Protein 4YWO (pdb70)

Nearest PDB structures (foldseek):
  4ywo-assembly1_A-2  TM=1.002E+00  e=5.263E-95  Metallosphaera sedula DSM 5348
  5x1y-assembly3_F  TM=9.407E-01  e=7.293E-50  Lysinibacillus sphaericus
  1zx9-assembly1_A-2  TM=9.561E-01  e=6.041E-49  Pseudomonas aeruginosa
  2r9z-assembly1_A  TM=9.265E-01  e=3.598E-42  Marichromatium gracile
  1xdi-assembly1_A  TM=8.901E-01  e=1.461E-36  Mycobacterium tuberculosis

InterPro domains:
  IPR001100 Pyridine nucleotide-disulphide oxidoreductase, class I [PIRSF000350] (2-447)
  IPR004099 Pyridine nucleotide-disulphide oxidoreductase, dimerisation domain [PF02852] (327-431)
  IPR012999 Pyridine nucleotide-disulphide oxidoreductase, class I, active site [PS00076] (36-46)
  IPR016156 FAD/NAD-linked reductase, dimerisation domain superfamily [G3DSA:3.30.390.30] (326-448)
  IPR016156 FAD/NAD-linked reductase, dimerisation domain superfamily [SSF55424] (323-447)
  IPR021179 Mercury(II) reductase [TIGR02053] (3-448)
  IPR023753 FAD/NAD(P)-binding domain [PF07992] (3-307)
  IPR036188 FAD/NAD(P)-binding domain superfamily [G3DSA:3.50.50.60] (6-310)
  IPR036188 FAD/NAD(P)-binding domain superfamily [G3DSA:3.50.50.60] (135-251)
  IPR036188 FAD/NAD(P)-binding domain superfamily [SSF51905] (3-347)

Organism: Metallosphaera sedula (strain ATCC 51363 / DSM 5348 / JCM 9185 / NBRC 15509 / TH2) (NCBI:txid399549)

CATH classification: 3.50.50.60 (+2 more: 3.50.50.60, 3.30.390.30)

Sequence (444 aa):
SQDPMHKLAIIGYGAAGFAAMIKANELGVKPVLIGKGEIGGTCVNVGCVPSKRMLYIAEIYKKAREVTGSSEVYPPFSSSFQEKDGLVQEMRKTKYEDLLSYYDVELIQQGEARFISPHAVKVNGQVIEAEKFVIATGSSPLIPRIPGLDKVGFWTNREALSPDRRIDSLAVIGGRRALALEFAQMYSRMKVEVAILQRSSPVLIPDWEPEASVEARRIMENNDGVAVVTGVNVKEVRKGAGKIVITDKGEVEADEILLATGRKPNVDLGLENAGVRLNERGGIKVDDELRTDNPHIYAAGDVLGGKMLEALAGRQGSIATENALTGSHKRVDENAVPQQVIFTQPNLARVGLTEAEARAKEGEEVEARVLPMSSVAKAEIINNSRLGFVKMVTMNNGRIVGVHAVGENVAEMIGEAALAIRFGATVHDLIDTVHMFPTIAEESLRLVALAFRSD

Radius of gyration: 23.26 Å; Cα contacts (8 Å, |Δi|>4): 1022; chains: 1; bounding box: 57×47×70 Å

Secondary structure (DSSP, 8-state):
-----EEEEEE--SHHHHHHHHHHHHTT---EEEE-SSTTHHHHHHSHHHHHHHHHHHHHHHHHHHHH-------THHHHHHHHHHHHHHIIIIIHHHHHS--EEEES-EEEEETTEEEETTEEEEEEEEEE---EEE-----TTHHHH--B-HHHHHS-SS--SEEEEE--SHHHHHHHHHHHTTT-EEEEE-SSSSSSTTS-HHHHHHHHHHHHHTT-EEE-S--EEEEEESSSEEEEEBTEEEEESEEEE-S-EEE---S-GGGGT--B-TTSSB---TTSB-SSTTEEE-GGGGSS---HHHHHHHHHHHHHHHHH-------GGG--EEE-SSSEEEEEE--HHHHHTSSS-EEEEEEEGGGSHHHHHTT----EEEEEEETTEEEEEEEEETTGGGTHHHHHHHHHTT-BHHHHHTS--PTT-STHHHHHHHHTTT--

Solvent-accessible surface area: 20512 Å² total; per-residue (Å²): 170,173,79,122,55,66,117,0,0,0,7,10,7,14,20,6,0,7,16,0,0,41,44,0,35,118,66,68,16,110,0,1,0,0,5,126,60,91,19,0,24,55,18,2,15,19,14,46,27,0,6,56,68,0,13,111,8,0,53,69,59,48,104,41,26,98,114,88,64,57,123,58,56,12,66,72,66,5,13,130,100,4,48,41,56,9,103,101,50,39,114,63,120,24,68,55,42,34,102,168,50,80,23,66,66,24,107,12,84,7,68,4,72,36,70,49,7,0,96,2,114,80,95,88,10,49,0,87,46,0,0,0,8,28,21,9,44,47,76,67,36,230,19,88,21,0,105,176,22,24,52,12,16,17,130,61,0,4,67,16,111,90,184,16,112,14,1,0,0,11,9,2,124,18,76,0,1,5,6,0,2,0,6,15,13,27,137,14,125,2,13,0,4,13,168,34,105,67,2,2,42,94,22,3,92,52,1,8,77,12,0,79,121,5,0,85,111,25,60,4,54,16,44,29,28,4,52,28,117,73,1,106,121,34,107,10,18,15,0,27,8,62,133,40,107,36,87,5,48,4,0,1,11,13,43,41,55,122,9,49,26,104,16,14,10,140,71,1,44,8,126,86,42,179,170,28,0,0,77,42,67,91,32,8,44,10,72,10,82,65,0,8,0,0,6,27,0,17,3,32,80,65,41,76,79,4,9,16,138,10,0,24,6,0,0,28,1,3,45,72,51,24,124,98,155,31,90,61,68,11,20,48,49,25,0,80,1,56,20,14,1,0,32,1,8,16,11,38,76,78,0,132,90,106,173,41,140,21,55,17,77,66,23,65,0,55,63,0,30,57,0,68,111,70,123,15,119,50,10,8,0,10,3,0,5,26,82,38,131,2,29,0,1,0,1,0,0,30,90,0,21,152,6,6,41,60,2,12,103,13,22,171,159,23,10,46,18,121,71,13,43,116,70,142,38,138,131,42,42,20,28,24,0,2,67,59,0,0,50,26,8,182,64,190

Structure (mmCIF, N/CA/C/O backbone):
data_4YWO
#
_entry.id   4YWO
#
_cell.length_a   55.679
_cell.length_b   95.895
_cell.length_c   104.484
_cell.angle_alpha   90.00
_cell.angle_beta   90.00
_cell.angle_gamma   90.00
#
_symmetry.space_group_name_H-M   'P 2 21 21'
#
loop_
_entity.id
_entity.type
_entity.pdbx_description
1 polymer 'Mercuric reductase'
2 non-polymer 'FLAVIN-ADENINE DINUCLEOTIDE'
3 non-polymer GLYCEROL
4 water water
#
loop_
_atom_site.group_PDB
_atom_site.id
_atom_site.type_symbol
_atom_site.label_atom_id
_atom_site.label_alt_id
_atom_site.label_comp_id
_atom_site.label_asym_id
_atom_site.label_entity_id
_atom_site.label_seq_id
_atom_site.pdbx_PDB_ins_code
_atom_site.Cartn_x
_atom_site.Cartn_y
_atom_site.Cartn_z
_atom_site.occupancy
_atom_site.B_iso_or_equiv
_atom_site.auth_seq_id
_atom_site.auth_comp_id
_atom_site.auth_asym_id
_atom_site.auth_atom_id
_atom_site.pdbx_PDB_model_num
ATOM 1 N N . SER A 1 11 ? 51.523 20.293 47.750 1.00 28.38 -3 SER A N 1
ATOM 2 C CA . SER A 1 11 ? 50.036 20.115 47.695 1.00 23.35 -3 SER A CA 1
ATOM 3 C C . SER A 1 11 ? 49.716 18.760 47.095 1.00 26.83 -3 SER A C 1
ATOM 4 O O . SER A 1 11 ? 50.489 18.253 46.295 1.00 28.66 -3 SER A O 1
ATOM 7 N N . GLN A 1 12 ? 48.558 18.250 47.458 1.00 27.28 -2 GLN A N 1
ATOM 8 C CA . GLN A 1 12 ? 47.970 17.101 46.799 1.00 28.42 -2 GLN A CA 1
ATOM 9 C C . GLN A 1 12 ? 46.504 17.389 46.567 1.00 26.92 -2 GLN A C 1
ATOM 10 O O . GLN A 1 12 ? 45.722 17.850 47.447 1.00 27.32 -2 GLN A O 1
ATOM 16 N N . ASP A 1 13 ? 46.083 17.026 45.372 1.00 24.89 -1 ASP A N 1
ATOM 17 C CA . ASP A 1 13 ? 44.686 17.231 45.010 1.00 23.73 -1 ASP A CA 1
ATOM 18 C C . ASP A 1 13 ? 44.170 15.987 44.243 1.00 25.04 -1 ASP A C 1
ATOM 19 O O . ASP A 1 13 ? 44.208 16.058 42.992 1.00 26.85 -1 ASP A O 1
ATOM 24 N N . PRO A 1 14 ? 43.738 14.916 44.955 1.00 32.73 0 PRO A N 1
ATOM 25 C CA . PRO A 1 14 ? 43.222 13.702 44.264 1.00 34.05 0 PRO A CA 1
ATOM 26 C C . PRO A 1 14 ? 41.997 14.100 43.417 1.00 35.64 0 PRO A C 1
ATOM 27 O O . PRO A 1 14 ? 41.146 14.877 43.865 1.00 35.34 0 PRO A O 1
ATOM 31 N N . MET A 1 15 ? 41.974 13.590 42.183 1.00 29.77 1 MET A N 1
ATOM 32 C CA . MET A 1 15 ? 40.970 13.901 41.182 1.00 29.47 1 MET A CA 1
ATOM 33 C C . MET A 1 15 ? 40.531 12.567 40.526 1.00 28.65 1 MET A C 1
ATOM 34 O O . MET A 1 15 ? 41.269 11.600 40.525 1.00 28.63 1 MET A O 1
ATOM 39 N N . HIS A 1 16 ? 39.323 12.512 40.021 1.00 25.86 2 HIS A N 1
ATOM 40 C CA . HIS A 1 16 ? 38.970 11.448 39.076 1.00 24.00 2 HIS A CA 1
ATOM 41 C C . HIS A 1 16 ? 39.911 11.430 37.845 1.00 21.22 2 HIS A C 1
ATOM 42 O O . HIS A 1 16 ? 40.356 12.454 37.348 1.00 21.06 2 HIS A O 1
ATOM 49 N N . LYS A 1 17 ? 40.085 10.279 37.185 1.00 21.85 3 LYS A N 1
ATOM 50 C CA . LYS A 1 17 ? 40.856 10.257 35.987 1.00 22.12 3 LYS A CA 1
ATOM 51 C C . LYS A 1 17 ? 40.167 10.920 34.776 1.00 19.40 3 LYS A C 1
ATOM 52 O O . LYS A 1 17 ? 40.817 11.524 33.977 1.00 23.83 3 LYS A O 1
ATOM 58 N N . LEU A 1 18 ? 38.846 10.794 34.742 1.00 18.47 4 LEU A N 1
ATOM 59 C CA . LEU A 1 18 ? 38.067 11.309 33.624 1.00 18.45 4 LEU A CA 1
ATOM 60 C C . LEU A 1 18 ? 36.651 11.632 34.001 1.00 16.56 4 LEU A C 1
ATOM 61 O O . LEU A 1 18 ? 35.924 10.816 34.620 1.00 18.40 4 LEU A O 1
ATOM 66 N N . ALA A 1 19 ? 36.228 12.821 33.574 1.00 15.56 5 ALA A N 1
ATOM 67 C CA . ALA A 1 19 ? 34.831 13.210 33.649 1.00 15.44 5 ALA A CA 1
ATOM 68 C C . ALA A 1 19 ? 34.324 13.527 32.246 1.00 16.63 5 ALA A C 1
ATOM 69 O O . ALA A 1 19 ? 34.981 14.263 31.493 1.00 17.17 5 ALA A O 1
ATOM 71 N N . ILE A 1 20 ? 33.112 13.024 31.971 1.00 15.89 6 ILE A N 1
ATOM 72 C CA . ILE A 1 20 ? 32.441 13.237 30.700 1.00 16.41 6 ILE A CA 1
ATOM 73 C C . ILE A 1 20 ? 31.219 14.032 30.886 1.00 14.81 6 ILE A C 1
ATOM 74 O O . ILE A 1 20 ? 30.385 13.653 31.740 1.00 16.54 6 ILE A O 1
ATOM 79 N N . ILE A 1 21 ? 31.085 15.132 30.181 1.00 14.46 7 ILE A N 1
ATOM 80 C CA . ILE A 1 21 ? 29.960 16.033 30.334 1.00 15.34 7 ILE A CA 1
ATOM 81 C C . ILE A 1 21 ? 28.996 15.855 29.191 1.00 15.22 7 ILE A C 1
ATOM 82 O O . ILE A 1 21 ? 29.242 16.303 28.082 1.00 14.74 7 ILE A O 1
ATOM 87 N N . GLY A 1 22 ? 27.865 15.240 29.493 1.00 15.70 8 GLY A N 1
ATOM 88 C CA . GLY A 1 22 ? 26.790 14.957 28.529 1.00 15.12 8 GLY A CA 1
ATOM 89 C C . GLY A 1 22 ? 26.701 13.433 28.245 1.00 15.71 8 GLY A C 1
ATOM 90 O O . GLY A 1 22 ? 27.715 12.766 28.148 1.00 17.83 8 GLY A O 1
ATOM 91 N N . TYR A 1 23 ? 25.454 12.928 28.169 1.00 16.25 9 TYR A N 1
ATOM 92 C CA . TYR A 1 23 ? 25.244 11.486 28.002 1.00 15.68 9 TYR A CA 1
ATOM 93 C C . TYR A 1 23 ? 24.369 11.094 26.775 1.00 16.67 9 TYR A C 1
ATOM 94 O O . TYR A 1 23 ? 23.411 10.327 26.851 1.00 18.58 9 TYR A O 1
ATOM 103 N N . GLY A 1 24 ? 24.633 11.840 25.713 1.00 15.99 10 GLY A N 1
ATOM 104 C CA . GLY A 1 24 ? 24.185 11.504 24.359 1.00 17.98 10 GLY A CA 1
ATOM 105 C C . GLY A 1 24 ? 25.161 10.565 23.662 1.00 15.55 10 GLY A C 1
ATOM 106 O O . GLY A 1 24 ? 25.959 9.851 24.263 1.00 16.19 10 GLY A O 1
ATOM 107 N N . ALA A 1 25 ? 25.129 10.575 22.364 1.00 15.83 11 ALA A N 1
ATOM 108 C CA . ALA A 1 25 ? 25.933 9.686 21.530 1.00 16.49 11 ALA A CA 1
ATOM 109 C C . ALA A 1 25 ? 27.435 9.844 21.780 1.00 16.01 11 ALA A C 1
ATOM 110 O O . ALA A 1 25 ? 28.149 8.859 21.983 1.00 16.50 11 ALA A O 1
ATOM 112 N N . ALA A 1 26 ? 27.924 11.093 21.820 1.00 15.55 12 ALA A N 1
ATOM 113 C CA . ALA A 1 26 ? 29.342 11.329 22.092 1.00 14.28 12 ALA A CA 1
ATOM 114 C C . ALA A 1 26 ? 29.740 10.845 23.501 1.00 14.19 12 ALA A C 1
ATOM 115 O O . ALA A 1 26 ? 30.809 10.252 23.692 1.00 16.02 12 ALA A O 1
ATOM 117 N N . GLY A 1 27 ? 28.932 11.218 24.524 1.00 14.56 13 GLY A N 1
ATOM 118 C CA . GLY A 1 27 ? 29.264 10.892 25.862 1.00 14.09 13 GLY A CA 1
ATOM 119 C C . GLY A 1 27 ? 29.220 9.398 26.153 1.00 15.83 13 GLY A C 1
ATOM 120 O O . GLY A 1 27 ? 30.094 8.859 26.851 1.00 17.06 13 GLY A O 1
ATOM 121 N N . PHE A 1 28 ? 28.238 8.753 25.539 1.00 16.70 14 PHE A N 1
ATOM 122 C CA . PHE A 1 28 ? 28.242 7.286 25.639 1.00 17.67 14 PHE A CA 1
ATOM 123 C C . PHE A 1 28 ? 29.419 6.593 25.012 1.00 17.33 14 PHE A C 1
ATOM 124 O O . PHE A 1 28 ? 29.971 5.619 25.630 1.00 20.02 14 PHE A O 1
ATOM 132 N N . ALA A 1 29 ? 29.822 7.034 23.848 1.00 16.06 15 ALA A N 1
ATOM 133 C CA . ALA A 1 29 ? 30.973 6.512 23.182 1.00 17.56 15 ALA A CA 1
ATOM 134 C C . ALA A 1 29 ? 32.216 6.728 24.038 1.00 19.62 15 ALA A C 1
ATOM 135 O O . ALA A 1 29 ? 33.029 5.798 24.202 1.00 20.71 15 ALA A O 1
ATOM 137 N N . ALA A 1 30 ? 32.318 7.924 24.691 1.00 17.10 16 ALA A N 1
ATOM 138 C CA . ALA A 1 30 ? 33.423 8.168 25.584 1.00 16.27 16 ALA A CA 1
ATOM 139 C C . ALA A 1 30 ? 33.394 7.239 26.759 1.00 15.77 16 ALA A C 1
ATOM 140 O O . ALA A 1 30 ? 34.465 6.796 27.185 1.00 18.47 16 ALA A O 1
ATOM 142 N N . MET A 1 31 ? 32.249 6.960 27.340 1.00 15.24 17 MET A N 1
ATOM 143 C CA . MET A 1 31 ? 32.122 6.131 28.497 1.00 19.23 17 MET A CA 1
ATOM 144 C C . MET A 1 31 ? 32.621 4.726 28.164 1.00 21.51 17 MET A C 1
ATOM 145 O O . MET A 1 31 ? 33.325 4.056 28.981 1.00 23.54 17 MET A O 1
ATOM 150 N N . ILE A 1 32 ? 32.231 4.297 27.004 1.00 22.35 18 ILE A N 1
ATOM 151 C CA . ILE A 1 32 ? 32.569 2.908 26.575 1.00 22.46 18 ILE A CA 1
ATOM 152 C C . ILE A 1 32 ? 34.065 2.789 26.338 1.00 23.09 18 ILE A C 1
ATOM 153 O O . ILE A 1 32 ? 34.700 1.849 26.877 1.00 25.97 18 ILE A O 1
ATOM 158 N N . LYS A 1 33 ? 34.631 3.728 25.609 1.00 21.25 19 LYS A N 1
ATOM 159 C CA . LYS A 1 33 ? 36.030 3.787 25.389 1.00 21.61 19 LYS A CA 1
ATOM 160 C C . LYS A 1 33 ? 36.811 3.853 26.666 1.00 22.61 19 LYS A C 1
ATOM 161 O O . LYS A 1 33 ? 37.880 3.252 26.758 1.00 25.62 19 LYS A O 1
ATOM 167 N N . ALA A 1 34 ? 36.337 4.641 27.615 1.00 22.25 20 ALA A N 1
ATOM 168 C CA . ALA A 1 34 ? 37.054 4.732 28.882 1.00 22.71 20 ALA A CA 1
ATOM 169 C C . ALA A 1 34 ? 37.136 3.334 29.595 1.00 25.80 20 ALA A C 1
ATOM 170 O O . ALA A 1 34 ? 38.241 2.946 30.064 1.00 27.53 20 ALA A O 1
ATOM 172 N N . ASN A 1 35 ? 36.037 2.622 29.635 1.00 25.25 21 ASN A N 1
ATOM 173 C CA . ASN A 1 35 ? 35.974 1.258 30.197 1.00 29.68 21 ASN A CA 1
ATOM 174 C C . ASN A 1 35 ? 36.954 0.329 29.502 1.00 32.15 21 ASN A C 1
ATOM 175 O O . ASN A 1 35 ? 37.629 -0.467 30.175 1.00 35.15 21 ASN A O 1
ATOM 180 N N . GLU A 1 36 ? 36.996 0.387 28.193 1.00 29.42 22 GLU A N 1
ATOM 181 C CA . GLU A 1 36 ? 37.928 -0.377 27.348 1.00 30.72 22 GLU A CA 1
ATOM 182 C C . GLU A 1 36 ? 39.410 -0.046 27.651 1.00 36.70 22 GLU A C 1
ATOM 183 O O . GLU A 1 36 ? 40.288 -0.893 27.533 1.00 32.68 22 GLU A O 1
ATOM 189 N N . LEU A 1 37 ? 39.721 1.178 28.063 1.00 30.29 23 LEU A N 1
ATOM 190 C CA . LEU A 1 37 ? 41.066 1.535 28.456 1.00 29.68 23 LEU A CA 1
ATOM 191 C C . LEU A 1 37 ? 41.254 1.403 29.942 1.00 32.19 23 LEU A C 1
ATOM 192 O O . LEU A 1 37 ? 42.246 1.938 30.499 1.00 35.65 23 LEU A O 1
ATOM 197 N N . GLY A 1 38 ? 40.304 0.799 30.650 1.00 31.05 24 GLY A N 1
ATOM 198 C CA . GLY A 1 38 ? 40.520 0.475 32.058 1.00 31.35 24 GLY A CA 1
ATOM 199 C C . GLY A 1 38 ? 40.211 1.584 33.058 1.00 33.36 24 GLY A C 1
ATOM 200 O O . GLY A 1 38 ? 40.666 1.574 34.172 1.00 33.53 24 GLY A O 1
ATOM 201 N N . VAL A 1 39 ? 39.416 2.562 32.653 1.00 30.55 25 VAL A N 1
ATOM 202 C CA . VAL A 1 39 ? 39.045 3.683 33.498 1.00 28.49 25 VAL A CA 1
ATOM 203 C C . VAL A 1 39 ? 37.529 3.716 33.748 1.00 28.37 25 VAL A C 1
ATOM 204 O O . VAL A 1 39 ? 36.724 3.599 32.819 1.00 30.88 25 VAL A O 1
ATOM 208 N N . LYS A 1 40 ? 37.151 3.936 34.983 1.00 26.34 26 LYS A N 1
ATOM 209 C CA . LYS A 1 40 ? 35.803 4.168 35.388 1.00 27.37 26 LYS A CA 1
ATOM 210 C C . LYS A 1 40 ? 35.548 5.692 35.384 1.00 29.29 26 LYS A C 1
ATOM 211 O O . LYS A 1 40 ? 35.966 6.431 36.277 1.00 27.10 26 LYS A O 1
ATOM 217 N N . PRO A 1 41 ? 34.817 6.177 34.365 1.00 22.37 27 PRO A N 1
ATOM 218 C CA . PRO A 1 41 ? 34.626 7.615 34.330 1.00 21.96 27 PRO A CA 1
ATOM 219 C C . PRO A 1 41 ? 33.506 8.094 35.141 1.00 20.73 27 PRO A C 1
ATOM 220 O O . PRO A 1 41 ? 32.593 7.330 35.502 1.00 24.93 27 PRO A O 1
ATOM 224 N N . VAL A 1 42 ? 33.471 9.400 35.409 1.00 19.95 28 VAL A N 1
ATOM 225 C CA . VAL A 1 42 ? 32.312 10.014 35.950 1.00 19.05 28 VAL A CA 1
ATOM 226 C C . VAL A 1 42 ? 31.561 10.536 34.703 1.00 20.21 28 VAL A C 1
ATOM 227 O O . VAL A 1 42 ? 32.164 11.149 33.833 1.00 22.86 28 VAL A O 1
ATOM 231 N N . LEU A 1 43 ? 30.280 10.265 34.627 1.00 18.77 29 LEU A N 1
ATOM 232 C CA . LEU A 1 43 ? 29.437 10.679 33.471 1.00 18.87 29 LEU A CA 1
ATOM 233 C C . LEU A 1 43 ? 28.336 11.554 33.998 1.00 22.60 29 LEU A C 1
ATOM 234 O O . LEU A 1 43 ? 27.530 11.136 34.907 1.00 21.49 29 LEU A O 1
ATOM 239 N N . ILE A 1 44 ? 28.317 12.819 33.552 1.00 18.03 30 ILE A N 1
ATOM 240 C CA . ILE A 1 44 ? 27.391 13.758 34.068 1.00 20.23 30 ILE A CA 1
ATOM 241 C C . ILE A 1 44 ? 26.473 14.215 32.985 1.00 20.94 30 ILE A C 1
ATOM 242 O O . ILE A 1 44 ? 26.963 14.680 31.975 1.00 24.53 30 ILE A O 1
ATOM 247 N N . GLY A 1 45 ? 25.155 14.141 33.135 1.00 19.62 31 GLY A N 1
ATOM 248 C CA . GLY A 1 45 ? 24.271 14.601 32.162 1.00 19.51 31 GLY A CA 1
ATOM 249 C C . GLY A 1 45 ? 22.958 15.099 32.718 1.00 21.05 31 GLY A C 1
ATOM 250 O O . GLY A 1 45 ? 22.606 14.801 33.871 1.00 22.26 31 GLY A O 1
ATOM 251 N N . LYS A 1 46 ? 22.244 15.837 31.921 1.00 21.18 32 LYS A N 1
ATOM 252 C CA . LYS A 1 46 ? 20.883 16.100 32.343 1.00 28.19 32 LYS A CA 1
ATOM 253 C C . LYS A 1 46 ? 19.941 15.762 31.256 1.00 29.68 32 LYS A C 1
ATOM 254 O O . LYS A 1 46 ? 20.350 15.615 30.129 1.00 28.86 32 LYS A O 1
ATOM 260 N N . GLY A 1 47 ? 18.684 15.648 31.559 1.00 32.26 33 GLY A N 1
ATOM 261 C CA . GLY A 1 47 ? 17.777 15.321 30.480 1.00 25.88 33 GLY A CA 1
ATOM 262 C C . GLY A 1 47 ? 17.708 13.802 30.276 1.00 24.49 33 GLY A C 1
ATOM 263 O O . GLY A 1 47 ? 18.239 12.983 31.059 1.00 23.10 33 GLY A O 1
ATOM 264 N N . GLU A 1 48 ? 16.913 13.411 29.265 1.00 23.04 34 GLU A N 1
ATOM 265 C CA . GLU A 1 48 ? 16.735 11.994 28.978 1.00 21.20 34 GLU A CA 1
ATOM 266 C C . GLU A 1 48 ? 18.045 11.295 28.640 1.00 21.68 34 GLU A C 1
ATOM 267 O O . GLU A 1 48 ? 18.860 11.773 27.823 1.00 19.49 34 GLU A O 1
ATOM 273 N N . ILE A 1 49 ? 18.265 10.116 29.181 1.00 21.63 35 ILE A N 1
ATOM 274 C CA . ILE A 1 49 ? 19.428 9.322 28.860 1.00 21.47 35 ILE A CA 1
ATOM 275 C C . ILE A 1 49 ? 19.444 9.015 27.340 1.00 22.65 35 ILE A C 1
ATOM 276 O O . ILE A 1 49 ? 18.443 8.763 26.708 1.00 20.89 35 ILE A O 1
ATOM 281 N N . GLY A 1 50 ? 20.618 9.147 26.747 1.00 20.91 36 GLY A N 1
ATOM 282 C CA . GLY A 1 50 ? 20.780 8.928 25.311 1.00 19.82 36 GLY A CA 1
ATOM 283 C C . GLY A 1 50 ? 20.720 10.176 24.490 1.00 18.16 36 GLY A C 1
ATOM 284 O O . GLY A 1 50 ? 21.136 10.171 23.328 1.00 18.72 36 GLY A O 1
ATOM 285 N N . GLY A 1 51 ? 20.369 11.305 25.078 1.00 16.86 37 GLY A N 1
ATOM 286 C CA . GLY A 1 51 ? 20.428 12.534 24.349 1.00 16.70 37 GLY A CA 1
ATOM 287 C C . GLY A 1 51 ? 19.516 12.667 23.155 1.00 18.73 37 GLY A C 1
ATOM 288 O O . GLY A 1 51 ? 18.368 12.222 23.229 1.00 21.48 37 GLY A O 1
ATOM 289 N N . THR A 1 52 ? 19.937 13.383 22.128 1.00 16.43 38 THR A N 1
ATOM 290 C CA . THR A 1 52 ? 19.064 13.794 21.088 1.00 18.29 38 THR A CA 1
ATOM 291 C C . THR A 1 52 ? 18.652 12.681 20.145 1.00 18.75 38 THR A C 1
ATOM 292 O O . THR A 1 52 ? 17.462 12.608 19.803 1.00 18.55 38 THR A O 1
ATOM 296 N N . CYS A 1 53 ? 19.620 11.894 19.686 1.00 19.06 39 CYS A N 1
ATOM 297 C CA . CYS A 1 53 ? 19.406 10.925 18.619 1.00 19.13 39 CYS A CA 1
ATOM 298 C C . CYS A 1 53 ? 18.231 9.997 18.883 1.00 19.29 39 CYS A C 1
ATOM 299 O O . CYS A 1 53 ? 17.304 9.910 18.078 1.00 20.50 39 CYS A O 1
ATOM 302 N N . VAL A 1 54 ? 18.278 9.298 20.010 1.00 17.72 40 VAL A N 1
ATOM 303 C CA . VAL A 1 54 ? 17.266 8.301 20.313 1.00 18.95 40 VAL A CA 1
ATOM 304 C C . VAL A 1 54 ? 15.954 8.907 20.689 1.00 18.78 40 VAL A C 1
ATOM 305 O O . VAL A 1 54 ? 14.890 8.347 20.463 1.00 18.37 40 VAL A 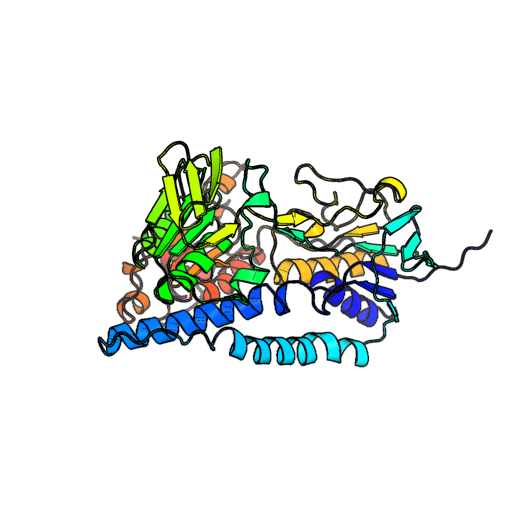O 1
ATOM 309 N N . ASN A 1 55 ? 15.976 10.062 21.353 1.00 18.27 41 ASN A N 1
ATOM 310 C CA . ASN A 1 55 ? 14.763 10.624 21.963 1.00 16.68 41 ASN A CA 1
ATOM 311 C C . ASN A 1 55 ? 14.001 11.571 21.133 1.00 15.67 41 ASN A C 1
ATOM 312 O O . ASN A 1 55 ? 12.733 11.506 21.094 1.00 20.31 41 ASN A O 1
ATOM 317 N N . VAL A 1 56 ? 14.661 12.468 20.422 1.00 16.74 42 VAL A N 1
ATOM 318 C CA . VAL A 1 56 ? 13.999 13.516 19.647 1.00 16.96 42 VAL A CA 1
ATOM 319 C C . VAL A 1 56 ? 14.677 13.804 18.336 1.00 18.54 42 VAL A C 1
ATOM 320 O O . VAL A 1 56 ? 14.450 14.861 17.694 1.00 20.41 42 VAL A O 1
ATOM 324 N N . GLY A 1 57 ? 15.422 12.842 17.843 1.00 18.58 43 GLY A N 1
ATOM 325 C CA . GLY A 1 57 ? 16.243 13.074 16.684 1.00 18.12 43 GLY A CA 1
ATOM 326 C C . GLY A 1 57 ? 16.092 11.930 15.677 1.00 17.26 43 GLY A C 1
ATOM 327 O O . GLY A 1 57 ? 14.929 11.750 15.240 1.00 17.92 43 GLY A O 1
ATOM 328 N N . CYS A 1 58 ? 17.193 11.283 15.309 1.00 19.66 44 CYS A N 1
ATOM 329 C CA . CYS A 1 58 ? 17.244 10.354 14.195 1.00 20.77 44 CYS A CA 1
ATOM 330 C C . CYS A 1 58 ? 16.262 9.208 14.326 1.00 20.79 44 CYS A C 1
ATOM 331 O O . CYS A 1 58 ? 15.650 8.801 13.338 1.00 20.37 44 CYS A O 1
ATOM 334 N N . VAL A 1 59 ? 16.108 8.672 15.531 1.00 18.67 45 VAL A N 1
ATOM 335 C CA . VAL A 1 59 ? 15.241 7.485 15.656 1.00 17.34 45 VAL A CA 1
ATOM 336 C C . VAL A 1 59 ? 13.738 7.796 15.463 1.00 17.07 45 VAL A C 1
ATOM 337 O O . VAL A 1 59 ? 13.085 7.215 14.574 1.00 17.70 45 VAL A O 1
ATOM 341 N N . PRO A 1 60 ? 13.158 8.782 16.212 1.00 15.03 46 PRO A N 1
ATOM 342 C CA . PRO A 1 60 ? 11.748 9.032 15.993 1.00 14.93 46 PRO A CA 1
ATOM 343 C C . PRO A 1 60 ? 11.463 9.674 14.587 1.00 14.97 46 PRO A C 1
ATOM 344 O O . PRO A 1 60 ? 10.395 9.379 13.978 1.00 15.45 46 PRO A O 1
ATOM 348 N N . SER A 1 61 ? 12.428 10.428 14.042 1.00 15.16 47 SER A N 1
ATOM 349 C CA . SER A 1 61 ? 12.219 11.112 12.760 1.00 15.53 47 SER A CA 1
ATOM 350 C C . SER A 1 61 ? 12.202 10.053 11.596 1.00 14.73 47 SER A C 1
ATOM 351 O O . SER A 1 61 ? 11.277 10.055 10.728 1.00 14.77 47 SER A O 1
ATOM 354 N N . LYS A 1 62 ? 13.125 9.130 11.668 1.00 13.71 48 LYS A N 1
ATOM 355 C CA . LYS A 1 62 ? 13.142 8.070 10.605 1.00 14.67 48 LYS A CA 1
ATOM 356 C C . LYS A 1 62 ? 11.950 7.186 10.767 1.00 14.22 48 LYS A C 1
ATOM 357 O O . LYS A 1 62 ? 11.454 6.642 9.779 1.00 14.59 48 LYS A O 1
ATOM 363 N N . ARG A 1 63 ? 11.505 6.913 11.987 1.00 13.98 49 ARG A N 1
ATOM 364 C CA . ARG A 1 63 ? 10.313 6.102 12.121 1.00 13.54 49 ARG A CA 1
ATOM 365 C C . ARG A 1 63 ? 9.130 6.775 11.474 1.00 14.16 49 ARG A C 1
ATOM 366 O O . ARG A 1 63 ? 8.342 6.130 10.753 1.00 14.44 49 ARG A O 1
ATOM 374 N N . MET A 1 64 ? 8.942 8.075 11.743 1.00 13.10 50 MET A N 1
ATOM 375 C CA . MET A 1 64 ? 7.767 8.722 11.166 1.00 15.48 50 MET A CA 1
ATOM 376 C C . MET A 1 64 ? 7.878 8.856 9.629 1.00 16.02 50 MET A C 1
ATOM 377 O O . MET A 1 64 ? 6.890 8.737 8.891 1.00 15.01 50 MET A O 1
ATOM 382 N N . LEU A 1 65 ? 9.090 8.991 9.089 1.00 13.24 51 LEU A N 1
ATOM 383 C CA . LEU A 1 65 ? 9.235 9.027 7.636 1.00 13.01 51 LEU A CA 1
ATOM 384 C C . LEU A 1 65 ? 8.963 7.678 7.029 1.00 13.01 51 LEU A C 1
ATOM 385 O O . LEU A 1 65 ? 8.403 7.634 5.919 1.00 14.64 51 LEU A O 1
ATOM 390 N N . TYR A 1 66 ? 9.268 6.590 7.732 1.00 12.25 52 TYR A N 1
ATOM 391 C CA . TYR A 1 66 ? 8.965 5.194 7.281 1.00 12.81 52 TYR A CA 1
ATOM 392 C C . TYR A 1 66 ? 7.448 5.011 7.192 1.00 13.69 52 TYR A C 1
ATOM 393 O O . TYR A 1 66 ? 6.910 4.559 6.157 1.00 14.28 52 TYR A O 1
ATOM 402 N N . ILE A 1 67 ? 6.796 5.414 8.267 1.00 13.07 53 ILE A N 1
ATOM 403 C CA . ILE A 1 67 ? 5.290 5.317 8.311 1.00 14.56 53 ILE A CA 1
ATOM 404 C C . ILE A 1 67 ? 4.711 6.141 7.198 1.00 14.78 53 ILE A C 1
ATOM 405 O O . ILE A 1 67 ? 3.807 5.665 6.449 1.00 15.80 53 ILE A O 1
ATOM 410 N N . ALA A 1 68 ? 5.197 7.355 6.980 1.00 14.34 54 ALA A N 1
ATOM 411 C CA . ALA A 1 68 ? 4.751 8.199 5.908 1.00 14.54 54 ALA A CA 1
ATOM 412 C C . ALA A 1 68 ? 4.897 7.484 4.510 1.00 13.84 54 ALA A C 1
ATOM 413 O O . ALA A 1 68 ? 4.036 7.605 3.636 1.00 15.52 54 ALA A O 1
ATOM 415 N N . GLU A 1 69 ? 6.066 6.935 4.296 1.00 13.37 55 GLU A N 1
ATOM 416 C CA . GLU A 1 69 ? 6.388 6.248 3.082 1.00 14.93 55 GLU A CA 1
ATOM 417 C C . GLU A 1 69 ? 5.475 5.048 2.792 1.00 15.79 55 GLU A C 1
ATOM 418 O O . GLU A 1 69 ? 5.031 4.870 1.644 1.00 15.28 55 GLU A O 1
ATOM 424 N N . ILE A 1 70 ? 5.235 4.199 3.736 1.00 13.41 56 ILE A N 1
ATOM 425 C CA . ILE A 1 70 ? 4.461 2.967 3.438 1.00 14.92 56 ILE A CA 1
ATOM 426 C C . ILE A 1 70 ? 3.001 3.334 3.153 1.00 16.08 56 ILE A C 1
ATOM 427 O O . ILE A 1 70 ? 2.373 2.748 2.312 1.00 14.65 56 ILE A O 1
ATOM 432 N N . TYR A 1 71 ? 2.508 4.363 3.831 1.00 13.82 57 TYR A N 1
ATOM 433 C CA . TYR A 1 71 ? 1.125 4.797 3.516 1.00 14.29 57 TYR A CA 1
ATOM 434 C C . TYR A 1 71 ? 1.059 5.445 2.182 1.00 14.62 57 TYR A C 1
ATOM 435 O O . TYR A 1 71 ? -0.005 5.264 1.449 1.00 14.83 57 TYR A O 1
ATOM 444 N N . LYS A 1 72 ? 2.047 6.256 1.785 1.00 14.97 58 LYS A N 1
ATOM 445 C CA . LYS A 1 72 ? 2.087 6.872 0.474 1.00 17.06 58 LYS A CA 1
ATOM 446 C C . LYS A 1 72 ? 2.050 5.764 -0.589 1.00 17.94 58 LYS A C 1
ATOM 447 O O . LYS A 1 72 ? 1.287 5.870 -1.565 1.00 18.16 58 LYS A O 1
ATOM 453 N N . LYS A 1 73 ? 2.864 4.749 -0.419 1.00 15.36 59 LYS A N 1
ATOM 454 C CA . LYS A 1 73 ? 2.872 3.650 -1.420 1.00 15.87 59 LYS A CA 1
ATOM 455 C C . LYS A 1 73 ? 1.541 2.983 -1.477 1.00 17.99 59 LYS A C 1
ATOM 456 O O . LYS A 1 73 ? 1.048 2.642 -2.579 1.00 19.05 59 LYS A O 1
ATOM 462 N N . ALA A 1 74 ? 0.988 2.701 -0.316 1.00 16.73 60 ALA A N 1
ATOM 463 C CA . ALA A 1 74 ? -0.370 2.108 -0.267 1.00 19.34 60 ALA A CA 1
ATOM 464 C C . ALA A 1 74 ? -1.416 2.943 -1.017 1.00 21.80 60 ALA A C 1
ATOM 465 O O . ALA A 1 74 ? -2.289 2.346 -1.739 1.00 20.28 60 ALA A O 1
ATOM 467 N N . ARG A 1 75 ? -1.348 4.277 -0.932 1.00 18.60 61 ARG A N 1
ATOM 468 C CA . ARG A 1 75 ? -2.287 5.176 -1.694 1.00 21.17 61 ARG A CA 1
ATOM 469 C C . ARG A 1 75 ? -2.003 5.104 -3.143 1.00 22.58 61 ARG A C 1
ATOM 470 O O . ARG A 1 75 ? -2.925 5.089 -3.970 1.00 24.91 61 AR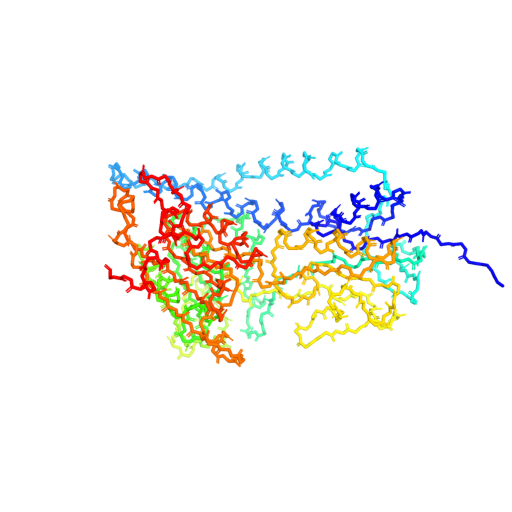G A O 1
ATOM 478 N N . GLU A 1 76 ? -0.726 5.044 -3.535 1.00 20.93 62 GLU A N 1
ATOM 479 C CA . GLU A 1 76 ? -0.419 4.884 -4.997 1.00 25.73 62 GLU A CA 1
ATOM 480 C C . GLU A 1 76 ? -0.911 3.621 -5.581 1.00 23.69 62 GLU A C 1
ATOM 481 O O . GLU A 1 76 ? -1.424 3.640 -6.730 1.00 27.16 62 GLU A O 1
ATOM 487 N N . VAL A 1 77 ? -0.813 2.510 -4.887 1.00 20.67 63 VAL A N 1
ATOM 488 C CA . VAL A 1 77 ? -1.168 1.196 -5.400 1.00 20.33 63 VAL A CA 1
ATOM 489 C C . VAL A 1 77 ? -2.687 1.063 -5.432 1.00 24.81 63 VAL A C 1
ATOM 490 O O . VAL A 1 77 ? -3.229 0.503 -6.396 1.00 27.08 63 VAL A O 1
ATOM 494 N N . THR A 1 78 ? -3.354 1.523 -4.395 1.00 22.03 64 THR A N 1
ATOM 495 C CA . THR A 1 78 ? -4.819 1.230 -4.219 1.00 22.95 64 THR A CA 1
ATOM 496 C C . THR A 1 78 ? -5.652 2.358 -4.756 1.00 25.56 64 THR A C 1
ATOM 497 O O . THR A 1 78 ? -6.846 2.143 -5.052 1.00 31.61 64 THR A O 1
ATOM 501 N N . GLY A 1 79 ? -5.153 3.547 -4.869 1.00 23.66 65 GLY A N 1
ATOM 502 C CA . GLY A 1 79 ? -5.939 4.722 -5.202 1.00 27.98 65 GLY A CA 1
ATOM 503 C C . GLY A 1 79 ? -6.782 5.235 -4.031 1.00 31.96 65 GLY A C 1
ATOM 504 O O . GLY A 1 79 ? -7.540 6.245 -4.225 1.00 34.54 65 GLY A O 1
ATOM 505 N N . SER A 1 80 ? -6.663 4.586 -2.864 1.00 26.14 66 SER A N 1
ATOM 506 C CA A SER A 1 80 ? -7.406 4.999 -1.674 0.50 29.18 66 SER A CA 1
ATOM 507 C CA B SER A 1 80 ? -7.397 4.954 -1.648 0.50 30.91 66 SER A CA 1
ATOM 508 C C . SER A 1 80 ? -6.744 6.168 -1.007 1.00 35.36 66 SER A C 1
ATOM 509 O O . SER A 1 80 ? -5.566 6.442 -1.215 1.00 32.91 66 SER A O 1
ATOM 514 N N . GLU A 1 81 ? -7.499 6.902 -0.209 1.00 26.34 67 GLU A N 1
ATOM 515 C CA . GLU A 1 81 ? -6.976 8.095 0.462 1.00 30.23 67 GLU A CA 1
ATOM 516 C C . GLU A 1 81 ? -6.626 7.698 1.907 1.00 27.72 67 GLU A C 1
ATOM 517 O O . GLU A 1 81 ? -7.162 8.238 2.825 1.00 33.78 67 GLU A O 1
ATOM 523 N N . VAL A 1 82 ? -5.797 6.688 2.107 1.00 25.40 68 VAL A N 1
ATOM 524 C CA . VAL A 1 82 ? -5.423 6.249 3.399 1.00 24.90 68 VAL A CA 1
ATOM 525 C C . VAL A 1 82 ? -4.100 6.979 3.828 1.00 23.06 68 VAL A C 1
ATOM 526 O O . VAL A 1 82 ? -3.162 6.965 3.101 1.00 20.35 68 VAL A O 1
ATOM 530 N N . TYR A 1 83 ? -4.210 7.754 4.904 1.00 20.73 69 TYR A N 1
ATOM 531 C CA . TYR A 1 83 ? -3.063 8.456 5.542 1.00 21.15 69 TYR A CA 1
ATOM 532 C C . TYR A 1 83 ? -2.750 7.827 6.904 1.00 18.31 69 TYR A C 1
ATOM 533 O O . TYR A 1 83 ? -3.568 7.216 7.573 1.00 21.21 69 TYR A O 1
ATOM 542 N N . PRO A 1 84 ? -1.517 8.031 7.376 1.00 18.68 70 PRO A N 1
ATOM 543 C CA . PRO A 1 84 ? -1.182 7.464 8.630 1.00 21.86 70 PRO A CA 1
ATOM 544 C C . PRO A 1 84 ? -2.062 8.040 9.805 1.00 19.81 70 PRO A C 1
ATOM 545 O O . PRO A 1 84 ? -2.280 9.243 9.772 1.00 21.73 70 PRO A O 1
ATOM 549 N N . PRO A 1 85 ? -2.448 7.200 10.726 1.00 20.39 71 PRO A N 1
ATOM 550 C CA . PRO A 1 85 ? -3.336 7.722 11.789 1.00 23.75 71 PRO A CA 1
ATOM 551 C C . PRO A 1 85 ? -2.492 8.703 12.712 1.00 24.79 71 PRO A C 1
ATOM 552 O O . PRO A 1 85 ? -1.294 8.557 12.874 1.00 21.18 71 PRO A O 1
ATOM 556 N N . PHE A 1 86 ? -3.161 9.682 13.301 1.00 24.55 72 PHE A N 1
ATOM 557 C CA . PHE A 1 86 ? -2.498 10.592 14.207 1.00 26.42 72 PHE A CA 1
ATOM 558 C C . PHE A 1 86 ? -1.853 9.826 15.341 1.00 22.90 72 PHE A C 1
ATOM 559 O O . PHE A 1 86 ? -0.765 10.232 15.834 1.00 21.46 72 PHE A O 1
ATOM 567 N N . SER A 1 87 ? -2.398 8.696 15.763 1.00 23.42 73 SER A N 1
ATOM 568 C CA . SER A 1 87 ? -1.869 7.819 16.780 1.00 25.81 73 SER A CA 1
ATOM 569 C C . SER A 1 87 ? -0.478 7.252 16.481 1.00 24.80 73 SER A C 1
ATOM 570 O O . SER A 1 87 ? 0.177 6.720 17.350 1.00 27.23 73 SER A O 1
ATOM 573 N N . SER A 1 88 ? -0.077 7.267 15.194 1.00 21.45 74 SER A N 1
ATOM 574 C CA A SER A 1 88 ? 1.245 6.733 14.867 0.50 20.62 74 SER A CA 1
ATOM 575 C CA B SER A 1 88 ? 1.267 6.872 14.758 0.50 21.29 74 SER A CA 1
ATOM 576 C C . SER A 1 88 ? 2.362 7.532 15.547 1.00 21.13 74 SER A C 1
ATOM 577 O O . SER A 1 88 ? 3.424 6.985 15.754 1.00 21.99 74 SER A O 1
ATOM 582 N N . PHE A 1 89 ? 2.115 8.780 15.879 1.00 20.41 75 PHE A N 1
ATOM 583 C CA . PHE A 1 89 ? 3.170 9.569 16.657 1.00 22.99 75 PHE A CA 1
ATOM 584 C C . PHE A 1 89 ? 3.340 9.028 18.063 1.00 25.47 75 PHE A C 1
ATOM 585 O O . PHE A 1 89 ? 4.471 8.777 18.574 1.00 25.66 75 PHE A O 1
ATOM 593 N N . GLN A 1 90 ? 2.196 8.695 18.681 1.00 25.86 76 GLN A N 1
ATOM 594 C CA . GLN A 1 90 ? 2.263 8.040 19.977 1.00 32.07 76 GLN A CA 1
ATOM 595 C C . GLN A 1 90 ? 2.770 6.586 19.937 1.00 29.67 76 GLN A C 1
ATOM 596 O O . GLN A 1 90 ? 3.546 6.210 20.770 1.00 32.94 76 GLN A O 1
ATOM 602 N N . GLU A 1 91 ? 2.459 5.770 18.931 1.00 29.91 77 GLU A N 1
ATOM 603 C CA . GLU A 1 91 ? 3.008 4.441 18.790 1.00 32.11 77 GLU A CA 1
ATOM 604 C C . GLU A 1 91 ? 4.533 4.382 18.757 1.00 34.74 77 GLU A C 1
ATOM 605 O O . GLU A 1 91 ? 5.136 3.454 19.256 1.00 36.89 77 GLU A O 1
ATOM 611 N N . LYS A 1 92 ? 5.144 5.363 18.073 1.00 25.34 78 LYS A N 1
ATOM 612 C CA . LYS A 1 92 ? 6.607 5.501 17.902 1.00 26.57 78 LYS A CA 1
ATOM 613 C C . LYS A 1 92 ? 7.250 5.696 19.258 1.00 29.76 78 LYS A C 1
ATOM 614 O O . LYS A 1 92 ? 8.412 5.294 19.483 1.00 25.54 78 LYS A O 1
ATOM 620 N N . ASP A 1 93 ? 6.487 6.197 20.243 1.00 28.50 79 ASP A N 1
ATOM 621 C CA . ASP A 1 93 ? 7.085 6.380 21.599 1.00 29.69 79 ASP A CA 1
ATOM 622 C C . ASP A 1 93 ? 7.471 5.032 22.245 1.00 27.62 79 ASP A C 1
ATOM 623 O O . ASP A 1 93 ? 8.493 4.912 22.898 1.00 26.29 79 ASP A O 1
ATOM 628 N N . GLY A 1 94 ? 6.763 3.976 21.920 1.00 28.36 80 GLY A N 1
ATOM 629 C CA . GLY A 1 94 ? 7.190 2.643 22.330 1.00 24.76 80 GLY A CA 1
ATOM 630 C C . GLY A 1 94 ? 8.545 2.149 21.820 1.00 26.27 80 GLY A C 1
ATOM 631 O O . GLY A 1 94 ? 9.329 1.526 22.547 1.00 26.08 80 GLY A O 1
ATOM 632 N N . LEU A 1 95 ? 8.807 2.424 20.536 1.00 23.27 81 LEU A N 1
ATOM 633 C CA . LEU A 1 95 ? 10.078 2.066 19.913 1.00 24.25 81 LEU A CA 1
ATOM 634 C C . LEU A 1 95 ? 11.201 2.905 20.545 1.00 19.93 81 LEU A C 1
ATOM 635 O O . LEU A 1 95 ? 12.264 2.374 20.843 1.00 22.57 81 LEU A O 1
ATOM 640 N N . VAL A 1 96 ? 10.950 4.187 20.780 1.00 20.63 82 VAL A N 1
ATOM 641 C CA . VAL A 1 96 ? 11.935 5.082 21.372 1.00 19.63 82 VAL A CA 1
ATOM 642 C C . VAL A 1 96 ? 12.308 4.516 22.743 1.00 21.17 82 VAL A C 1
ATOM 643 O O . VAL A 1 96 ? 13.470 4.359 23.131 1.00 22.09 82 VAL A O 1
ATOM 647 N N . GLN A 1 97 ? 11.283 4.226 23.529 1.00 22.46 83 GLN A N 1
ATOM 648 C CA . GLN A 1 97 ? 11.528 3.627 24.900 1.00 22.87 83 GLN A CA 1
ATOM 649 C C . GLN A 1 97 ? 12.286 2.347 24.950 1.00 24.02 83 GLN A C 1
ATOM 650 O O . GLN A 1 97 ? 13.224 2.157 25.741 1.00 24.36 83 GLN A O 1
ATOM 656 N N . GLU A 1 98 ? 11.958 1.436 24.021 1.00 22.83 84 GLU A N 1
ATOM 657 C CA . GLU A 1 98 ? 12.671 0.218 23.871 1.00 25.57 84 GLU A CA 1
ATOM 658 C C . GLU A 1 98 ? 14.110 0.449 23.434 1.00 23.93 84 GLU A C 1
ATOM 659 O O . GLU A 1 98 ? 15.046 -0.139 23.989 1.00 22.83 84 GLU A O 1
ATOM 665 N N . MET A 1 99 ? 14.316 1.317 22.457 1.00 21.53 85 MET A N 1
ATOM 666 C CA . MET A 1 99 ? 15.681 1.532 22.020 1.00 24.70 85 MET A CA 1
ATOM 667 C C . MET A 1 99 ? 16.545 2.267 23.059 1.00 23.86 85 MET A C 1
ATOM 668 O O . MET A 1 99 ? 17.725 2.010 23.188 1.00 23.98 85 MET A O 1
ATOM 673 N N . ARG A 1 100 ? 15.923 3.169 23.795 1.00 21.67 86 ARG A N 1
ATOM 674 C CA . ARG A 1 100 ? 16.600 3.947 24.863 1.00 22.47 86 ARG A CA 1
ATOM 675 C C . ARG A 1 100 ? 17.059 2.941 25.926 1.00 24.15 86 ARG A C 1
ATOM 676 O O . ARG A 1 100 ? 18.204 2.978 26.413 1.00 24.08 86 ARG A O 1
ATOM 684 N N . LYS A 1 101 ? 16.198 1.985 26.230 1.00 23.00 87 LYS A N 1
ATOM 685 C CA . LYS A 1 101 ? 16.569 0.941 27.205 1.00 28.20 87 LYS A CA 1
ATOM 686 C C . LYS A 1 101 ? 17.706 0.059 26.722 1.00 26.39 87 LYS A C 1
ATOM 687 O O . LYS A 1 101 ? 18.744 -0.048 27.369 1.00 28.53 87 LYS A O 1
ATOM 693 N N . THR A 1 102 ? 17.581 -0.536 25.548 1.00 24.77 88 THR A N 1
ATOM 694 C CA . THR A 1 102 ? 18.521 -1.558 25.110 1.00 29.91 88 THR A CA 1
ATOM 695 C C . THR A 1 102 ? 19.887 -1.003 24.725 1.00 28.96 88 THR A C 1
ATOM 696 O O . THR A 1 102 ? 20.911 -1.602 25.018 1.00 31.51 88 THR A O 1
ATOM 700 N N . LYS A 1 103 ? 19.891 0.201 24.159 1.00 25.10 89 LYS A N 1
ATOM 701 C CA . LYS A 1 103 ? 21.073 0.845 23.601 1.00 27.79 89 LYS A CA 1
ATOM 702 C C . LYS A 1 103 ? 21.782 1.821 24.538 1.00 24.38 89 LYS A C 1
ATOM 703 O O . LYS A 1 103 ? 22.929 2.225 24.250 1.00 25.52 89 LYS A O 1
ATOM 709 N N . TYR A 1 104 ? 21.107 2.262 25.593 1.00 24.36 90 TYR A N 1
ATOM 710 C CA . TYR A 1 104 ? 21.668 3.249 26.521 1.00 24.81 90 TYR A CA 1
ATOM 711 C C . TYR A 1 104 ? 21.478 2.880 27.985 1.00 23.62 90 TYR A C 1
ATOM 712 O O . TYR A 1 104 ? 22.459 2.628 28.631 1.00 25.14 90 TYR A O 1
ATOM 721 N N . GLU A 1 105 ? 20.238 2.777 28.486 1.00 24.87 91 GLU A N 1
ATOM 722 C CA . GLU A 1 105 ? 20.053 2.521 29.904 1.00 25.29 91 GLU A CA 1
ATOM 723 C C . GLU A 1 105 ? 20.679 1.195 30.303 1.00 30.29 91 GLU A C 1
ATOM 724 O O . GLU A 1 105 ? 21.317 1.068 31.389 1.00 28.95 91 GLU A O 1
ATOM 730 N N . ASP A 1 106 ? 20.556 0.173 29.477 1.00 29.65 92 ASP A N 1
ATOM 731 C CA . ASP A 1 106 ? 21.110 -1.114 29.887 1.00 34.23 92 ASP A CA 1
ATOM 732 C C . ASP A 1 106 ? 22.640 -1.061 29.935 1.00 36.05 92 ASP A C 1
ATOM 733 O O . ASP A 1 106 ? 23.268 -1.847 30.629 1.00 32.57 92 ASP A O 1
ATOM 738 N N . LEU A 1 107 ? 23.244 -0.178 29.143 1.00 30.17 93 LEU A N 1
ATOM 739 C CA . LEU A 1 107 ? 24.709 -0.053 29.141 1.00 30.75 93 LEU A CA 1
ATOM 740 C C . LEU A 1 107 ? 25.283 0.553 30.434 1.00 30.86 93 LEU A C 1
ATOM 741 O O . LEU A 1 107 ? 26.474 0.345 30.727 1.00 35.14 93 LEU A O 1
ATOM 746 N N . LEU A 1 108 ? 24.473 1.315 31.140 1.00 30.16 94 LEU A N 1
ATOM 747 C CA . LEU A 1 108 ? 24.849 1.906 32.384 1.00 32.67 94 LEU A CA 1
ATOM 748 C C . LEU A 1 108 ? 24.945 0.843 33.441 1.00 40.96 94 LEU A C 1
ATOM 749 O O . LEU A 1 108 ? 25.685 1.061 34.387 1.00 41.27 94 LEU A O 1
ATOM 754 N N . SER A 1 109 ? 24.243 -0.289 33.275 1.00 36.44 95 SER A N 1
ATOM 755 C CA . SER A 1 109 ? 24.455 -1.482 34.159 1.00 39.56 95 SER A CA 1
ATOM 756 C C . SER A 1 109 ? 25.628 -2.325 33.738 1.00 36.21 95 SER A C 1
ATOM 757 O O . SER A 1 109 ? 26.321 -2.822 34.568 1.00 49.66 95 SER A O 1
ATOM 760 N N . TYR A 1 110 ? 25.823 -2.504 32.447 1.00 34.56 96 TYR A N 1
ATOM 761 C CA . TYR A 1 110 ? 26.883 -3.315 31.932 1.00 35.12 96 TYR A CA 1
ATOM 762 C C . TYR A 1 110 ? 28.284 -2.701 32.092 1.00 39.37 96 TYR A C 1
ATOM 763 O O . TYR A 1 110 ? 29.228 -3.371 32.415 1.00 40.27 96 TYR A O 1
ATOM 772 N N . TYR A 1 111 ? 28.425 -1.408 31.850 1.00 33.11 97 TYR A N 1
ATOM 773 C CA . TYR A 1 111 ? 29.734 -0.798 31.912 1.00 31.29 97 TYR A CA 1
ATOM 774 C C . TYR A 1 111 ? 29.894 -0.196 33.296 1.00 25.71 97 TYR A C 1
ATOM 775 O O . TYR A 1 111 ? 28.960 -0.077 34.064 1.00 33.87 97 TYR A O 1
ATOM 784 N N . ASP A 1 112 ? 31.131 0.183 33.638 1.00 28.51 98 ASP A N 1
ATOM 785 C CA . ASP A 1 112 ? 31.428 0.679 34.969 1.00 29.00 98 ASP A CA 1
ATOM 786 C C . ASP A 1 112 ? 31.492 2.293 34.869 1.00 25.26 98 ASP A C 1
ATOM 787 O O . ASP A 1 112 ? 32.255 2.803 34.116 1.00 28.20 98 ASP A O 1
ATOM 792 N N . VAL A 1 113 ? 30.756 2.967 35.689 1.00 25.95 99 VAL A N 1
ATOM 793 C CA . VAL A 1 113 ? 30.553 4.439 35.535 1.00 27.64 99 VAL A CA 1
ATOM 794 C C . VAL A 1 113 ? 29.944 5.020 36.769 1.00 26.73 99 VAL A C 1
ATOM 795 O O . VAL A 1 113 ? 29.123 4.404 37.410 1.00 30.51 99 VAL A O 1
ATOM 799 N N . GLU A 1 114 ? 30.358 6.207 37.176 1.00 26.39 100 GLU A N 1
ATOM 800 C CA . GLU A 1 114 ? 29.674 6.902 38.189 1.00 26.69 100 GLU A CA 1
ATOM 801 C C . GLU A 1 114 ? 28.798 7.915 37.494 1.00 26.42 100 GLU A C 1
ATOM 802 O O . GLU A 1 114 ? 29.313 8.889 36.947 1.00 24.99 100 GLU A O 1
ATOM 808 N N . LEU A 1 115 ? 27.510 7.664 37.492 1.00 23.48 101 LEU A N 1
ATOM 809 C CA . LEU A 1 115 ? 26.577 8.525 36.825 1.00 25.51 101 LEU A CA 1
ATOM 810 C C . LEU A 1 115 ? 26.077 9.635 37.778 1.00 25.43 101 LEU A C 1
ATOM 811 O O . LEU A 1 115 ? 25.587 9.380 38.860 1.00 25.81 101 LEU A O 1
ATOM 816 N N . ILE A 1 116 ? 26.094 10.869 37.320 1.00 22.49 102 ILE A N 1
ATOM 817 C CA . ILE A 1 116 ? 25.473 11.996 38.024 1.00 23.90 102 ILE A CA 1
ATOM 818 C C . ILE A 1 116 ? 24.515 12.721 37.159 1.00 24.66 102 ILE A C 1
ATOM 819 O O . ILE A 1 116 ? 24.875 13.044 36.021 1.00 26.15 102 ILE A O 1
ATOM 824 N N . GLN A 1 117 ? 23.248 12.918 37.574 1.00 21.91 103 GLN A N 1
ATOM 825 C CA A GLN A 1 117 ? 22.326 13.638 36.806 0.50 22.11 103 GLN A CA 1
ATOM 826 C CA B GLN A 1 117 ? 22.273 13.650 36.805 0.50 22.98 103 GLN A CA 1
ATOM 827 C C . GLN A 1 117 ? 22.211 15.069 37.290 1.00 24.92 103 GLN A C 1
ATOM 828 O O . GLN A 1 117 ? 21.853 15.337 38.445 1.00 25.62 103 GLN A O 1
ATOM 839 N N . GLY A 1 118 ? 22.542 15.974 36.410 1.00 21.86 104 GLY A N 1
ATOM 840 C CA . GLY A 1 118 ? 22.499 17.378 36.727 1.00 21.85 104 GLY A CA 1
ATOM 841 C C . GLY A 1 118 ? 23.244 18.209 35.716 1.00 21.45 104 GLY A C 1
ATOM 842 O O . GLY A 1 118 ? 23.936 17.665 34.863 1.00 21.66 104 GLY A O 1
ATOM 843 N N . GLU A 1 119 ? 23.123 19.541 35.836 1.00 18.90 105 GLU A N 1
ATOM 844 C CA . GLU A 1 119 ? 23.765 20.510 34.953 1.00 18.54 105 GLU A CA 1
ATOM 845 C C . GLU A 1 119 ? 25.167 20.775 35.499 1.00 20.54 105 GLU A C 1
ATOM 846 O O . GLU A 1 119 ? 25.288 21.255 36.676 1.00 20.40 105 GLU A O 1
ATOM 852 N N . ALA A 1 120 ? 26.199 20.451 34.727 1.00 17.37 106 ALA A N 1
ATOM 853 C CA . ALA A 1 120 ? 27.599 20.761 35.029 1.00 17.24 106 ALA A CA 1
ATOM 854 C C . ALA A 1 120 ? 27.990 22.104 34.481 1.00 17.22 106 ALA A C 1
ATOM 855 O O . ALA A 1 120 ? 27.621 22.490 33.339 1.00 17.49 106 ALA A O 1
ATOM 857 N N . ARG A 1 121 ? 28.834 22.867 35.244 1.00 15.55 107 ARG A N 1
ATOM 858 C CA . ARG A 1 121 ? 29.483 24.086 34.766 1.00 16.02 107 ARG A CA 1
ATOM 859 C C . ARG A 1 121 ? 30.900 24.137 35.282 1.00 15.06 107 ARG A C 1
ATOM 860 O O . ARG A 1 121 ? 31.106 23.746 36.440 1.00 15.28 107 ARG A O 1
ATOM 868 N N . PHE A 1 122 ? 31.829 24.579 34.452 1.00 13.45 108 PHE A N 1
ATOM 869 C CA . PHE A 1 122 ? 33.217 24.651 34.836 1.00 13.81 108 PHE A CA 1
ATOM 870 C C . PHE A 1 122 ? 33.410 25.793 35.866 1.00 14.43 108 PHE A C 1
ATOM 871 O O . PHE A 1 122 ? 32.830 26.878 35.648 1.00 17.47 108 PHE A O 1
ATOM 879 N N . ILE A 1 123 ? 34.204 25.453 36.862 1.00 15.46 109 ILE A N 1
ATOM 880 C CA . ILE A 1 123 ? 34.639 26.489 37.858 1.00 16.38 109 ILE A CA 1
ATOM 881 C C . ILE A 1 123 ? 36.145 26.644 37.935 1.00 18.62 109 ILE A C 1
ATOM 882 O O . ILE A 1 123 ? 36.638 27.586 38.653 1.00 19.27 109 ILE A O 1
ATOM 887 N N . SER A 1 124 ? 36.945 25.796 37.274 1.00 17.12 110 SER A N 1
ATOM 888 C CA . SER A 1 124 ? 38.363 25.915 37.233 1.00 17.70 110 SER A CA 1
ATOM 889 C C . SER A 1 124 ? 38.802 25.066 36.044 1.00 19.07 110 SER A C 1
ATOM 890 O O . SER A 1 124 ? 37.989 24.296 35.506 1.00 17.74 110 SER A O 1
ATOM 893 N N . PRO A 1 125 ? 40.080 25.124 35.718 1.00 18.84 111 PRO A N 1
ATOM 894 C CA . PRO A 1 125 ? 40.591 24.280 34.642 1.00 20.44 111 PRO A CA 1
ATOM 895 C C . PRO A 1 125 ? 40.517 22.818 34.923 1.00 19.59 111 PRO A C 1
ATOM 896 O O . PRO A 1 125 ? 40.704 22.015 33.931 1.00 21.23 111 PRO A O 1
ATOM 900 N N . HIS A 1 126 ? 40.275 22.357 36.153 1.00 17.64 112 HIS A N 1
ATOM 901 C CA . HIS A 1 126 ? 40.148 20.941 36.481 1.00 19.72 112 HIS A CA 1
ATOM 902 C C . HIS A 1 126 ? 38.900 20.540 37.244 1.00 16.60 112 HIS A C 1
ATOM 903 O O . HIS A 1 126 ? 38.843 19.471 37.794 1.00 17.37 112 HIS A O 1
ATOM 910 N N . ALA A 1 127 ? 37.842 21.385 37.250 1.00 15.55 113 ALA A N 1
ATOM 911 C CA . ALA A 1 127 ? 36.671 21.095 38.033 1.00 16.76 113 ALA A CA 1
ATOM 912 C C . ALA A 1 127 ? 35.400 21.716 37.493 1.00 14.58 113 ALA A C 1
ATOM 913 O O . ALA A 1 127 ? 35.420 22.842 36.891 1.00 15.92 113 ALA A O 1
ATOM 915 N N . VAL A 1 128 ? 34.330 21.002 37.746 1.00 14.82 114 VAL A N 1
ATOM 916 C CA . VAL A 1 128 ? 32.991 21.461 37.463 1.00 13.88 114 VAL A CA 1
ATOM 917 C C . VAL A 1 128 ? 32.246 21.471 38.802 1.00 16.50 114 VAL A C 1
ATOM 918 O O . VAL A 1 128 ? 32.629 20.766 39.756 1.00 18.91 114 VAL A O 1
ATOM 922 N N . LYS A 1 129 ? 31.154 22.207 38.797 1.00 15.83 115 LYS A N 1
ATOM 923 C CA . LYS A 1 129 ? 30.121 22.059 39.773 1.00 15.47 115 LYS A CA 1
ATOM 924 C C . LYS A 1 129 ? 28.904 21.412 39.178 1.00 17.35 115 LYS A C 1
ATOM 925 O O . LYS A 1 129 ? 28.482 21.755 38.054 1.00 17.85 115 LYS A O 1
ATOM 931 N N . VAL A 1 130 ? 28.337 20.510 39.966 1.00 16.34 116 VAL A N 1
ATOM 932 C CA . VAL A 1 130 ? 27.019 19.990 39.655 1.00 18.42 116 VAL A CA 1
ATOM 933 C C . VAL A 1 130 ? 26.248 19.742 40.974 1.00 18.37 116 VAL A C 1
ATOM 934 O O . VAL A 1 130 ? 26.710 19.084 41.853 1.00 19.98 116 VAL A O 1
ATOM 938 N N . ASN A 1 131 ? 24.998 20.175 40.954 1.00 20.67 117 ASN A N 1
ATOM 939 C CA . ASN A 1 131 ? 24.087 20.039 42.116 1.00 23.90 117 ASN A CA 1
ATOM 940 C C . ASN A 1 131 ? 24.808 20.561 43.416 1.00 24.82 117 ASN A C 1
ATOM 941 O O . ASN A 1 131 ? 24.677 20.018 44.537 1.00 25.46 117 ASN A O 1
ATOM 946 N N . GLY A 1 132 ? 25.619 21.567 43.219 1.00 23.65 118 GLY A N 1
ATOM 947 C CA . GLY A 1 132 ? 26.358 22.203 44.324 1.00 23.78 118 GLY A CA 1
ATOM 948 C C . GLY A 1 132 ? 27.589 21.530 44.815 1.00 24.12 118 GLY A C 1
ATOM 949 O O . GLY A 1 132 ? 28.217 22.009 45.747 1.00 24.53 118 GLY A O 1
ATOM 950 N N . GLN A 1 133 ? 28.048 20.452 44.155 1.00 18.27 119 GLN A N 1
ATOM 951 C CA . GLN A 1 133 ? 29.189 19.748 44.500 1.00 21.15 119 GLN A CA 1
ATOM 952 C C . GLN A 1 133 ? 30.323 19.943 43.523 1.00 20.98 119 GLN A C 1
ATOM 953 O O . GLN A 1 133 ? 30.040 20.155 42.332 1.00 21.22 119 GLN A O 1
ATOM 959 N N . VAL A 1 134 ? 31.540 19.930 44.041 1.00 19.63 120 VAL A N 1
ATOM 960 C CA . VAL A 1 134 ? 32.756 20.005 43.225 1.00 20.92 120 VAL A CA 1
ATOM 961 C C . VAL A 1 134 ? 33.128 18.612 42.722 1.00 21.62 120 VAL A C 1
ATOM 962 O O . VAL A 1 134 ? 33.246 17.662 43.483 1.00 22.79 120 VAL A O 1
ATOM 966 N N . ILE A 1 135 ? 33.319 18.508 41.409 1.00 19.71 121 ILE A N 1
ATOM 967 C CA . ILE A 1 135 ? 33.829 17.302 40.766 1.00 19.32 121 ILE A CA 1
ATOM 968 C C . ILE A 1 135 ? 35.077 17.713 40.020 1.00 17.81 121 ILE A C 1
ATOM 969 O O . ILE A 1 135 ? 35.040 18.512 39.089 1.00 18.21 121 ILE A O 1
ATOM 974 N N . GLU A 1 136 ? 36.200 17.170 40.441 1.00 20.05 122 GLU A N 1
ATOM 975 C CA . GLU A 1 136 ? 37.502 17.401 39.870 1.00 18.03 122 GLU A CA 1
ATOM 976 C C . GLU A 1 136 ? 37.952 16.187 39.024 1.00 19.09 122 GLU A C 1
ATOM 977 O O . GLU A 1 136 ? 37.824 15.054 39.474 1.00 20.94 122 GLU A O 1
ATOM 983 N N . ALA A 1 137 ? 38.578 16.472 37.920 1.00 16.82 123 ALA A N 1
ATOM 984 C CA . ALA A 1 137 ? 39.100 15.407 37.082 1.00 17.04 123 ALA A CA 1
ATOM 985 C C . ALA A 1 137 ? 40.361 15.842 36.388 1.00 16.77 123 ALA A C 1
ATOM 986 O O . ALA A 1 137 ? 40.562 17.017 36.017 1.00 19.50 123 ALA A O 1
ATOM 988 N N . GLU A 1 138 ? 41.247 14.872 36.127 1.00 17.81 124 GLU A N 1
ATOM 989 C CA . GLU A 1 138 ? 42.480 15.076 35.407 1.00 19.95 124 GLU A CA 1
ATOM 990 C C . GLU A 1 138 ? 42.237 15.418 33.949 1.00 19.25 124 GLU A C 1
ATOM 991 O O . GLU A 1 138 ? 42.948 16.181 33.326 1.00 20.12 124 GLU A O 1
ATOM 997 N N . LYS A 1 139 ? 41.175 14.762 33.426 1.00 18.50 125 LYS A N 1
ATOM 998 C CA . LYS A 1 139 ? 40.834 14.988 32.059 1.00 16.53 125 LYS A CA 1
ATOM 999 C C . LYS A 1 139 ? 39.303 15.135 31.946 1.00 14.57 125 LYS A C 1
ATOM 1000 O O . LYS A 1 139 ? 38.578 14.495 32.698 1.00 16.15 125 LYS A O 1
ATOM 1006 N N . PHE A 1 140 ? 38.847 15.941 31.009 1.00 14.51 126 PHE A N 1
ATOM 1007 C CA . PHE A 1 140 ? 37.416 16.106 30.680 1.00 14.49 126 PHE A CA 1
ATOM 1008 C C . PHE A 1 140 ? 37.179 15.855 29.203 1.00 15.31 126 PHE A C 1
ATOM 1009 O O . PHE A 1 140 ? 37.955 16.294 28.310 1.00 15.61 126 PHE A O 1
ATOM 1017 N N . VAL A 1 141 ? 36.003 15.291 28.914 1.00 14.59 127 VAL A N 1
ATOM 1018 C CA . VAL A 1 141 ? 35.483 15.321 27.561 1.00 15.12 127 VAL A CA 1
ATOM 1019 C C . VAL A 1 141 ? 34.144 16.005 27.567 1.00 14.90 127 VAL A C 1
ATOM 1020 O O . VAL A 1 141 ? 33.206 15.551 28.312 1.00 15.37 127 VAL A O 1
ATOM 1024 N N . ILE A 1 142 ? 34.041 17.128 26.876 1.00 14.22 128 ILE A N 1
ATOM 1025 C CA . ILE A 1 142 ? 32.799 17.879 26.797 1.00 14.82 128 ILE A CA 1
ATOM 1026 C C . ILE A 1 142 ? 31.984 17.362 25.609 1.00 14.71 128 ILE A C 1
ATOM 1027 O O . ILE A 1 142 ? 32.461 17.482 24.487 1.00 14.71 128 ILE A O 1
ATOM 1032 N N . ALA A 1 143 ? 30.747 16.943 25.891 1.00 13.72 129 ALA A N 1
ATOM 1033 C CA . ALA A 1 143 ? 29.881 16.335 24.826 1.00 14.38 129 ALA A CA 1
ATOM 1034 C C . ALA A 1 143 ? 28.433 16.725 25.076 1.00 12.72 129 ALA A C 1
ATOM 1035 O O . ALA A 1 143 ? 27.530 15.916 25.257 1.00 14.05 129 ALA A O 1
ATOM 1037 N N . THR A 1 144 ? 28.173 18.057 25.117 1.00 13.72 130 THR A N 1
ATOM 1038 C CA . THR A 1 144 ? 26.908 18.589 25.604 1.00 13.92 130 THR A CA 1
ATOM 1039 C C . THR A 1 144 ? 25.936 18.886 24.514 1.00 15.01 130 THR A C 1
ATOM 1040 O O . THR A 1 144 ? 24.839 19.292 24.777 1.00 16.03 130 THR A O 1
ATOM 1044 N N . GLY A 1 145 ? 26.270 18.529 23.256 1.00 14.00 131 GLY A N 1
ATOM 1045 C CA . GLY A 1 145 ? 25.283 18.656 22.222 1.00 13.53 131 GLY A CA 1
ATOM 1046 C C . GLY A 1 145 ? 24.935 20.025 21.765 1.00 12.92 131 GLY A C 1
ATOM 1047 O O . GLY A 1 145 ? 25.701 20.954 21.871 1.00 14.76 131 GLY A O 1
ATOM 1048 N N . SER A 1 146 ? 23.718 20.130 21.169 1.00 16.05 132 SER A N 1
ATOM 1049 C CA . SER A 1 146 ? 23.222 21.360 20.576 1.00 15.98 132 SER A CA 1
ATOM 1050 C C . SER A 1 146 ? 21.710 21.502 20.939 1.00 17.57 132 SER A C 1
ATOM 1051 O O . SER A 1 146 ? 21.124 20.557 21.463 1.00 18.77 132 SER A O 1
ATOM 1054 N N . SER A 1 147 ? 21.164 22.646 20.692 1.00 16.88 133 SER A N 1
ATOM 1055 C CA . SER A 1 147 ? 19.757 22.958 20.841 1.00 18.19 133 SER A CA 1
ATOM 1056 C C . SER A 1 147 ? 19.234 23.654 19.633 1.00 19.30 133 SER A C 1
ATOM 1057 O O . SER A 1 147 ? 19.962 24.244 18.846 1.00 20.22 133 SER A O 1
ATOM 1060 N N . PRO A 1 148 ? 17.896 23.679 19.472 1.00 19.61 134 PRO A N 1
ATOM 1061 C CA . PRO A 1 148 ? 17.388 24.410 18.365 1.00 20.63 134 PRO A CA 1
ATOM 1062 C C . PRO A 1 148 ? 17.781 25.915 18.368 1.00 20.96 134 PRO A C 1
ATOM 1063 O O . PRO A 1 148 ? 17.709 26.549 19.415 1.00 22.69 134 PRO A O 1
ATOM 1067 N N . LEU A 1 149 ? 18.117 26.433 17.200 1.00 22.13 135 LEU A N 1
ATOM 1068 C CA . LEU A 1 149 ? 18.438 27.803 16.991 1.00 23.75 135 LEU A CA 1
ATOM 1069 C C . LEU A 1 149 ? 17.109 28.523 16.761 1.00 26.92 135 LEU A C 1
ATOM 1070 O O . LEU A 1 149 ? 16.333 28.149 15.843 1.00 27.53 135 LEU A O 1
ATOM 1075 N N . ILE A 1 150 ? 16.840 29.529 17.617 1.00 26.14 136 ILE A N 1
ATOM 1076 C CA . ILE A 1 150 ? 15.584 30.310 17.585 1.00 28.39 136 ILE A CA 1
ATOM 1077 C C . ILE A 1 150 ? 15.927 31.707 17.007 1.00 32.00 136 ILE A C 1
ATOM 1078 O O . ILE A 1 150 ? 16.627 32.502 17.683 1.00 31.88 136 ILE A O 1
ATOM 1083 N N . PRO A 1 151 ? 15.480 31.996 15.780 1.00 30.17 137 PRO A N 1
ATOM 1084 C CA . PRO A 1 151 ? 15.845 33.260 15.149 1.00 33.15 137 PRO A CA 1
ATOM 1085 C C . PRO A 1 151 ? 15.145 34.419 15.895 1.00 33.43 137 PRO A C 1
ATOM 1086 O O . PRO A 1 151 ? 14.097 34.215 16.551 1.00 33.03 137 PRO A O 1
ATOM 1090 N N . ARG A 1 152 ? 15.735 35.609 15.803 1.00 34.85 138 ARG A N 1
ATOM 1091 C CA . ARG A 1 152 ? 15.148 36.801 16.446 1.00 38.30 138 ARG A CA 1
ATOM 1092 C C . ARG A 1 152 ? 14.205 37.385 15.433 1.00 36.10 138 ARG A C 1
ATOM 1093 O O . ARG A 1 152 ? 14.634 38.046 14.502 1.00 42.73 138 ARG A O 1
ATOM 1101 N N . ILE A 1 153 ? 12.929 37.052 15.538 1.00 32.52 139 ILE A N 1
ATOM 1102 C CA . ILE A 1 153 ? 11.891 37.504 14.609 1.00 31.77 139 ILE A CA 1
ATOM 1103 C C . ILE A 1 153 ? 10.799 38.105 15.491 1.00 31.67 139 ILE A C 1
ATOM 1104 O O . ILE A 1 153 ? 10.285 37.469 16.356 1.00 29.58 139 ILE A O 1
ATOM 1109 N N . PRO A 1 154 ? 10.446 39.368 15.256 1.00 34.10 140 PRO A N 1
ATOM 1110 C CA . PRO A 1 154 ? 9.374 39.963 16.031 1.00 32.70 140 PRO A CA 1
ATOM 1111 C C . PRO A 1 154 ? 8.090 39.164 15.986 1.00 26.54 140 PRO A C 1
ATOM 1112 O O . PRO A 1 154 ? 7.563 38.816 14.894 1.00 30.84 140 PRO A O 1
ATOM 1116 N N . GLY A 1 155 ? 7.542 38.909 17.174 1.00 29.86 141 GLY A N 1
ATOM 1117 C CA . GLY A 1 155 ? 6.245 38.323 17.341 1.00 29.18 141 GLY A CA 1
ATOM 1118 C C . GLY A 1 155 ? 6.285 36.779 17.517 1.00 30.79 141 GLY A C 1
ATOM 1119 O O . GLY A 1 155 ? 5.319 36.172 17.940 1.00 29.43 141 GLY A O 1
ATOM 1120 N N . LEU A 1 156 ? 7.409 36.186 17.134 1.00 31.14 142 LEU A N 1
ATOM 1121 C CA . LEU A 1 156 ? 7.577 34.715 17.128 1.00 30.96 142 LEU A CA 1
ATOM 1122 C C . LEU A 1 156 ? 7.479 34.097 18.481 1.00 29.67 142 LEU A C 1
ATOM 1123 O O . LEU A 1 156 ? 6.776 33.092 18.674 1.00 32.05 142 LEU A O 1
ATOM 1128 N N . ASP A 1 157 ? 8.107 34.680 19.489 1.00 30.91 143 ASP A N 1
ATOM 1129 C CA . ASP A 1 157 ? 7.998 34.088 20.788 1.00 36.63 143 ASP A CA 1
ATOM 1130 C C . ASP A 1 157 ? 6.618 34.218 21.354 1.00 36.50 143 ASP A C 1
ATOM 1131 O O . ASP A 1 157 ? 6.134 33.310 21.960 1.00 36.07 143 ASP A O 1
ATOM 1136 N N . LYS A 1 158 ? 5.931 35.317 21.094 1.00 41.35 144 LYS A N 1
ATOM 1137 C CA . LYS A 1 158 ? 4.595 35.515 21.637 1.00 39.69 144 LYS A CA 1
ATOM 1138 C C . LYS A 1 158 ? 3.556 34.638 20.951 1.00 33.83 144 LYS A C 1
ATOM 1139 O O . LYS A 1 158 ? 2.689 34.059 21.584 1.00 35.10 144 LYS A O 1
ATOM 1145 N N . VAL A 1 159 ? 3.669 34.492 19.643 1.00 31.80 145 VAL A N 1
ATOM 1146 C CA . VAL A 1 159 ? 2.783 33.608 18.874 1.00 29.46 145 VAL A CA 1
ATOM 1147 C C . VAL A 1 159 ? 3.053 32.094 19.084 1.00 29.60 145 VAL A C 1
ATOM 1148 O O . VAL A 1 159 ? 2.113 31.298 19.103 1.00 30.11 145 VAL A O 1
ATOM 1152 N N . GLY A 1 160 ? 4.308 31.753 19.332 1.00 27.25 146 GLY A N 1
ATOM 1153 C CA . GLY A 1 160 ? 4.699 30.352 19.714 1.00 24.84 146 GLY A CA 1
ATOM 1154 C C . GLY A 1 160 ? 4.973 29.556 18.416 1.00 26.52 146 GLY A C 1
ATOM 1155 O O . GLY A 1 160 ? 4.603 29.944 17.310 1.00 23.96 146 GLY A O 1
ATOM 1156 N N . PHE A 1 161 ? 5.643 28.430 18.599 1.00 22.60 147 PHE A N 1
ATOM 1157 C CA . PHE A 1 161 ? 6.142 27.653 17.400 1.00 20.01 147 PHE A CA 1
ATOM 1158 C C . PHE A 1 161 ? 6.510 26.263 17.935 1.00 19.99 147 PHE A C 1
ATOM 1159 O O . PHE A 1 161 ? 6.559 25.981 19.108 1.00 21.24 147 PHE A O 1
ATOM 1167 N N . TRP A 1 162 ? 6.748 25.359 16.984 1.00 18.34 148 TRP A N 1
ATOM 1168 C CA . TRP A 1 162 ? 7.248 24.050 17.226 1.00 16.49 148 TRP A CA 1
ATOM 1169 C C . TRP A 1 162 ? 8.735 24.025 16.831 1.00 15.18 148 TRP A C 1
ATOM 1170 O O . TRP A 1 162 ? 9.166 24.724 15.904 1.00 17.44 148 TRP A O 1
ATOM 1181 N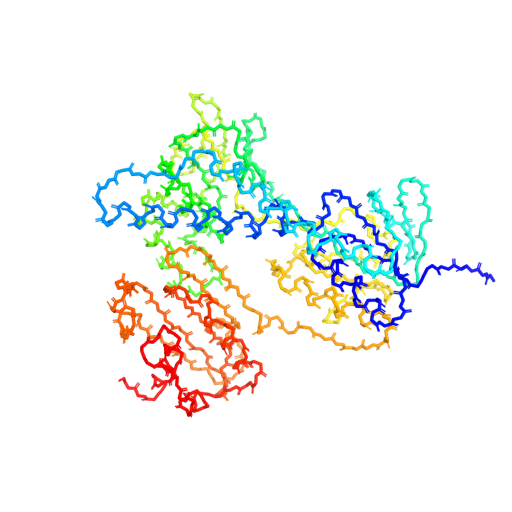 N . THR A 1 163 ? 9.445 23.171 17.539 1.00 17.74 149 THR A N 1
ATOM 1182 C CA . THR A 1 163 ? 10.757 22.722 17.117 1.00 17.74 149 THR A CA 1
ATOM 1183 C C . THR A 1 163 ? 10.609 21.230 16.774 1.00 18.59 149 THR A C 1
ATOM 1184 O O . THR A 1 163 ? 9.518 20.661 16.815 1.00 17.23 149 THR A O 1
ATOM 1188 N N . ASN A 1 164 ? 11.733 20.558 16.468 1.00 18.20 150 ASN A N 1
ATOM 1189 C CA . ASN A 1 164 ? 11.650 19.100 16.279 1.00 19.14 150 ASN A CA 1
ATOM 1190 C C . ASN A 1 164 ? 10.960 18.309 17.362 1.00 17.49 150 ASN A C 1
ATOM 1191 O O . ASN A 1 164 ? 10.262 17.325 17.058 1.00 18.10 150 ASN A O 1
ATOM 1196 N N . ARG A 1 165 ? 11.148 18.702 18.625 1.00 17.65 151 ARG A N 1
ATOM 1197 C CA . ARG A 1 165 ? 10.586 18.008 19.721 1.00 18.91 151 ARG A CA 1
ATOM 1198 C C . ARG A 1 165 ? 9.072 17.953 19.583 1.00 16.90 151 ARG A C 1
ATOM 1199 O O . ARG A 1 165 ? 8.464 16.902 19.724 1.00 19.65 151 ARG A O 1
ATOM 1207 N N . GLU A 1 166 ? 8.466 19.085 19.341 1.00 16.45 152 GLU A N 1
ATOM 1208 C CA . GLU A 1 166 ? 7.018 19.113 19.232 1.00 18.02 152 GLU A CA 1
ATOM 1209 C C . GLU A 1 166 ? 6.515 18.520 17.979 1.00 17.61 152 GLU A C 1
ATOM 1210 O O . GLU A 1 166 ? 5.447 17.941 17.976 1.00 21.20 152 GLU A O 1
ATOM 1216 N N . ALA A 1 167 ? 7.260 18.695 16.856 1.00 15.07 153 ALA A N 1
ATOM 1217 C CA . ALA A 1 167 ? 6.809 18.130 15.558 1.00 18.47 153 ALA A CA 1
ATOM 1218 C C . ALA A 1 167 ? 6.816 16.588 15.597 1.00 18.11 153 ALA A C 1
ATOM 1219 O O . ALA A 1 167 ? 6.052 15.935 14.881 1.00 17.71 153 ALA A O 1
ATOM 1221 N N . LEU A 1 168 ? 7.680 15.997 16.447 1.00 17.28 154 LEU A N 1
ATOM 1222 C CA . LEU A 1 168 ? 7.687 14.544 16.636 1.00 18.05 154 LEU A CA 1
ATOM 1223 C C . LEU A 1 168 ? 6.658 13.977 17.634 1.00 19.47 154 LEU A C 1
ATOM 1224 O O . LEU A 1 168 ? 6.379 12.785 17.642 1.00 20.29 154 LEU A O 1
ATOM 1229 N N . SER A 1 169 ? 6.175 14.826 18.533 1.00 19.07 155 SER A N 1
ATOM 1230 C CA . SER A 1 169 ? 5.125 14.473 19.465 1.00 23.01 155 SER A CA 1
ATOM 1231 C C . SER A 1 169 ? 4.076 15.588 19.463 1.00 22.08 155 SER A C 1
ATOM 1232 O O . SER A 1 169 ? 3.911 16.306 20.484 1.00 22.20 155 SER A O 1
ATOM 1235 N N . PRO A 1 170 ? 3.379 15.792 18.363 1.00 21.12 156 PRO A N 1
ATOM 1236 C CA . PRO A 1 170 ? 2.416 16.887 18.222 1.00 22.36 156 PRO A CA 1
ATOM 1237 C C . PRO A 1 170 ? 1.269 16.830 19.194 1.00 24.66 156 PRO A C 1
ATOM 1238 O O . PRO A 1 170 ? 0.772 15.739 19.482 1.00 24.57 156 PRO A O 1
ATOM 1242 N N . ASP A 1 171 ? 0.908 18.012 19.716 1.00 23.28 157 ASP A N 1
ATOM 1243 C CA . ASP A 1 171 ? -0.153 18.087 20.685 1.00 26.99 157 ASP A CA 1
ATOM 1244 C C . ASP A 1 171 ? -1.542 17.973 20.074 1.00 25.96 157 ASP A C 1
ATOM 1245 O O . ASP A 1 171 ? -2.535 17.683 20.819 1.00 26.48 157 ASP A O 1
ATOM 1250 N N . ARG A 1 172 ? -1.651 18.165 18.777 1.00 21.87 158 ARG A N 1
ATOM 1251 C CA . ARG A 1 172 ? -2.902 18.183 18.087 1.00 21.58 158 ARG A CA 1
ATOM 1252 C C . ARG A 1 172 ? -2.743 17.926 16.636 1.00 22.01 158 ARG A C 1
ATOM 1253 O O . ARG A 1 172 ? -1.657 17.988 16.096 1.00 21.15 158 ARG A O 1
ATOM 1261 N N . ARG A 1 173 ? -3.836 17.679 16.003 1.00 20.67 159 ARG A N 1
ATOM 1262 C CA . ARG A 1 173 ? -3.863 17.484 14.584 1.00 22.40 159 ARG A CA 1
ATOM 1263 C C . ARG A 1 173 ? -3.918 18.820 13.932 1.00 22.92 159 ARG A C 1
ATOM 1264 O O . ARG A 1 173 ? -4.737 19.693 14.280 1.00 26.17 159 ARG A O 1
ATOM 1272 N N . ILE A 1 174 ? -3.056 19.103 12.983 1.00 20.89 160 ILE A N 1
ATOM 1273 C CA . ILE A 1 174 ? -3.078 20.348 12.235 1.00 20.04 160 ILE A CA 1
ATOM 1274 C C . ILE A 1 174 ? -3.365 20.147 10.789 1.00 21.70 160 ILE A C 1
ATOM 1275 O O . ILE A 1 174 ? -3.146 19.023 10.247 1.00 23.50 160 ILE A O 1
ATOM 1280 N N . ASP A 1 175 ? -3.863 21.181 10.131 1.00 23.73 161 ASP A N 1
ATOM 1281 C CA . ASP A 1 175 ? -4.088 21.170 8.679 1.00 26.80 161 ASP A CA 1
ATOM 1282 C C . ASP A 1 175 ? -3.060 21.826 7.798 1.00 20.43 161 ASP A C 1
ATOM 1283 O O . ASP A 1 175 ? -3.061 21.602 6.585 1.00 21.63 161 ASP A O 1
ATOM 1288 N N . SER A 1 176 ? -2.248 22.731 8.354 1.00 21.55 162 SER A N 1
ATOM 1289 C CA . SER A 1 176 ? -1.311 23.535 7.606 1.00 18.94 162 SER A CA 1
ATOM 1290 C C . SER A 1 176 ? -0.131 23.801 8.500 1.00 18.64 162 SER A C 1
ATOM 1291 O O . SER A 1 176 ? -0.253 23.931 9.699 1.00 18.97 162 SER A O 1
ATOM 1294 N N . LEU A 1 177 ? 1.065 23.914 7.896 1.00 16.42 163 LEU A N 1
ATOM 1295 C CA . LEU A 1 177 ? 2.338 24.074 8.537 1.00 16.96 163 LEU A CA 1
ATOM 1296 C C . LEU A 1 177 ? 3.243 24.988 7.742 1.00 17.84 163 LEU A C 1
ATOM 1297 O O . LEU A 1 177 ? 3.419 24.797 6.546 1.00 19.12 163 LEU A O 1
ATOM 1302 N N . ALA A 1 178 ? 3.769 26.025 8.383 1.00 16.24 164 ALA A N 1
ATOM 1303 C CA . ALA A 1 178 ? 4.822 26.840 7.803 1.00 18.07 164 ALA A CA 1
ATOM 1304 C C . ALA A 1 178 ? 6.147 26.462 8.415 1.00 19.32 164 ALA A C 1
ATOM 1305 O O . ALA A 1 178 ? 6.366 26.548 9.609 1.00 17.97 164 ALA A O 1
ATOM 1307 N N . VAL A 1 179 ? 7.071 25.997 7.542 1.00 17.61 165 VAL A N 1
ATOM 1308 C CA . VAL A 1 179 ? 8.439 25.562 7.959 1.00 17.39 165 VAL A CA 1
ATOM 1309 C C . VAL A 1 179 ? 9.437 26.653 7.667 1.00 17.85 165 VAL A C 1
ATOM 1310 O O . VAL A 1 179 ? 9.535 27.076 6.517 1.00 21.20 165 VAL A O 1
ATOM 1314 N N . ILE A 1 180 ? 10.092 27.166 8.683 1.00 18.38 166 ILE A N 1
ATOM 1315 C CA . ILE A 1 180 ? 11.083 28.201 8.516 1.00 17.80 166 ILE A CA 1
ATOM 1316 C C . ILE A 1 180 ? 12.438 27.556 8.450 1.00 18.63 166 ILE A C 1
ATOM 1317 O O . ILE A 1 180 ? 12.940 27.065 9.464 1.00 20.34 166 ILE A O 1
ATOM 1322 N N . GLY A 1 181 ? 13.040 27.585 7.240 1.00 17.68 167 GLY A N 1
ATOM 1323 C CA . GLY A 1 181 ? 14.306 26.940 7.000 1.00 18.32 167 GLY A CA 1
ATOM 1324 C C . GLY A 1 181 ? 14.288 26.063 5.783 1.00 19.72 167 GLY A C 1
ATOM 1325 O O . GLY A 1 181 ? 13.263 25.739 5.259 1.00 22.99 167 GLY A O 1
ATOM 1326 N N . GLY A 1 182 ? 15.445 25.661 5.297 1.00 18.47 168 GLY A N 1
ATOM 1327 C CA . GLY A 1 182 ? 15.522 24.945 4.026 1.00 21.17 168 GLY A CA 1
ATOM 1328 C C . GLY A 1 182 ? 16.725 23.996 3.897 1.00 20.63 168 GLY A C 1
ATOM 1329 O O . GLY A 1 182 ? 17.161 23.730 2.773 1.00 20.23 168 GLY A O 1
ATOM 1330 N N . ARG A 1 183 ? 17.179 23.417 5.006 1.00 19.82 169 ARG A N 1
ATOM 1331 C CA A ARG A 1 183 ? 18.207 22.395 4.949 0.50 19.66 169 ARG A CA 1
ATOM 1332 C CA B ARG A 1 183 ? 18.189 22.387 4.930 0.50 18.82 169 ARG A CA 1
ATOM 1333 C C . ARG A 1 183 ? 17.582 21.027 5.283 1.00 18.79 169 ARG A C 1
ATOM 1334 O O . ARG A 1 183 ? 16.360 20.845 5.188 1.00 17.21 169 ARG A O 1
ATOM 1349 N N . ALA A 1 184 ? 18.367 20.080 5.753 1.00 17.37 170 ALA A N 1
ATOM 1350 C CA . ALA A 1 184 ? 17.927 18.670 5.869 1.00 20.50 170 ALA A CA 1
ATOM 1351 C C . ALA A 1 184 ? 16.671 18.520 6.681 1.00 17.78 170 ALA A C 1
ATOM 1352 O O . ALA A 1 184 ? 15.752 17.808 6.309 1.00 18.07 170 ALA A O 1
ATOM 1354 N N . LEU A 1 185 ? 16.630 19.133 7.872 1.00 16.63 171 LEU A N 1
ATOM 1355 C CA . LEU A 1 185 ? 15.487 18.881 8.784 1.00 18.38 171 LEU A CA 1
ATOM 1356 C C . LEU A 1 185 ? 14.266 19.491 8.220 1.00 16.38 171 LEU A C 1
ATOM 1357 O O . LEU A 1 185 ? 13.166 18.904 8.288 1.00 16.20 171 LEU A O 1
ATOM 1362 N N . ALA A 1 186 ? 14.342 20.675 7.579 1.00 15.41 172 ALA A N 1
ATOM 1363 C CA . ALA A 1 186 ? 13.155 21.170 6.895 1.00 15.36 172 ALA A CA 1
ATOM 1364 C C . ALA A 1 186 ? 12.594 20.253 5.837 1.00 14.00 172 ALA A C 1
ATOM 1365 O O . ALA A 1 186 ? 11.367 20.093 5.708 1.00 16.37 172 ALA A O 1
ATOM 1367 N N . LEU A 1 187 ? 13.462 19.714 5.019 1.00 14.49 173 LEU A N 1
ATOM 1368 C CA . LEU A 1 187 ? 13.062 18.773 3.975 1.00 14.71 173 LEU A CA 1
ATOM 1369 C C . LEU A 1 187 ? 12.393 17.523 4.579 1.00 13.75 173 LEU A C 1
ATOM 1370 O O . LEU A 1 187 ? 11.349 17.072 4.043 1.00 15.73 173 LEU A O 1
ATOM 1375 N N . GLU A 1 188 ? 13.019 16.939 5.538 1.00 13.54 174 GLU A N 1
ATOM 1376 C CA . GLU A 1 188 ? 12.450 15.757 6.157 1.00 12.70 174 GLU A CA 1
ATOM 1377 C C . GLU A 1 188 ? 11.071 15.992 6.796 1.00 13.70 174 GLU A C 1
ATOM 1378 O O . GLU A 1 188 ? 10.155 15.304 6.565 1.00 14.29 174 GLU A O 1
ATOM 1384 N N . PHE A 1 189 ? 10.969 17.058 7.614 1.00 13.04 175 PHE A N 1
ATOM 1385 C CA . PHE A 1 189 ? 9.648 17.322 8.229 1.00 13.56 175 PHE A CA 1
ATOM 1386 C C . PHE A 1 189 ? 8.641 17.754 7.233 1.00 13.52 175 PHE A C 1
ATOM 1387 O O . PHE A 1 189 ? 7.438 17.462 7.378 1.00 14.08 175 PHE A O 1
ATOM 1395 N N . ALA A 1 190 ? 9.006 18.548 6.212 1.00 14.22 176 ALA A N 1
ATOM 1396 C CA . ALA A 1 190 ? 8.046 18.909 5.192 1.00 14.05 176 ALA A CA 1
ATOM 1397 C C . ALA A 1 190 ? 7.508 17.701 4.457 1.00 16.31 176 ALA A C 1
ATOM 1398 O O . ALA A 1 190 ? 6.277 17.599 4.233 1.00 15.61 176 ALA A O 1
ATOM 1400 N N . GLN A 1 191 ? 8.341 16.750 4.069 1.00 14.58 177 GLN A N 1
ATOM 1401 C CA . GLN A 1 191 ? 7.850 15.582 3.434 1.00 15.59 177 GLN A CA 1
ATOM 1402 C C . GLN A 1 191 ? 7.002 14.734 4.397 1.00 15.03 177 GLN A C 1
ATOM 1403 O O . GLN A 1 191 ? 5.965 14.270 4.024 1.00 14.50 177 GLN A O 1
ATOM 1409 N N . MET A 1 192 ? 7.414 14.579 5.648 1.00 15.38 178 MET A N 1
ATOM 1410 C CA . MET A 1 192 ? 6.725 13.860 6.630 1.00 15.25 178 MET A CA 1
ATOM 1411 C C . MET A 1 192 ? 5.298 14.403 6.796 1.00 15.38 178 MET A C 1
ATOM 1412 O O . MET A 1 192 ? 4.335 13.633 6.657 1.00 17.12 178 MET A O 1
ATOM 1417 N N . TYR A 1 193 ? 5.168 15.737 6.985 1.00 14.66 179 TYR A N 1
ATOM 1418 C CA . TYR A 1 193 ? 3.816 16.277 7.261 1.00 14.14 179 TYR A CA 1
ATOM 1419 C C . TYR A 1 193 ? 3.021 16.363 6.033 1.00 15.61 179 TYR A C 1
ATOM 1420 O O . TYR A 1 193 ? 1.805 16.073 6.053 1.00 16.52 179 TYR A O 1
ATOM 1429 N N . SER A 1 194 ? 3.613 16.646 4.873 1.00 16.40 180 SER A N 1
ATOM 1430 C CA . SER A 1 194 ? 2.808 16.611 3.633 1.00 17.53 180 SER A CA 1
ATOM 1431 C C . SER A 1 194 ? 2.214 15.241 3.355 1.00 18.98 180 SER A C 1
ATOM 1432 O O . SER A 1 194 ? 1.052 15.105 2.929 1.00 18.09 180 SER A O 1
ATOM 1435 N N . ARG A 1 195 ? 2.919 14.201 3.736 1.00 16.20 181 ARG A N 1
ATOM 1436 C CA . ARG A 1 195 ? 2.472 12.792 3.550 1.00 18.91 181 ARG A CA 1
ATOM 1437 C C . ARG A 1 195 ? 1.477 12.394 4.640 1.00 19.94 181 ARG A C 1
ATOM 1438 O O . ARG A 1 195 ? 1.053 11.252 4.770 1.00 22.26 181 ARG A O 1
ATOM 1446 N N . MET A 1 196 ? 1.250 13.349 5.566 1.00 18.65 182 MET A N 1
ATOM 1447 C CA . MET A 1 196 ? 0.119 13.192 6.563 1.00 19.40 182 MET A CA 1
ATOM 1448 C C . MET A 1 196 ? -1.064 14.092 6.280 1.00 20.57 182 MET A C 1
ATOM 1449 O O . MET A 1 196 ? -1.809 14.413 7.248 1.00 24.11 182 MET A O 1
ATOM 1454 N N . LYS A 1 197 ? -1.226 14.520 5.043 1.00 19.92 183 LYS A N 1
ATOM 1455 C CA . LYS A 1 197 ? -2.299 15.351 4.581 1.00 23.51 183 LYS A CA 1
ATOM 1456 C C . LYS A 1 197 ? -2.310 16.748 5.236 1.00 23.97 183 LYS A C 1
ATOM 1457 O O . LYS A 1 197 ? -3.356 17.325 5.512 1.00 27.42 183 LYS A O 1
ATOM 1463 N N . VAL A 1 198 ? -1.162 17.326 5.458 1.00 18.94 184 VAL A N 1
ATOM 1464 C CA . VAL A 1 198 ? -0.964 18.675 6.020 1.00 17.82 184 VAL A CA 1
ATOM 1465 C C . VAL A 1 198 ? -0.466 19.492 4.838 1.00 20.57 184 VAL A C 1
ATOM 1466 O O . VAL A 1 198 ? 0.449 19.060 4.093 1.00 19.49 184 VAL A O 1
ATOM 1470 N N . GLU A 1 199 ? -1.000 20.685 4.655 1.00 17.43 185 GLU A N 1
ATOM 1471 C CA . GLU A 1 199 ? -0.547 21.648 3.643 1.00 22.20 185 GLU A CA 1
ATOM 1472 C C . GLU A 1 199 ? 0.685 22.363 4.164 1.00 20.96 185 GLU A C 1
ATOM 1473 O O . GLU A 1 199 ? 0.618 23.137 5.117 1.00 20.69 185 GLU A O 1
ATOM 1479 N N . VAL A 1 200 ? 1.839 22.093 3.550 1.00 18.04 186 VAL A N 1
ATOM 1480 C CA . VAL A 1 200 ? 3.098 22.612 4.074 1.00 18.44 186 VAL A CA 1
ATOM 1481 C C . VAL A 1 200 ? 3.694 23.634 3.125 1.00 16.34 186 VAL A C 1
ATOM 1482 O O . VAL A 1 200 ? 3.704 23.453 1.908 1.00 18.26 186 VAL A O 1
ATOM 1486 N N . ALA A 1 201 ? 4.210 24.680 3.713 1.00 16.20 187 ALA A N 1
ATOM 1487 C CA . ALA A 1 201 ? 5.080 25.617 3.024 1.00 18.49 187 ALA A CA 1
ATOM 1488 C C . ALA A 1 201 ? 6.435 25.728 3.646 1.00 18.44 187 ALA A C 1
ATOM 1489 O O . ALA A 1 201 ? 6.551 25.855 4.873 1.00 19.25 187 ALA A O 1
ATOM 1491 N N . ILE A 1 202 ? 7.480 25.704 2.821 1.00 18.84 188 ILE A N 1
ATOM 1492 C CA . ILE A 1 202 ? 8.852 25.931 3.279 1.00 18.36 188 ILE A CA 1
ATOM 1493 C C . ILE A 1 202 ? 9.234 27.349 2.927 1.00 19.17 188 ILE A C 1
ATOM 1494 O O . ILE A 1 202 ? 9.086 27.740 1.770 1.00 21.62 188 ILE A O 1
ATOM 1499 N N . LEU A 1 203 ? 9.724 28.103 3.892 1.00 18.09 189 LEU A N 1
ATOM 1500 C CA . LEU A 1 203 ? 10.188 29.477 3.700 1.00 19.65 189 LEU A CA 1
ATOM 1501 C C . LEU A 1 203 ? 11.691 29.541 3.942 1.00 19.65 189 LEU A C 1
ATOM 1502 O O . LEU A 1 203 ? 12.191 29.434 5.089 1.00 20.14 189 LEU A O 1
ATOM 1507 N N . GLN A 1 204 ? 12.411 29.716 2.845 1.00 19.52 190 GLN A N 1
ATOM 1508 C CA . GLN A 1 204 ? 13.861 29.594 2.820 1.00 18.91 190 GLN A CA 1
ATOM 1509 C C . GLN A 1 204 ? 14.464 30.947 2.422 1.00 20.86 190 GLN A C 1
ATOM 1510 O O . GLN A 1 204 ? 14.089 31.438 1.358 1.00 22.78 190 GLN A O 1
ATOM 1516 N N . ARG A 1 205 ? 15.433 31.420 3.182 1.00 22.38 191 ARG A N 1
ATOM 1517 C CA . ARG A 1 205 ? 16.061 32.731 2.864 1.00 26.67 191 ARG A CA 1
ATOM 1518 C C . ARG A 1 205 ? 16.960 32.660 1.657 1.00 27.66 191 ARG A C 1
ATOM 1519 O O . ARG A 1 205 ? 16.893 33.505 0.763 1.00 25.18 191 ARG A O 1
ATOM 1527 N N A SER A 1 206 ? 17.889 31.701 1.639 0.50 26.27 192 SER A N 1
ATOM 1528 N N B SER A 1 206 ? 17.655 31.532 1.508 0.50 22.71 192 SER A N 1
ATOM 1529 C CA A SER A 1 206 ? 18.784 31.551 0.488 0.50 26.36 192 SER A CA 1
ATOM 1530 C CA B SER A 1 206 ? 18.532 31.341 0.351 0.50 20.88 192 SER A CA 1
ATOM 1531 C C A SER A 1 206 ? 17.916 31.293 -0.747 0.50 22.83 192 SER A C 1
ATOM 1532 C C B SER A 1 206 ? 17.754 31.239 -0.913 0.50 20.87 192 SER A C 1
ATOM 1533 O O A SER A 1 206 ? 16.761 30.921 -0.568 0.50 22.55 192 SER A O 1
ATOM 1534 O O B SER A 1 206 ? 16.584 30.863 -0.959 0.50 18.91 192 SER A O 1
ATOM 1539 N N . PRO A 1 207 ? 18.413 31.523 -2.001 1.00 22.42 193 PRO A N 1
ATOM 1540 C CA . PRO A 1 207 ? 17.733 31.301 -3.254 1.00 23.66 193 PRO A CA 1
ATOM 1541 C C . PRO A 1 207 ? 17.444 29.860 -3.629 1.00 21.59 193 PRO A C 1
ATOM 1542 O O . PRO A 1 207 ? 16.680 29.628 -4.516 1.00 21.16 193 PRO A O 1
ATOM 1546 N N . VAL A 1 208 ? 18.085 28.920 -2.905 1.00 21.44 194 VAL A N 1
ATOM 1547 C CA . VAL A 1 208 ? 17.829 27.498 -3.159 1.00 19.81 194 VAL A CA 1
ATOM 1548 C C . VAL A 1 208 ? 17.796 26.777 -1.808 1.00 17.45 194 VAL A C 1
ATOM 1549 O O . VAL A 1 208 ? 18.282 27.253 -0.811 1.00 18.01 194 VAL A O 1
ATOM 1553 N N . LEU A 1 209 ? 17.146 25.617 -1.866 1.00 17.93 195 LEU A N 1
ATOM 1554 C CA . LEU A 1 209 ? 17.208 24.680 -0.744 1.00 17.98 195 LEU A CA 1
ATOM 1555 C C . LEU A 1 209 ? 18.610 24.089 -0.629 1.00 16.50 195 LEU A C 1
ATOM 1556 O O . LEU A 1 209 ? 19.307 23.955 -1.651 1.00 17.00 195 LEU A O 1
ATOM 1561 N N . ILE A 1 210 ? 18.981 23.616 0.561 1.00 14.57 196 ILE A N 1
ATOM 1562 C CA . ILE A 1 210 ? 20.250 22.999 0.818 1.00 15.54 196 ILE A CA 1
ATOM 1563 C C . ILE A 1 210 ? 21.395 23.585 0.036 1.00 16.27 196 ILE A C 1
ATOM 1564 O O . ILE A 1 210 ? 22.136 22.975 -0.753 1.00 14.81 196 ILE A O 1
ATOM 1569 N N . PRO A 1 211 ? 21.672 24.885 0.313 1.00 16.86 197 PRO A N 1
ATOM 1570 C CA . PRO A 1 211 ? 22.646 25.578 -0.564 1.00 19.02 197 PRO A CA 1
ATOM 1571 C C . PRO A 1 211 ? 24.062 25.216 -0.346 1.00 18.62 197 PRO A C 1
ATOM 1572 O O . PRO A 1 211 ? 24.901 25.560 -1.148 1.00 21.69 197 PRO A O 1
ATOM 1576 N N . ASP A 1 212 ? 24.391 24.437 0.665 1.00 17.91 198 ASP A N 1
ATOM 1577 C CA . ASP A 1 212 ? 25.758 23.928 0.774 1.00 20.05 198 ASP A CA 1
ATOM 1578 C C . ASP A 1 212 ? 25.974 22.515 0.168 1.00 16.96 198 ASP A C 1
ATOM 1579 O O . ASP A 1 212 ? 27.078 21.990 0.259 1.00 19.40 198 ASP A O 1
ATOM 1584 N N . TRP A 1 213 ? 24.965 21.988 -0.437 1.00 15.92 199 TRP A N 1
ATOM 1585 C CA . TRP A 1 213 ? 25.073 20.755 -1.242 1.00 14.37 199 TRP A CA 1
ATOM 1586 C C . TRP A 1 213 ? 25.421 21.069 -2.684 1.00 17.10 199 TRP A C 1
ATOM 1587 O O . TRP A 1 213 ? 25.449 22.254 -3.127 1.00 17.24 199 TRP A O 1
ATOM 1598 N N . GLU A 1 214 ? 25.724 20.021 -3.461 1.00 15.38 200 GLU A N 1
ATOM 1599 C CA . GLU A 1 214 ? 25.971 20.204 -4.942 1.00 14.05 200 GLU A CA 1
ATOM 1600 C C . GLU A 1 214 ? 24.724 20.880 -5.534 1.00 14.13 200 GLU A C 1
ATOM 160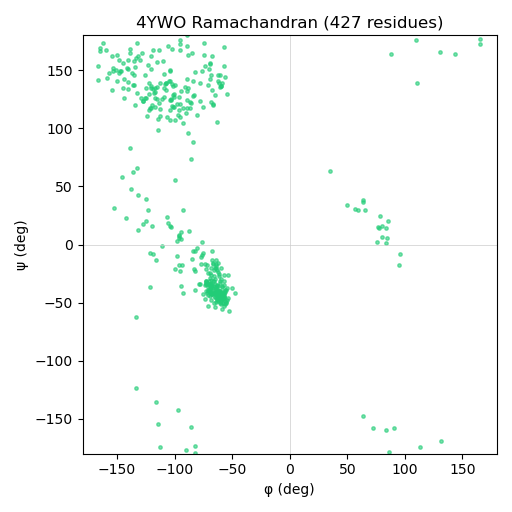1 O O . GLU A 1 214 ? 23.570 20.641 -5.194 1.00 14.91 200 GLU A O 1
ATOM 1607 N N . PRO A 1 215 ? 24.976 21.792 -6.547 1.00 15.03 201 PRO A N 1
ATOM 1608 C CA . PRO A 1 215 ? 23.817 22.376 -7.255 1.00 15.93 201 PRO A CA 1
ATOM 1609 C C . PRO A 1 215 ? 22.736 21.439 -7.741 1.00 13.84 201 PRO A C 1
ATOM 1610 O O . PRO A 1 215 ? 21.525 21.703 -7.588 1.00 15.76 201 PRO A O 1
ATOM 1614 N N . GLU A 1 216 ? 23.157 20.298 -8.301 1.00 15.59 202 GLU A N 1
ATOM 1615 C CA . GLU A 1 216 ? 22.241 19.278 -8.716 1.00 16.27 202 GLU A CA 1
ATOM 1616 C C . GLU A 1 216 ? 21.335 18.837 -7.531 1.00 14.68 202 GLU A C 1
ATOM 1617 O O . GLU A 1 216 ? 20.144 18.513 -7.766 1.00 15.94 202 GLU A O 1
ATOM 1623 N N . ALA A 1 217 ? 21.885 18.706 -6.366 1.00 13.92 203 ALA A N 1
ATOM 1624 C CA . ALA A 1 217 ? 21.081 18.311 -5.207 1.00 14.46 203 ALA A CA 1
ATOM 1625 C C . ALA A 1 217 ? 20.016 19.343 -4.843 1.00 14.99 203 ALA A C 1
ATOM 1626 O O . ALA A 1 217 ? 18.866 19.011 -4.537 1.00 15.31 203 ALA A O 1
ATOM 1628 N N . SER A 1 218 ? 20.403 20.644 -4.880 1.00 15.77 204 SER A N 1
ATOM 1629 C CA . SER A 1 218 ? 19.410 21.701 -4.605 1.00 17.31 204 SER A CA 1
ATOM 1630 C C . SER A 1 218 ? 18.251 21.639 -5.603 1.00 15.62 204 SER A C 1
ATOM 1631 O O . SER A 1 218 ? 17.076 21.839 -5.218 1.00 17.19 204 SER A O 1
ATOM 1634 N N . VAL A 1 219 ? 18.541 21.410 -6.907 1.00 16.09 205 VAL A N 1
ATOM 1635 C CA . VAL A 1 219 ? 17.473 21.193 -7.899 1.00 17.71 205 VAL A CA 1
ATOM 1636 C C . VAL A 1 219 ? 16.506 20.080 -7.570 1.00 15.19 205 VAL A C 1
ATOM 1637 O O . VAL A 1 219 ? 15.276 20.245 -7.597 1.00 17.83 205 VAL A O 1
ATOM 1641 N N . GLU A 1 220 ? 17.108 18.906 -7.243 1.00 16.96 206 GLU A N 1
ATOM 1642 C CA . GLU A 1 220 ? 16.341 17.758 -6.908 1.00 16.47 206 GLU A CA 1
ATOM 1643 C C . GLU A 1 220 ? 15.521 17.971 -5.656 1.00 15.19 206 GLU A C 1
ATOM 1644 O O . GLU A 1 220 ? 14.376 17.534 -5.587 1.00 16.18 206 GLU A O 1
ATOM 1650 N N . ALA A 1 221 ? 16.083 18.686 -4.647 1.00 14.94 207 ALA A N 1
ATOM 1651 C CA . ALA A 1 221 ? 15.394 18.958 -3.355 1.00 15.87 207 ALA A CA 1
ATOM 1652 C C . ALA A 1 221 ? 14.061 19.668 -3.639 1.00 16.45 207 ALA A C 1
ATOM 1653 O O . ALA A 1 221 ? 12.997 19.302 -3.105 1.00 16.82 207 ALA A O 1
ATOM 1655 N N . ARG A 1 222 ? 14.096 20.689 -4.533 1.00 15.60 208 ARG A N 1
ATOM 1656 C CA . ARG A 1 222 ? 12.872 21.343 -4.881 1.00 16.41 208 ARG A CA 1
ATOM 1657 C C . ARG A 1 222 ? 11.848 20.471 -5.521 1.00 16.36 208 ARG A C 1
ATOM 1658 O O . ARG A 1 222 ? 10.637 20.493 -5.194 1.00 16.80 208 ARG A O 1
ATOM 1666 N N . ARG A 1 223 ? 12.273 19.602 -6.461 1.00 16.09 209 ARG A N 1
ATOM 1667 C CA . ARG A 1 223 ? 11.405 18.691 -7.154 1.00 16.30 209 ARG A CA 1
ATOM 1668 C C . ARG A 1 223 ? 10.768 17.682 -6.218 1.00 17.55 209 ARG A C 1
ATOM 1669 O O . ARG A 1 223 ? 9.554 17.372 -6.349 1.00 18.29 209 ARG A O 1
ATOM 1677 N N . ILE A 1 224 ? 11.582 17.202 -5.257 1.00 15.15 210 ILE A N 1
ATOM 1678 C CA . ILE A 1 224 ? 11.099 16.241 -4.251 1.00 15.61 210 ILE A CA 1
ATOM 1679 C C . ILE A 1 224 ? 10.028 16.856 -3.436 1.00 16.71 210 ILE A C 1
ATOM 1680 O O . ILE A 1 224 ? 8.968 16.249 -3.225 1.00 19.87 210 ILE A O 1
ATOM 1685 N N . MET A 1 225 ? 10.268 18.060 -2.955 1.00 16.71 211 MET A N 1
ATOM 1686 C CA . MET A 1 225 ? 9.221 18.741 -2.195 1.00 15.26 211 MET A CA 1
ATOM 1687 C C . MET A 1 225 ? 7.918 19.006 -2.962 1.00 17.94 211 MET A C 1
ATOM 1688 O O . MET A 1 225 ? 6.815 18.699 -2.467 1.00 17.74 211 MET A O 1
ATOM 1693 N N . GLU A 1 226 ? 8.106 19.509 -4.169 1.00 19.22 212 GLU A N 1
ATOM 1694 C CA . GLU A 1 226 ? 6.955 19.842 -5.018 1.00 21.58 212 GLU A CA 1
ATOM 1695 C C . GLU A 1 226 ? 6.212 18.648 -5.422 1.00 23.18 212 GLU A C 1
ATOM 1696 O O . GLU A 1 226 ? 4.922 18.718 -5.463 1.00 23.23 212 GLU A O 1
ATOM 1702 N N . ASN A 1 227 ? 6.875 17.512 -5.584 1.00 25.29 213 ASN A N 1
ATOM 1703 C CA A ASN A 1 227 ? 6.190 16.257 -5.937 0.50 24.04 213 ASN A CA 1
ATOM 1704 C CA B ASN A 1 227 ? 6.181 16.250 -5.903 0.50 24.29 213 ASN A CA 1
ATOM 1705 C C . ASN A 1 227 ? 5.222 15.812 -4.817 1.00 26.70 213 ASN A C 1
ATOM 1706 O O . ASN A 1 227 ? 4.270 15.110 -5.085 1.00 24.31 213 ASN A O 1
ATOM 1715 N N . ASP A 1 228 ? 5.430 16.230 -3.571 1.00 22.62 214 ASP A N 1
ATOM 1716 C CA . ASP A 1 228 ? 4.473 15.912 -2.502 1.00 26.55 214 ASP A CA 1
ATOM 1717 C C . ASP A 1 228 ? 3.597 17.090 -2.134 1.00 23.86 214 ASP A C 1
ATOM 1718 O O . ASP A 1 228 ? 2.917 17.099 -1.117 1.00 27.37 214 ASP A O 1
ATOM 1723 N N . GLY A 1 229 ? 3.569 18.087 -2.950 1.00 22.18 215 GLY A N 1
ATOM 1724 C CA . GLY A 1 229 ? 2.648 19.173 -2.739 1.00 23.04 215 GLY A CA 1
ATOM 1725 C C . GLY A 1 229 ? 3.121 20.213 -1.783 1.00 21.03 215 GLY A C 1
ATOM 1726 O O . GLY A 1 229 ? 2.347 21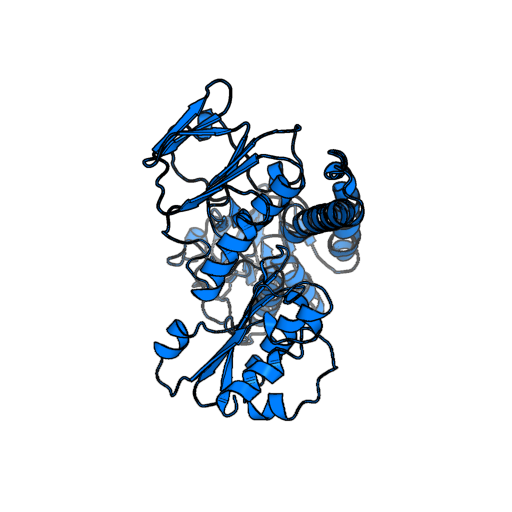.056 -1.374 1.00 24.54 215 GLY A O 1
ATOM 1727 N N . VAL A 1 230 ? 4.384 20.226 -1.438 1.00 18.01 216 VAL A N 1
ATOM 1728 C CA . VAL A 1 230 ? 4.907 21.270 -0.615 1.00 17.95 216 VAL A CA 1
ATOM 1729 C C . VAL A 1 230 ? 5.128 22.527 -1.456 1.00 20.26 216 VAL A C 1
ATOM 1730 O O . VAL A 1 230 ? 5.691 22.453 -2.540 1.00 21.70 216 VAL A O 1
ATOM 1734 N N . ALA A 1 231 ? 4.791 23.672 -0.909 1.00 18.47 217 ALA A N 1
ATOM 1735 C CA . ALA A 1 231 ? 5.014 25.004 -1.522 1.00 18.85 217 ALA A CA 1
ATOM 1736 C C . ALA A 1 231 ? 6.418 25.413 -1.046 1.00 22.12 217 ALA A C 1
ATOM 1737 O O . ALA A 1 231 ? 6.689 25.509 0.152 1.00 22.98 217 ALA A O 1
ATOM 1739 N N . VAL A 1 232 ? 7.323 25.574 -2.000 1.00 19.98 218 VAL A N 1
ATOM 1740 C CA . VAL A 1 232 ? 8.674 25.929 -1.703 1.00 19.15 218 VAL A CA 1
ATOM 1741 C C . VAL A 1 232 ? 8.827 27.368 -2.037 1.00 20.18 218 VAL A C 1
ATOM 1742 O O . VAL A 1 232 ? 8.678 27.717 -3.235 1.00 20.46 218 VAL A O 1
ATOM 1746 N N . VAL A 1 233 ? 9.084 28.188 -1.050 1.00 18.97 219 VAL A N 1
ATOM 1747 C CA . VAL A 1 233 ? 9.348 29.641 -1.262 1.00 20.95 219 VAL A CA 1
ATOM 1748 C C . VAL A 1 233 ? 10.779 29.985 -0.916 1.00 21.29 219 VAL A C 1
ATOM 1749 O O . VAL A 1 233 ? 11.207 29.870 0.229 1.00 20.93 219 VAL A O 1
ATOM 1753 N N . THR A 1 234 ? 11.605 30.323 -1.926 1.00 19.91 220 THR A N 1
ATOM 1754 C CA . THR A 1 234 ? 12.966 30.639 -1.673 1.00 19.70 220 THR A CA 1
ATOM 1755 C C . THR A 1 234 ? 13.227 32.212 -1.791 1.00 22.19 220 THR A C 1
ATOM 1756 O O . THR A 1 234 ? 12.375 32.876 -2.323 1.00 25.60 220 THR A O 1
ATOM 1760 N N . GLY A 1 235 ? 14.402 32.633 -1.393 1.00 24.86 221 GLY A N 1
ATOM 1761 C CA . GLY A 1 235 ? 14.728 34.078 -1.387 1.00 31.36 221 GLY A CA 1
ATOM 1762 C C . GLY A 1 235 ? 13.815 34.911 -0.523 1.00 32.14 221 GLY A C 1
ATOM 1763 O O . GLY A 1 235 ? 13.572 36.094 -0.829 1.00 33.51 221 GLY A O 1
ATOM 1764 N N . VAL A 1 236 ? 13.278 34.336 0.534 1.00 28.01 222 VAL A N 1
ATOM 1765 C CA . VAL A 1 236 ? 12.344 35.060 1.411 1.00 29.52 222 VAL A CA 1
ATOM 1766 C C . VAL A 1 236 ? 12.906 35.424 2.777 1.00 32.50 222 VAL A C 1
ATOM 1767 O O . VAL A 1 236 ? 13.597 34.649 3.481 1.00 28.40 222 VAL A O 1
ATOM 1771 N N . ASN A 1 237 ? 12.578 36.666 3.200 1.00 33.55 223 ASN A N 1
ATOM 1772 C CA . ASN A 1 237 ? 12.929 37.178 4.537 1.00 34.55 223 ASN A CA 1
ATOM 1773 C C . ASN A 1 237 ? 11.712 37.322 5.338 1.00 31.96 223 ASN A C 1
ATOM 1774 O O . ASN A 1 237 ? 10.728 37.896 4.857 1.00 34.56 223 ASN A O 1
ATOM 1779 N N . VAL A 1 238 ? 11.730 36.689 6.491 1.00 30.59 224 VAL A N 1
ATOM 1780 C CA . VAL A 1 238 ? 10.595 36.698 7.382 1.00 30.61 224 VAL A CA 1
ATOM 1781 C C . VAL A 1 238 ? 10.769 37.952 8.227 1.00 31.74 224 VAL A C 1
ATOM 1782 O O . VAL A 1 238 ? 11.741 38.078 8.862 1.00 36.01 224 VAL A O 1
ATOM 1786 N N . LYS A 1 239 ? 9.787 38.849 8.216 1.00 30.19 225 LYS A N 1
ATOM 1787 C CA . LYS A 1 239 ? 9.849 40.137 8.968 1.00 34.04 225 LYS A CA 1
ATOM 1788 C C . LYS A 1 239 ? 9.214 40.101 10.356 1.00 34.90 225 LYS A C 1
ATOM 1789 O O . LYS A 1 239 ? 9.709 40.740 11.301 1.00 36.42 225 LYS A O 1
ATOM 1795 N N . GLU A 1 240 ? 8.130 39.355 10.485 1.00 31.19 226 GLU A N 1
ATOM 1796 C CA . GLU A 1 240 ? 7.301 39.365 11.648 1.00 34.11 226 GLU A CA 1
ATOM 1797 C C . GLU A 1 240 ? 6.338 38.178 11.637 1.00 29.98 226 GLU A C 1
ATOM 1798 O O . GLU A 1 240 ? 5.957 37.654 10.554 1.00 29.63 226 GLU A O 1
ATOM 1804 N N . VAL A 1 241 ? 5.922 37.764 12.815 1.00 28.74 227 VAL A N 1
ATOM 1805 C CA . VAL A 1 241 ? 4.831 36.847 12.995 1.00 30.42 227 VAL A CA 1
ATOM 1806 C C . VAL A 1 241 ? 3.722 37.438 13.870 1.00 30.80 227 VAL A C 1
ATOM 1807 O O . VAL A 1 241 ? 3.994 38.058 14.901 1.00 29.39 227 VAL A O 1
ATOM 1811 N N . ARG A 1 242 ? 2.514 37.178 13.467 1.00 31.81 228 ARG A N 1
ATOM 1812 C CA . ARG A 1 242 ? 1.332 37.593 14.257 1.00 39.84 228 ARG A CA 1
ATOM 1813 C C . ARG A 1 242 ? 0.276 36.529 14.275 1.00 40.08 228 ARG A C 1
ATOM 1814 O O . ARG A 1 242 ? 0.351 35.548 13.520 1.00 33.04 228 ARG A O 1
ATOM 1822 N N . LYS A 1 243 ? -0.684 36.650 15.186 1.00 37.07 229 LYS A N 1
ATOM 1823 C CA . LYS A 1 243 ? -1.744 35.701 15.304 1.00 41.60 229 LYS A CA 1
ATOM 1824 C C . LYS A 1 243 ? -3.031 36.265 14.706 1.00 45.55 229 LYS A C 1
ATOM 1825 O O . LYS A 1 243 ? -3.475 37.354 15.125 1.00 42.64 229 LYS A O 1
ATOM 1831 N N . GLY A 1 244 ? -3.611 35.530 13.746 1.00 44.98 230 GLY A N 1
ATOM 1832 C CA . GLY A 1 244 ? -4.961 35.794 13.166 1.00 43.50 230 GLY A CA 1
ATOM 1833 C C . GLY A 1 244 ? -5.832 34.623 13.520 1.00 39.49 230 GLY A C 1
ATOM 1834 O O . GLY A 1 244 ? -5.794 34.127 14.649 1.00 39.93 230 GLY A O 1
ATOM 1835 N N . ALA A 1 245 ? -6.604 34.134 12.559 1.00 38.41 231 ALA A N 1
ATOM 1836 C CA . ALA A 1 245 ? -7.317 32.877 12.754 1.00 41.90 231 ALA A CA 1
ATOM 1837 C C . ALA A 1 245 ? -6.295 31.772 13.089 1.00 45.19 231 ALA A C 1
ATOM 1838 O O . ALA A 1 245 ? -6.371 31.099 14.141 1.00 49.53 231 ALA A O 1
ATOM 1840 N N . GLY A 1 246 ? -5.295 31.656 12.233 1.00 40.81 232 GLY A N 1
ATOM 1841 C CA . GLY A 1 246 ? -4.095 30.913 12.612 1.00 40.07 232 GLY A CA 1
ATOM 1842 C C . GLY A 1 246 ? -2.903 31.807 12.697 1.00 38.55 232 GLY A C 1
ATOM 1843 O O . GLY A 1 246 ? -3.009 33.020 12.910 1.00 33.57 232 GLY A O 1
ATOM 1844 N N . LYS A 1 247 ? -1.729 31.226 12.511 1.00 26.31 233 LYS A N 1
ATOM 1845 C CA . LYS A 1 247 ? -0.512 31.956 12.676 1.00 27.47 233 LYS A CA 1
ATOM 1846 C C . LYS A 1 247 ? -0.133 32.532 11.381 1.00 28.09 233 LYS A C 1
ATOM 1847 O O . LYS A 1 247 ? -0.212 31.854 10.317 1.00 30.70 233 LYS A O 1
ATOM 1853 N N . ILE A 1 248 ? 0.273 33.815 11.406 1.00 27.38 234 ILE A N 1
ATOM 1854 C CA . ILE A 1 248 ? 0.628 34.549 10.199 1.00 27.67 234 ILE A CA 1
ATOM 1855 C C . ILE A 1 248 ? 2.108 34.892 10.153 1.00 28.30 234 ILE A C 1
ATOM 1856 O O . ILE A 1 248 ? 2.622 35.602 11.044 1.00 30.02 234 ILE A O 1
ATOM 1861 N N . VAL A 1 249 ? 2.821 34.341 9.163 1.00 28.31 235 VAL A N 1
ATOM 1862 C CA . VAL A 1 249 ? 4.178 34.698 8.917 1.00 26.31 235 VAL A CA 1
ATOM 1863 C C . VAL A 1 249 ? 4.216 35.769 7.799 1.00 25.89 235 VAL A C 1
ATOM 1864 O O . VAL A 1 249 ? 3.789 35.543 6.679 1.00 28.16 235 VAL A O 1
ATOM 1868 N N . ILE A 1 250 ? 4.671 36.958 8.167 1.00 30.10 236 ILE A N 1
ATOM 1869 C CA . ILE A 1 250 ? 4.743 38.091 7.265 1.00 29.37 236 ILE A CA 1
ATOM 1870 C C . ILE A 1 250 ? 6.152 38.134 6.713 1.00 26.36 236 ILE A C 1
ATOM 1871 O O . ILE A 1 250 ? 7.130 38.182 7.400 1.00 30.27 236 ILE A O 1
ATOM 1876 N N . THR A 1 251 ? 6.263 38.173 5.423 1.00 30.21 237 THR A N 1
ATOM 1877 C CA . THR A 1 251 ? 7.557 38.121 4.785 1.00 32.21 237 THR A CA 1
ATOM 1878 C C . THR A 1 251 ? 7.585 39.213 3.758 1.00 39.44 237 THR A C 1
ATOM 1879 O O . THR A 1 251 ? 6.545 39.815 3.472 1.00 39.60 237 THR A O 1
ATOM 1883 N N . ASP A 1 252 ? 8.745 39.413 3.155 1.00 36.46 238 ASP A N 1
ATOM 1884 C CA . ASP A 1 252 ? 8.846 40.331 2.035 1.00 44.23 238 ASP A CA 1
ATOM 1885 C C . ASP A 1 252 ? 8.296 39.766 0.713 1.00 42.81 238 ASP A C 1
ATOM 1886 O O . ASP A 1 252 ? 8.415 40.402 -0.316 1.00 49.33 238 ASP A O 1
ATOM 1891 N N . LYS A 1 253 ? 7.757 38.552 0.713 1.00 42.22 239 LYS A N 1
ATOM 1892 C CA . LYS A 1 253 ? 7.071 38.008 -0.459 1.00 46.79 239 LYS A CA 1
ATOM 1893 C C . LYS A 1 253 ? 5.653 37.599 -0.154 1.00 44.24 239 LYS A C 1
ATOM 1894 O O . LYS A 1 253 ? 5.177 36.626 -0.732 1.00 44.30 239 LYS A O 1
ATOM 1900 N N . GLY A 1 254 ? 5.004 38.267 0.800 1.00 42.30 240 GLY A N 1
ATOM 1901 C CA . GLY A 1 254 ? 3.610 37.976 1.159 1.00 42.73 240 GLY A CA 1
ATOM 1902 C C . GLY A 1 254 ? 3.451 37.331 2.511 1.00 39.69 240 GLY A C 1
ATOM 1903 O O . GLY A 1 254 ? 4.426 37.033 3.195 1.00 41.79 240 GLY A O 1
ATOM 1904 N N . GLU A 1 255 ? 2.205 37.131 2.882 1.00 40.54 241 GLU A N 1
ATOM 1905 C CA . GLU A 1 255 ? 1.841 36.612 4.176 1.00 39.93 241 GLU A CA 1
ATOM 1906 C C . GLU A 1 255 ? 1.514 35.133 3.975 1.00 37.25 241 GLU A C 1
ATOM 1907 O O . GLU A 1 255 ? 0.905 34.749 3.007 1.00 40.45 241 GLU A O 1
ATOM 1913 N N . VAL A 1 256 ? 1.997 34.294 4.874 1.00 31.92 242 VAL A N 1
ATOM 1914 C CA . VAL A 1 256 ? 1.723 32.892 4.821 1.00 31.31 242 VAL A CA 1
ATOM 1915 C C . VAL A 1 256 ? 1.003 32.528 6.111 1.00 26.98 242 VAL A C 1
ATOM 1916 O O . VAL A 1 256 ? 1.538 32.675 7.167 1.00 30.29 242 VAL A O 1
ATOM 1920 N N . GLU A 1 257 ? -0.203 32.017 6.031 1.00 26.65 243 GLU A N 1
ATOM 1921 C CA . GLU A 1 257 ? -0.946 31.714 7.218 1.00 29.50 243 GLU A CA 1
ATOM 1922 C C . GLU A 1 257 ? -0.982 30.223 7.391 1.00 25.83 243 GLU A C 1
ATOM 1923 O O . GLU A 1 257 ? -1.173 29.529 6.426 1.00 32.15 243 GLU A O 1
ATOM 1929 N N . ALA A 1 258 ? -0.833 29.722 8.595 1.00 25.77 244 ALA A N 1
ATOM 1930 C CA . ALA A 1 258 ? -0.839 28.307 8.836 1.00 22.81 244 ALA A CA 1
ATOM 1931 C C . ALA A 1 258 ? -1.272 28.042 10.219 1.00 20.96 244 ALA A C 1
ATOM 1932 O O . ALA A 1 258 ? -1.135 28.929 11.098 1.00 27.23 244 ALA A O 1
ATOM 1934 N N . ASP A 1 259 ? -1.679 26.832 10.503 1.00 20.48 245 ASP A N 1
ATOM 1935 C CA . ASP A 1 259 ? -2.035 26.425 11.842 1.00 22.05 245 ASP A CA 1
ATOM 1936 C C . ASP A 1 259 ? -0.873 26.439 12.827 1.00 23.24 245 ASP A C 1
ATOM 1937 O O . ASP A 1 259 ? -1.044 26.680 14.014 1.00 23.07 245 ASP A O 1
ATOM 1942 N N . GLU A 1 260 ? 0.356 26.106 12.321 1.00 19.32 246 GLU A N 1
ATOM 1943 C CA . GLU A 1 260 ? 1.457 26.007 13.153 1.00 18.48 246 GLU A CA 1
ATOM 1944 C C . GLU A 1 260 ? 2.701 26.429 12.339 1.00 16.85 246 GLU A C 1
ATOM 1945 O O . GLU A 1 260 ? 2.664 26.432 11.115 1.00 18.63 246 GLU A O 1
ATOM 1951 N N . ILE A 1 261 ? 3.733 26.801 13.072 1.00 16.78 247 ILE A N 1
ATOM 1952 C CA . ILE A 1 261 ? 5.045 27.169 12.590 1.00 17.74 247 ILE A CA 1
ATOM 1953 C C . ILE A 1 261 ? 6.080 26.173 13.146 1.00 20.31 247 ILE A C 1
ATOM 1954 O O . ILE A 1 261 ? 6.080 25.848 14.322 1.00 19.15 247 ILE A O 1
ATOM 1959 N N . LEU A 1 262 ? 6.940 25.658 12.248 1.00 17.55 248 LEU A N 1
ATOM 1960 C CA . LEU A 1 262 ? 8.013 24.730 12.646 1.00 17.77 248 LEU A CA 1
ATOM 1961 C C . LEU A 1 262 ? 9.336 25.428 12.328 1.00 16.40 248 LEU A C 1
ATOM 1962 O O . LEU A 1 262 ? 9.584 25.816 11.160 1.00 17.64 248 LEU A O 1
ATOM 1967 N N . LEU A 1 263 ? 10.147 25.673 13.332 1.00 17.40 249 LEU A N 1
ATOM 1968 C CA . LEU A 1 263 ? 11.516 26.166 13.156 1.00 18.22 249 LEU A CA 1
ATOM 1969 C C . LEU A 1 263 ? 12.453 25.004 12.744 1.00 19.40 249 LEU A C 1
ATOM 1970 O O . LEU A 1 263 ? 12.516 23.996 13.461 1.00 22.01 249 LEU A O 1
ATOM 1975 N N . ALA A 1 264 ? 13.112 25.177 11.609 1.00 20.10 250 ALA A N 1
ATOM 1976 C CA . ALA A 1 264 ? 14.123 24.252 11.091 1.00 21.37 250 ALA A CA 1
ATOM 1977 C C . ALA A 1 264 ? 15.293 25.052 10.546 1.00 20.57 250 ALA A C 1
ATOM 1978 O O . ALA A 1 264 ? 15.750 24.874 9.436 1.00 22.00 250 ALA A O 1
ATOM 1980 N N . THR A 1 265 ? 15.734 26.023 11.366 1.00 20.39 251 THR A N 1
ATOM 1981 C CA . THR A 1 265 ? 16.737 27.060 10.977 1.00 24.19 251 THR A CA 1
ATOM 1982 C C . THR A 1 265 ? 18.073 26.736 11.625 1.00 26.91 251 THR A C 1
ATOM 1983 O O . THR A 1 265 ? 18.933 27.585 11.652 1.00 33.69 251 THR A O 1
ATOM 1987 N N . GLY A 1 266 ? 18.262 25.510 12.069 1.00 20.82 252 GLY A N 1
ATOM 1988 C CA . GLY A 1 266 ? 19.574 25.119 12.521 1.00 23.36 252 GLY A CA 1
ATOM 1989 C C . GLY A 1 266 ? 19.632 24.840 14.022 1.00 22.68 252 GLY A C 1
ATOM 1990 O O . GLY A 1 266 ? 18.609 24.900 14.704 1.00 22.91 252 GLY A O 1
ATOM 1991 N N . ARG A 1 267 ? 20.861 24.583 14.524 1.00 20.12 253 ARG A N 1
ATOM 1992 C CA . ARG A 1 267 ? 21.092 24.222 15.880 1.00 19.91 253 ARG A CA 1
ATOM 1993 C C . ARG A 1 267 ? 22.302 25.013 16.413 1.00 21.18 253 ARG A C 1
ATOM 1994 O O . ARG A 1 267 ? 23.198 25.276 15.670 1.00 23.78 253 ARG A O 1
ATOM 2002 N N . LYS A 1 268 ? 22.229 25.335 17.673 1.00 19.56 254 LYS A N 1
ATOM 2003 C CA . LYS A 1 268 ? 23.242 26.118 18.431 1.00 21.01 254 LYS A CA 1
ATOM 2004 C C . LYS A 1 268 ? 23.943 25.165 19.391 1.00 19.76 254 LYS A C 1
ATOM 2005 O O . LYS A 1 268 ? 23.309 24.539 20.215 1.00 19.99 254 LYS A O 1
ATOM 2011 N N . PRO A 1 269 ? 25.295 25.117 19.348 1.00 19.04 255 PRO A N 1
ATOM 2012 C CA . PRO A 1 269 ? 25.961 24.285 20.331 1.00 17.51 255 PRO A CA 1
ATOM 2013 C C . PRO A 1 269 ? 25.676 24.710 21.746 1.00 18.44 255 PRO A C 1
ATOM 2014 O O . PRO A 1 269 ? 25.544 25.894 22.049 1.00 17.04 255 PRO A O 1
ATOM 2018 N N . ASN A 1 270 ? 25.605 23.736 22.628 1.00 15.42 256 ASN A N 1
ATOM 2019 C CA . ASN A 1 270 ? 25.331 23.959 24.077 1.00 15.55 256 ASN A CA 1
ATOM 2020 C C . ASN A 1 270 ? 26.627 24.296 24.799 1.00 17.91 256 ASN A C 1
ATOM 2021 O O . ASN A 1 270 ? 27.255 23.455 25.321 1.00 18.35 256 ASN A O 1
ATOM 2026 N N . VAL A 1 271 ? 26.972 25.589 24.831 1.00 17.07 257 VAL A N 1
ATOM 2027 C CA . VAL A 1 271 ? 28.267 26.023 25.311 1.00 16.90 257 VAL A CA 1
ATOM 2028 C C . VAL A 1 271 ? 28.131 26.971 26.532 1.00 19.14 257 VAL A C 1
ATOM 2029 O O . VAL A 1 271 ? 29.112 27.574 26.902 1.00 20.28 257 VAL A O 1
ATOM 2033 N N . ASP A 1 272 ? 26.996 26.988 27.134 1.00 18.96 258 ASP A N 1
ATOM 2034 C CA . ASP A 1 272 ? 26.770 27.791 28.374 1.00 23.59 258 ASP A CA 1
ATOM 2035 C C . ASP A 1 272 ? 27.216 26.960 29.592 1.00 17.48 258 ASP A C 1
ATOM 2036 O O . ASP A 1 272 ? 26.400 26.403 30.338 1.00 20.32 258 ASP A O 1
ATOM 2041 N N . LEU A 1 273 ? 28.526 26.838 29.732 1.00 17.08 259 LEU A N 1
ATOM 2042 C CA . LEU A 1 273 ? 29.169 25.861 30.595 1.00 17.63 259 LEU A CA 1
ATOM 2043 C C . LEU A 1 273 ? 30.243 26.442 31.476 1.00 17.95 259 LEU A C 1
ATOM 2044 O O . LEU A 1 273 ? 31.064 25.708 32.051 1.00 19.92 259 LEU A O 1
ATOM 2049 N N . GLY A 1 274 ? 30.305 27.789 31.559 1.00 19.96 260 GLY A N 1
ATOM 2050 C CA . GLY A 1 274 ? 31.444 28.353 32.277 1.00 18.55 260 GLY A CA 1
ATOM 2051 C C . GLY A 1 274 ? 32.814 28.146 31.679 1.00 19.06 260 GLY A C 1
ATOM 2052 O O . GLY A 1 274 ? 33.795 28.025 32.368 1.00 20.33 260 GLY A O 1
ATOM 2053 N N . LEU A 1 275 ? 32.878 28.048 30.350 1.00 18.44 261 LEU A N 1
ATOM 2054 C CA . LEU A 1 275 ? 34.089 27.696 29.660 1.00 19.37 261 LEU A CA 1
ATOM 2055 C C . LEU A 1 275 ? 35.275 28.606 29.950 1.00 20.06 261 LEU A C 1
ATOM 2056 O O . LEU A 1 275 ? 36.397 28.120 30.007 1.00 21.93 261 LEU A O 1
ATOM 2061 N N . GLU A 1 276 ? 34.989 29.889 30.152 1.00 22.35 262 GLU A N 1
ATOM 2062 C CA . GLU A 1 276 ? 36.018 30.853 30.464 1.00 24.63 262 GLU A CA 1
ATOM 2063 C C . GLU A 1 276 ? 36.734 30.492 31.800 1.00 23.87 262 GLU A C 1
ATOM 2064 O O . GLU A 1 276 ? 37.884 30.819 31.990 1.00 28.70 262 GLU A O 1
ATOM 2070 N N . ASN A 1 277 ? 36.083 29.771 32.721 1.00 19.91 263 ASN A N 1
ATOM 2071 C CA . ASN A 1 277 ? 36.725 29.344 33.915 1.00 19.26 263 ASN A CA 1
ATOM 2072 C C . ASN A 1 277 ? 37.743 28.255 33.763 1.00 19.39 263 ASN A C 1
ATOM 2073 O O . ASN A 1 277 ? 38.546 27.926 34.675 1.00 20.57 263 ASN A O 1
ATOM 2078 N N . ALA A 1 278 ? 37.646 27.568 32.590 1.00 19.79 264 ALA A N 1
ATOM 2079 C CA . ALA A 1 278 ? 38.471 26.405 32.344 1.00 20.40 264 ALA A CA 1
ATOM 2080 C C . ALA A 1 278 ? 39.512 26.711 31.230 1.00 20.30 264 ALA A C 1
ATOM 2081 O O . ALA A 1 278 ? 40.233 25.784 30.852 1.00 23.43 264 ALA A O 1
ATOM 2083 N N . GLY A 1 279 ? 39.511 27.901 30.657 1.00 21.06 265 GLY A N 1
ATOM 2084 C CA . GLY A 1 279 ? 40.431 28.273 29.608 1.00 24.41 265 GLY A CA 1
ATOM 2085 C C . GLY A 1 279 ? 40.033 27.696 28.224 1.00 24.14 265 GLY A C 1
ATOM 2086 O O . GLY A 1 279 ? 40.870 27.455 27.402 1.00 26.00 265 GLY A O 1
ATOM 2087 N N . VAL A 1 280 ? 38.746 27.414 28.053 1.00 20.66 266 VAL A N 1
ATOM 2088 C CA . VAL A 1 280 ? 38.245 26.852 26.775 1.00 19.68 266 VAL A CA 1
ATOM 2089 C C . VAL A 1 280 ? 37.598 27.990 26.018 1.00 21.19 266 VAL A C 1
ATOM 2090 O O . VAL A 1 280 ? 36.890 28.811 26.595 1.00 24.46 266 VAL A O 1
ATOM 2094 N N . ARG A 1 281 ? 37.848 28.040 24.718 1.00 21.55 267 ARG A N 1
ATOM 2095 C CA . ARG A 1 281 ? 37.365 29.082 23.842 1.00 20.78 267 ARG A CA 1
ATOM 2096 C C . ARG A 1 281 ? 36.348 28.583 22.813 1.00 22.80 267 ARG A C 1
ATOM 2097 O O . ARG A 1 281 ? 36.180 27.358 22.646 1.00 20.67 267 ARG A O 1
ATOM 2105 N N . LEU A 1 282 ? 35.688 29.505 22.158 1.00 22.08 268 LEU A N 1
ATOM 2106 C CA . LEU A 1 282 ? 34.706 29.187 21.138 1.00 22.58 268 LEU A CA 1
ATOM 2107 C C . LEU A 1 282 ? 35.281 29.432 19.762 1.00 27.11 268 LEU A C 1
ATOM 2108 O O . LEU A 1 282 ? 36.210 30.221 19.623 1.00 27.13 268 LEU A O 1
ATOM 2113 N N . ASN A 1 283 ? 34.829 28.669 18.777 1.00 24.45 269 ASN A N 1
ATOM 2114 C CA . ASN A 1 283 ? 35.251 28.880 17.380 1.00 24.80 269 ASN A CA 1
ATOM 2115 C C . ASN A 1 283 ? 34.332 29.838 16.728 1.00 24.59 269 ASN A C 1
ATOM 2116 O O . ASN A 1 283 ? 33.355 30.327 17.294 1.00 25.30 269 ASN A O 1
ATOM 2121 N N . GLU A 1 284 ? 34.600 30.125 15.451 1.00 32.59 270 GLU A N 1
ATOM 2122 C CA . GLU A 1 284 ? 33.794 31.108 14.767 1.00 34.39 270 GLU A CA 1
ATOM 2123 C C . GLU A 1 284 ? 32.352 30.695 14.540 1.00 32.36 270 GLU A C 1
ATOM 2124 O O . GLU A 1 284 ? 31.529 31.527 14.297 1.00 35.50 270 GLU A O 1
ATOM 2130 N N . ARG A 1 285 ? 32.041 29.402 14.668 1.00 33.28 271 ARG A N 1
ATOM 2131 C CA . ARG A 1 285 ? 30.685 28.926 14.481 1.00 30.36 271 ARG A CA 1
ATOM 2132 C C . ARG A 1 285 ? 29.944 28.787 15.810 1.00 31.79 271 ARG A C 1
ATOM 2133 O O . ARG A 1 285 ? 28.804 28.309 15.837 1.00 35.31 271 ARG A O 1
ATOM 2141 N N . GLY A 1 286 ? 30.557 29.243 16.924 1.00 25.24 272 GLY A N 1
ATOM 2142 C CA . GLY A 1 286 ? 29.879 29.234 18.208 1.00 24.37 272 GLY A CA 1
ATOM 2143 C C . GLY A 1 286 ? 29.986 27.895 18.926 1.00 20.83 272 GLY A C 1
ATOM 2144 O O . GLY A 1 286 ? 29.393 27.762 20.024 1.00 22.81 272 GLY A O 1
ATOM 2145 N N . GLY A 1 287 ? 30.755 26.963 18.370 1.00 18.01 273 GLY A N 1
ATOM 2146 C CA . GLY A 1 287 ? 31.070 25.720 19.090 1.00 16.86 273 GLY A CA 1
ATOM 2147 C C . GLY A 1 287 ? 32.394 25.777 19.831 1.00 18.51 273 GLY A C 1
ATOM 2148 O O . GLY A 1 287 ? 33.097 26.821 19.801 1.00 21.01 273 GLY A O 1
ATOM 2149 N N . ILE A 1 288 ? 32.695 24.748 20.561 1.00 17.41 274 ILE A N 1
ATOM 2150 C CA . ILE A 1 288 ? 33.993 24.639 21.257 1.00 15.96 274 ILE A CA 1
ATOM 2151 C C . ILE A 1 288 ? 35.089 24.557 20.260 1.00 19.03 274 ILE A C 1
ATOM 2152 O O . ILE A 1 288 ? 35.104 23.682 19.341 1.00 19.52 274 ILE A O 1
ATOM 2157 N N . LYS A 1 289 ? 36.077 25.417 20.437 1.00 17.61 275 LYS A N 1
ATOM 2158 C CA . LYS A 1 289 ? 37.345 25.401 19.643 1.00 20.87 275 LYS A CA 1
ATOM 2159 C C . LYS A 1 289 ? 38.252 24.333 20.030 1.00 21.26 275 LYS A C 1
ATOM 2160 O O . LYS A 1 289 ? 38.707 24.211 21.188 1.00 20.04 275 LYS A O 1
ATOM 2166 N N . VAL A 1 290 ? 38.535 23.434 19.055 1.00 19.76 276 VAL A N 1
ATOM 2167 C CA . VAL A 1 290 ? 39.413 22.301 19.239 1.00 18.85 276 VAL A CA 1
ATOM 2168 C C . VAL A 1 290 ? 40.393 22.140 18.064 1.00 22.69 276 VAL A C 1
ATOM 2169 O O . VAL A 1 290 ? 40.109 22.668 16.968 1.00 24.07 276 VAL A O 1
ATOM 2173 N N . ASP A 1 291 ? 41.489 21.458 18.344 1.00 23.06 277 ASP A N 1
ATOM 2174 C CA . ASP A 1 291 ? 42.411 21.072 17.241 1.00 26.40 277 ASP A CA 1
ATOM 2175 C C . ASP A 1 291 ? 41.912 19.799 16.562 1.00 25.41 277 ASP A C 1
ATOM 2176 O O . ASP A 1 291 ? 40.876 19.315 16.923 1.00 22.62 277 ASP A O 1
ATOM 2181 N N . ASP A 1 292 ? 42.595 19.274 15.552 1.00 24.51 278 ASP A N 1
ATOM 2182 C CA . ASP A 1 292 ? 42.141 17.996 14.930 1.00 29.11 278 ASP A CA 1
ATOM 2183 C C . ASP A 1 292 ? 42.118 16.795 15.799 1.00 27.13 278 ASP A C 1
ATOM 2184 O O . ASP A 1 292 ? 41.513 15.824 15.418 1.00 28.18 278 ASP A O 1
ATOM 2189 N N . GLU A 1 293 ? 42.777 16.788 16.973 1.00 19.96 279 GLU A N 1
ATOM 2190 C CA . GLU A 1 293 ? 42.799 15.702 17.890 1.00 18.50 279 GLU A CA 1
ATOM 2191 C C . GLU A 1 293 ? 41.693 15.886 19.044 1.00 14.95 279 GLU A C 1
ATOM 2192 O O . GLU A 1 293 ? 41.676 15.064 19.977 1.00 18.16 279 GLU A O 1
ATOM 2198 N N . LEU A 1 294 ? 40.896 16.898 18.790 1.00 16.94 280 LEU A N 1
ATOM 2199 C CA . LEU A 1 294 ? 39.659 17.196 19.555 1.00 16.91 280 LEU A CA 1
ATOM 2200 C C . LEU A 1 294 ? 40.019 17.861 20.884 1.00 18.58 280 LEU A C 1
ATOM 2201 O O . LEU A 1 294 ? 39.220 17.871 21.854 1.00 16.56 280 LEU A O 1
ATOM 2206 N N . ARG A 1 295 ? 41.246 18.308 20.971 1.00 16.67 281 ARG A N 1
ATOM 2207 C CA . ARG A 1 295 ? 41.756 18.957 22.215 1.00 17.60 281 ARG A CA 1
ATOM 2208 C C . ARG A 1 295 ? 41.488 20.421 22.219 1.00 17.17 281 ARG A C 1
ATOM 2209 O O . ARG A 1 295 ? 41.711 21.163 21.231 1.00 18.84 281 ARG A O 1
ATOM 2217 N N . THR A 1 296 ? 40.991 20.976 23.343 1.00 16.67 282 THR A N 1
ATOM 2218 C CA . THR A 1 296 ? 40.706 22.394 23.425 1.00 16.99 282 THR A CA 1
ATOM 2219 C C . THR A 1 296 ? 42.033 23.172 23.741 1.00 18.62 282 THR A C 1
ATOM 2220 O O . THR A 1 296 ? 43.063 22.563 23.906 1.00 21.48 282 THR A O 1
ATOM 2224 N N . ASP A 1 297 ? 41.893 24.453 23.979 1.00 19.60 283 ASP A N 1
ATOM 2225 C CA . ASP A 1 297 ? 43.050 25.295 24.519 1.00 24.14 283 ASP A CA 1
ATOM 2226 C C . ASP A 1 297 ? 43.540 24.895 25.897 1.00 26.90 283 ASP A C 1
ATOM 2227 O O . ASP A 1 297 ? 44.729 25.122 26.214 1.00 27.34 283 ASP A O 1
ATOM 2232 N N . ASN A 1 298 ? 42.710 24.211 26.704 1.00 19.63 284 ASN A N 1
ATOM 2233 C CA . ASN A 1 298 ? 43.138 23.563 27.903 1.00 20.26 284 ASN A CA 1
ATOM 2234 C C . ASN A 1 298 ? 43.518 22.202 27.560 1.00 21.93 284 ASN A C 1
ATOM 2235 O O . ASN A 1 298 ? 42.685 21.407 27.127 1.00 21.61 284 ASN A O 1
ATOM 2240 N N . PRO A 1 299 ? 44.811 21.837 27.658 1.00 21.94 285 PRO A N 1
ATOM 2241 C CA . PRO A 1 299 ? 45.227 20.515 27.143 1.00 22.47 285 PRO A CA 1
ATOM 2242 C C . PRO A 1 299 ? 44.711 19.306 27.878 1.00 23.92 285 PRO A C 1
ATOM 2243 O O . PRO A 1 299 ? 44.877 18.178 27.404 1.00 24.19 285 PRO A O 1
ATOM 2247 N N . HIS A 1 300 ? 44.010 19.514 28.997 1.00 22.27 286 HIS A N 1
ATOM 2248 C CA . HIS A 1 300 ? 43.376 18.428 29.683 1.00 21.86 286 HIS A CA 1
ATOM 2249 C C . HIS A 1 300 ? 41.866 18.279 29.347 1.00 16.92 286 HIS A C 1
ATOM 2250 O O . HIS A 1 300 ? 41.237 17.418 29.969 1.00 19.46 286 HIS A O 1
ATOM 2257 N N . ILE A 1 301 ? 41.395 19.092 28.469 1.00 14.60 287 ILE A N 1
ATOM 2258 C CA . ILE A 1 301 ? 39.918 19.149 28.120 1.00 14.82 287 ILE A CA 1
ATOM 2259 C C . ILE A 1 301 ? 39.838 18.935 26.600 1.00 15.42 287 ILE A C 1
ATOM 2260 O O . ILE A 1 301 ? 40.441 19.668 25.792 1.00 16.13 287 ILE A O 1
ATOM 2265 N N . TYR A 1 302 ? 39.004 17.928 26.260 1.00 15.94 288 TYR A N 1
ATOM 2266 C CA . TYR A 1 302 ? 38.701 17.590 24.860 1.00 15.63 288 TYR A CA 1
ATOM 2267 C C . TYR A 1 302 ? 37.183 17.796 24.710 1.00 17.80 288 TYR A C 1
ATOM 2268 O O . TYR A 1 302 ? 36.420 17.965 25.695 1.00 15.22 288 TYR A O 1
ATOM 2277 N N . ALA A 1 303 ? 36.729 17.795 23.444 1.00 16.56 289 ALA A N 1
ATOM 2278 C CA . ALA A 1 303 ? 35.284 17.995 23.194 1.00 14.26 289 ALA A CA 1
ATOM 2279 C C . ALA A 1 303 ? 34.869 17.136 21.961 1.00 15.95 289 ALA A C 1
ATOM 2280 O O . ALA A 1 303 ? 35.706 16.814 21.140 1.00 16.09 289 ALA A O 1
ATOM 2282 N N . ALA A 1 304 ? 33.597 16.801 21.871 1.00 14.09 290 ALA A N 1
ATOM 2283 C CA . ALA A 1 304 ? 33.154 15.831 20.833 1.00 13.39 290 ALA A CA 1
ATOM 2284 C C . ALA A 1 304 ? 31.683 16.079 20.582 1.00 15.02 290 ALA A C 1
ATOM 2285 O O . ALA A 1 304 ? 30.919 16.421 21.516 1.00 14.03 290 ALA A O 1
ATOM 2287 N N . GLY A 1 305 ? 31.268 15.845 19.325 1.00 14.43 291 GLY A N 1
ATOM 2288 C CA . GLY A 1 305 ? 29.864 15.924 18.988 1.00 14.70 291 GLY A CA 1
ATOM 2289 C C . GLY A 1 305 ? 29.385 17.266 18.537 1.00 14.72 291 GLY A C 1
ATOM 2290 O O . GLY A 1 305 ? 30.110 18.158 18.032 1.00 15.80 291 GLY A O 1
ATOM 2291 N N . ASP A 1 306 ? 28.045 17.494 18.663 1.00 14.25 292 ASP A N 1
ATOM 2292 C CA . ASP A 1 306 ? 27.465 18.670 18.126 1.00 14.81 292 ASP A CA 1
ATOM 2293 C C . ASP A 1 306 ? 27.952 19.939 18.803 1.00 15.76 292 ASP A C 1
ATOM 2294 O O . ASP A 1 306 ? 27.894 21.013 18.179 1.00 15.41 292 ASP A O 1
ATOM 2299 N N . VAL A 1 307 ? 28.471 19.786 20.000 1.00 15.46 293 VAL A N 1
ATOM 2300 C CA . VAL A 1 307 ? 28.989 21.004 20.767 1.00 14.84 293 VAL A CA 1
ATOM 2301 C C . VAL A 1 307 ? 30.185 21.635 20.014 1.00 16.77 293 VAL A C 1
ATOM 2302 O O . VAL A 1 307 ? 30.525 22.808 20.220 1.00 16.26 293 VAL A O 1
ATOM 2306 N N . LEU A 1 308 ? 30.791 20.883 19.075 1.00 16.31 294 LEU A N 1
ATOM 2307 C CA . LEU A 1 308 ? 31.890 21.487 18.222 1.00 16.61 294 LEU A CA 1
ATOM 2308 C C . LEU A 1 308 ? 31.378 22.468 17.175 1.00 18.84 294 LEU A C 1
ATOM 2309 O O . LEU A 1 308 ? 32.143 23.253 16.601 1.00 21.04 294 LEU A O 1
ATOM 2314 N N . GLY A 1 309 ? 30.091 22.452 16.863 1.00 18.71 295 GLY A N 1
ATOM 2315 C CA . GLY A 1 309 ? 29.576 23.404 15.900 1.00 20.07 295 GLY A CA 1
ATOM 2316 C C . GLY A 1 309 ? 29.898 23.069 14.452 1.00 24.61 295 GLY A C 1
ATOM 2317 O O . GLY A 1 309 ? 29.800 23.941 13.592 1.00 29.03 295 GLY A O 1
ATOM 2318 N N . GLY A 1 310 ? 30.320 21.828 14.241 1.00 22.78 296 GLY A N 1
ATOM 2319 C CA . GLY A 1 310 ? 30.682 21.277 12.876 1.00 23.43 296 GLY A CA 1
ATOM 2320 C C . GLY A 1 310 ? 29.474 20.510 12.340 1.00 19.89 296 GLY A C 1
ATOM 2321 O O . GLY A 1 310 ? 28.317 20.933 12.483 1.00 22.60 296 GLY A O 1
ATOM 2322 N N . LYS A 1 311 ? 29.744 19.411 11.668 1.00 20.77 297 LYS A N 1
ATOM 2323 C CA . LYS A 1 311 ? 28.643 18.613 11.202 1.00 18.66 297 LYS A CA 1
ATOM 2324 C C . LYS A 1 311 ? 27.946 18.000 12.410 1.00 17.90 297 LYS A C 1
ATOM 2325 O O . LYS A 1 311 ? 28.631 17.633 13.390 1.00 22.96 297 LYS A O 1
ATOM 2331 N N . MET A 1 312 ? 26.638 17.857 12.284 1.00 18.02 298 MET A N 1
ATOM 2332 C CA . MET A 1 312 ? 25.871 17.316 13.378 1.00 19.98 298 MET A CA 1
ATOM 2333 C C . MET A 1 312 ? 25.298 15.962 12.934 1.00 17.14 298 MET A C 1
ATOM 2334 O O . MET A 1 312 ? 24.235 15.888 12.272 1.00 20.76 298 MET A O 1
ATOM 2339 N N . LEU A 1 313 ? 25.971 14.919 13.332 1.00 16.02 299 LEU A N 1
ATOM 2340 C CA . LEU A 1 313 ? 25.623 13.569 12.913 1.00 16.08 299 LEU A CA 1
ATOM 2341 C C . LEU A 1 313 ? 25.864 12.616 14.056 1.00 16.69 299 LEU A C 1
ATOM 2342 O O . LEU A 1 313 ? 26.963 12.688 14.692 1.00 17.03 299 LEU A O 1
ATOM 2347 N N . GLU A 1 314 ? 25.012 11.617 14.237 1.00 16.25 300 GLU A N 1
ATOM 2348 C CA . GLU A 1 314 ? 25.181 10.671 15.289 1.00 16.02 300 GLU A CA 1
ATOM 2349 C C . GLU A 1 314 ? 26.441 9.857 15.176 1.00 14.98 300 GLU A C 1
ATOM 2350 O O . GLU A 1 314 ? 27.179 9.634 16.154 1.00 15.28 300 GLU A O 1
ATOM 2356 N N . ALA A 1 315 ? 26.763 9.332 13.961 1.00 14.16 301 ALA A N 1
ATOM 2357 C CA . ALA A 1 315 ? 27.885 8.465 13.853 1.00 15.03 301 ALA A CA 1
ATOM 2358 C C . ALA A 1 315 ? 29.201 9.220 14.077 1.00 14.51 301 ALA A C 1
ATOM 2359 O O . ALA A 1 315 ? 30.183 8.666 14.601 1.00 16.40 301 ALA A O 1
ATOM 2361 N N . LEU A 1 316 ? 29.228 10.479 13.641 1.00 13.55 302 LEU A N 1
ATOM 2362 C CA . LEU A 1 316 ? 30.424 11.349 13.848 1.00 14.87 302 LEU A CA 1
ATOM 2363 C C . LEU A 1 316 ? 30.545 11.707 15.368 1.00 14.52 302 LEU A C 1
ATOM 2364 O O . LEU A 1 316 ? 31.663 11.626 15.909 1.00 15.93 302 LEU A O 1
ATOM 2369 N N . ALA A 1 317 ? 29.405 11.965 15.997 1.00 14.86 303 ALA A N 1
ATOM 2370 C CA . ALA A 1 317 ? 29.474 12.291 17.470 1.00 15.00 303 ALA A CA 1
ATOM 2371 C C . ALA A 1 317 ? 30.058 11.085 18.237 1.00 15.41 303 ALA A C 1
ATOM 2372 O O . ALA A 1 317 ? 30.977 11.255 19.044 1.00 15.90 303 ALA A O 1
ATOM 2374 N N . GLY A 1 318 ? 29.616 9.855 17.898 1.00 17.03 304 GLY A N 1
ATOM 2375 C CA . GLY A 1 318 ? 30.122 8.652 18.496 1.00 17.20 304 GLY A CA 1
ATOM 2376 C C . GLY A 1 318 ? 31.618 8.519 18.281 1.00 17.53 304 GLY A C 1
ATOM 2377 O O . GLY A 1 318 ? 32.390 8.273 19.208 1.00 18.95 304 GLY A O 1
ATOM 2378 N N . ARG A 1 319 ? 32.041 8.563 17.039 1.00 16.00 305 ARG A N 1
ATOM 2379 C CA . ARG A 1 319 ? 33.463 8.461 16.674 1.00 16.65 305 ARG A CA 1
ATOM 2380 C C . ARG A 1 319 ? 34.305 9.495 17.407 1.00 17.61 305 ARG A C 1
ATOM 2381 O O . ARG A 1 319 ? 35.377 9.087 17.971 1.00 19.45 305 ARG A O 1
ATOM 2389 N N . GLN A 1 320 ? 33.875 10.776 17.434 1.00 15.54 306 GLN A N 1
ATOM 2390 C CA . GLN A 1 320 ? 34.591 11.846 18.183 1.00 16.08 306 GLN A CA 1
ATOM 2391 C C . GLN A 1 320 ? 34.624 11.528 19.664 1.00 16.78 306 GLN A C 1
ATOM 2392 O O . GLN A 1 320 ? 35.701 11.766 20.292 1.00 16.01 306 GLN A O 1
ATOM 2398 N N . GLY A 1 321 ? 33.547 10.999 20.288 1.00 14.94 307 GLY A N 1
ATOM 2399 C CA . GLY A 1 321 ? 33.578 10.705 21.735 1.00 14.96 307 GLY A CA 1
ATOM 2400 C C . GLY A 1 321 ? 34.634 9.615 21.993 1.00 18.41 307 GLY A C 1
ATOM 2401 O O . GLY A 1 321 ? 35.438 9.697 22.908 1.00 19.23 307 GLY A O 1
ATOM 2402 N N . SER A 1 322 ? 34.722 8.571 21.103 1.00 17.65 308 SER A N 1
ATOM 2403 C CA . SER A 1 322 ? 35.769 7.592 21.237 1.00 19.20 308 SER A CA 1
ATOM 2404 C C . SER A 1 322 ? 37.144 8.113 21.073 1.00 18.71 308 SER A C 1
ATOM 2405 O O . SER A 1 322 ? 38.032 7.725 21.887 1.00 23.00 308 SER A O 1
ATOM 2408 N N . ILE A 1 323 ? 37.399 8.906 20.064 1.00 17.34 309 ILE A N 1
ATOM 2409 C CA . ILE A 1 323 ? 38.748 9.380 19.753 1.00 21.24 309 ILE A CA 1
ATOM 2410 C C . ILE A 1 323 ? 39.202 10.383 20.858 1.00 22.06 309 ILE A C 1
ATOM 2411 O O . ILE A 1 323 ? 40.343 10.341 21.362 1.00 20.74 309 ILE A O 1
ATOM 2416 N N . ALA A 1 324 ? 38.285 11.217 21.286 1.00 17.37 310 ALA A N 1
ATOM 2417 C CA . ALA A 1 324 ? 38.630 12.264 22.303 1.00 20.74 310 ALA A CA 1
ATOM 2418 C C . ALA A 1 324 ? 39.071 11.552 23.546 1.00 19.66 310 ALA A C 1
ATOM 2419 O O . ALA A 1 324 ? 40.088 11.981 24.165 1.00 19.69 310 ALA A O 1
ATOM 2421 N N . THR A 1 325 ? 38.371 10.500 23.912 1.00 17.95 311 THR A N 1
ATOM 2422 C CA . THR A 1 325 ? 38.624 9.741 25.114 1.00 18.09 311 THR A CA 1
ATOM 2423 C C . THR A 1 325 ? 40.008 9.056 25.001 1.00 20.90 311 THR A C 1
ATOM 2424 O O . THR A 1 325 ? 40.843 9.085 25.923 1.00 22.30 311 THR A O 1
ATOM 2428 N N . GLU A 1 326 ? 40.232 8.370 23.879 1.00 18.95 312 GLU A N 1
ATOM 2429 C CA . GLU A 1 326 ? 41.514 7.713 23.712 1.00 21.17 312 GLU A CA 1
ATOM 2430 C C . GLU A 1 326 ? 42.599 8.700 23.739 1.00 22.17 312 GLU A C 1
ATOM 2431 O O . GLU A 1 326 ? 43.701 8.413 24.401 1.00 24.75 312 GLU A O 1
ATOM 2437 N N . ASN A 1 327 ? 42.489 9.851 23.074 1.00 19.61 313 ASN A N 1
ATOM 2438 C CA . ASN A 1 327 ? 43.588 10.850 23.088 1.00 19.09 313 ASN A CA 1
ATOM 2439 C C . ASN A 1 327 ? 43.796 11.370 24.536 1.00 22.63 313 ASN A C 1
ATOM 2440 O O . ASN A 1 327 ? 44.953 11.538 25.051 1.00 20.77 313 ASN A O 1
ATOM 2445 N N . ALA A 1 328 ? 42.706 11.500 25.244 1.00 19.69 314 ALA A N 1
ATOM 2446 C CA . ALA A 1 328 ? 42.830 12.074 26.648 1.00 19.78 314 ALA A CA 1
ATOM 2447 C C . ALA A 1 328 ? 43.474 11.104 27.544 1.00 22.17 314 ALA A C 1
ATOM 2448 O O . ALA A 1 328 ? 44.357 11.559 28.347 1.00 23.43 314 ALA A O 1
ATOM 2450 N N . LEU A 1 329 ? 43.160 9.802 27.448 1.00 21.00 315 LEU A N 1
ATOM 2451 C CA . LEU A 1 329 ? 43.632 8.812 28.442 1.00 24.66 315 LEU A CA 1
ATOM 2452 C C . LEU A 1 329 ? 44.937 8.109 28.034 1.00 30.25 315 LEU A C 1
ATOM 2453 O O . LEU A 1 329 ? 45.584 7.526 28.908 1.00 31.16 315 LEU A O 1
ATOM 2458 N N . THR A 1 330 ? 45.308 8.159 26.748 1.00 27.65 316 THR A N 1
ATOM 2459 C CA . THR A 1 330 ? 46.494 7.399 26.329 1.00 27.07 316 THR A CA 1
ATOM 2460 C C . THR A 1 330 ? 47.553 8.269 25.867 1.00 27.43 316 THR A C 1
ATOM 2461 O O . THR A 1 330 ? 48.652 7.807 25.688 1.00 31.68 316 THR A O 1
ATOM 2465 N N . GLY A 1 331 ? 47.290 9.533 25.614 1.00 27.01 317 GLY A N 1
ATOM 2466 C CA . GLY A 1 331 ? 48.261 10.392 25.066 1.00 28.05 317 GLY A CA 1
ATOM 2467 C C . GLY A 1 331 ? 48.432 10.259 23.533 1.00 28.17 317 GLY A C 1
ATOM 2468 O O . GLY A 1 331 ? 49.373 10.789 22.943 1.00 30.84 317 GLY A O 1
ATOM 2469 N N . SER A 1 332 ? 47.460 9.626 22.888 1.00 24.85 318 SER A N 1
ATOM 2470 C CA . SER A 1 332 ? 47.518 9.453 21.391 1.00 26.37 318 SER A CA 1
ATOM 2471 C C . SER A 1 332 ? 47.197 10.793 20.699 1.00 24.95 318 SER A C 1
ATOM 2472 O O . SER A 1 332 ? 46.734 11.826 21.309 1.00 24.64 318 SER A O 1
ATOM 2475 N N . HIS A 1 333 ? 47.362 10.779 19.363 1.00 26.46 319 HIS A N 1
ATOM 2476 C CA . HIS A 1 333 ? 47.222 11.924 18.549 1.00 23.83 319 HIS A CA 1
ATOM 2477 C C . HIS A 1 333 ? 46.316 11.574 17.323 1.00 26.66 319 HIS A C 1
ATOM 2478 O O . HIS A 1 333 ? 46.592 12.080 16.221 1.00 28.35 319 HIS A O 1
ATOM 2485 N N . LYS A 1 334 ? 45.231 10.825 17.604 1.00 25.63 320 LYS A N 1
ATOM 2486 C CA . LYS A 1 334 ? 44.210 10.371 16.610 1.00 27.31 320 LYS A CA 1
ATOM 2487 C C . LYS A 1 334 ? 43.279 11.465 16.219 1.00 27.89 320 LYS A C 1
ATOM 2488 O O . LYS A 1 334 ? 43.001 12.425 17.007 1.00 24.63 320 LYS A O 1
ATOM 2494 N N . ARG A 1 335 ? 42.804 11.354 14.952 1.00 30.75 321 ARG A N 1
ATOM 2495 C CA . ARG A 1 335 ? 41.959 12.322 14.332 1.00 30.06 321 ARG A CA 1
ATOM 2496 C C . ARG A 1 335 ? 40.802 11.657 13.651 1.00 32.91 321 ARG A C 1
ATOM 2497 O O . ARG A 1 335 ? 40.878 10.452 13.396 1.00 32.52 321 ARG A O 1
ATOM 2505 N N . VAL A 1 336 ? 39.724 12.401 13.375 1.00 26.90 322 VAL A N 1
ATOM 2506 C CA . VAL A 1 336 ? 38.670 11.807 12.585 1.00 32.01 322 VAL A CA 1
ATOM 2507 C C . VAL A 1 336 ? 38.519 12.758 11.435 1.00 39.73 322 VAL A C 1
ATOM 2508 O O . VAL A 1 336 ? 38.015 13.895 11.604 1.00 40.75 322 VAL A O 1
ATOM 2512 N N . ASP A 1 337 ? 38.935 12.241 10.284 1.00 32.76 323 ASP A N 1
ATOM 2513 C CA . ASP A 1 337 ? 38.823 12.957 8.967 1.00 41.86 323 ASP A CA 1
ATOM 2514 C C . ASP A 1 337 ? 37.383 13.238 8.538 1.00 38.57 323 ASP A C 1
ATOM 2515 O O . ASP A 1 337 ? 36.687 12.301 8.100 1.00 33.08 323 ASP A O 1
ATOM 2520 N N . GLU A 1 338 ? 36.950 14.489 8.655 1.00 34.97 324 GLU A N 1
ATOM 2521 C CA . GLU A 1 338 ? 35.577 14.864 8.338 1.00 37.22 324 GLU A CA 1
ATOM 2522 C C . GLU A 1 338 ? 35.245 14.728 6.854 1.00 30.24 324 GLU A C 1
ATOM 2523 O O . GLU A 1 338 ? 34.073 14.709 6.478 1.00 34.99 324 GLU A O 1
ATOM 2529 N N . ASN A 1 339 ? 36.269 14.636 6.011 1.00 29.54 325 ASN A N 1
ATOM 2530 C CA . ASN A 1 339 ? 36.029 14.532 4.500 1.00 31.91 325 ASN A CA 1
ATOM 2531 C C . ASN A 1 339 ? 35.830 13.106 4.004 1.00 25.49 325 ASN A C 1
ATOM 2532 O O . ASN A 1 339 ? 35.699 12.881 2.822 1.00 23.97 325 ASN A O 1
ATOM 2537 N N . ALA A 1 340 ? 35.649 12.141 4.940 1.00 20.38 326 ALA A N 1
ATOM 2538 C CA . ALA A 1 340 ? 35.121 10.822 4.589 1.00 20.79 326 ALA A CA 1
ATOM 2539 C C . ALA A 1 340 ? 33.876 10.498 5.447 1.00 17.05 326 ALA A C 1
ATOM 2540 O O . ALA A 1 340 ? 33.522 9.332 5.587 1.00 18.25 326 ALA A O 1
ATOM 2542 N N . VAL A 1 341 ? 33.242 11.502 6.020 1.00 15.20 327 VAL A N 1
ATOM 2543 C CA . VAL A 1 341 ? 32.045 11.295 6.853 1.00 14.86 327 VAL A CA 1
ATOM 2544 C C . VAL A 1 341 ? 30.778 11.557 6.007 1.00 15.16 327 VAL A C 1
ATOM 2545 O O . VAL A 1 341 ? 30.542 12.678 5.480 1.00 15.12 327 VAL A O 1
ATOM 2549 N N . PRO A 1 342 ? 29.904 10.543 5.875 1.00 13.41 328 PRO A N 1
ATOM 2550 C CA . PRO A 1 342 ? 28.652 10.767 5.088 1.00 13.45 328 PRO A CA 1
ATOM 2551 C C . PRO A 1 342 ? 27.540 11.497 5.739 1.00 14.83 328 PRO A C 1
ATOM 2552 O O . PRO A 1 342 ? 27.465 11.509 6.983 1.00 15.69 328 PRO A O 1
ATOM 2556 N N A GLN A 1 343 ? 26.731 12.207 4.943 0.50 13.47 329 GLN A N 1
ATOM 2557 N N B GLN A 1 343 ? 26.714 12.162 4.934 0.50 13.85 329 GLN A N 1
ATOM 2558 C CA A GLN A 1 343 ? 25.489 12.783 5.392 0.50 13.71 329 GLN A CA 1
ATOM 2559 C CA B GLN A 1 343 ? 25.524 12.827 5.373 0.50 14.17 329 GLN A CA 1
ATOM 2560 C C A GLN A 1 343 ? 24.347 12.421 4.448 0.50 13.50 329 GLN A C 1
ATOM 2561 C C B GLN A 1 343 ? 24.394 12.275 4.476 0.50 13.14 329 GLN A C 1
ATOM 2562 O O A GLN A 1 343 ? 24.451 12.592 3.226 0.50 12.86 329 GLN A O 1
ATOM 2563 O O B GLN A 1 343 ? 24.606 12.009 3.288 0.50 11.83 329 GLN A O 1
ATOM 2574 N N . VAL A 1 344 ? 23.197 12.127 5.028 1.00 14.31 330 VAL A N 1
ATOM 2575 C CA . VAL A 1 344 ? 22.038 11.693 4.275 1.00 14.09 330 VAL A CA 1
ATOM 2576 C C . VAL A 1 344 ? 20.842 12.458 4.779 1.00 15.44 330 VAL A C 1
ATOM 2577 O O . VAL A 1 344 ? 20.657 12.743 6.004 1.00 16.63 330 VAL A O 1
ATOM 2581 N N . ILE A 1 345 ? 20.054 12.855 3.828 1.00 12.03 331 ILE A N 1
ATOM 2582 C CA . ILE A 1 345 ? 18.668 13.382 4.029 1.00 12.71 331 ILE A CA 1
ATOM 2583 C C . ILE A 1 345 ? 17.739 12.284 3.697 1.00 13.15 331 ILE A C 1
ATOM 2584 O O . ILE A 1 345 ? 17.675 11.786 2.547 1.00 13.29 331 ILE A O 1
ATOM 2589 N N . PHE A 1 346 ? 16.935 11.817 4.639 1.00 13.79 332 PHE A N 1
ATOM 2590 C CA . PHE A 1 346 ? 16.143 10.598 4.526 1.00 13.93 332 PHE A CA 1
ATOM 2591 C C . PHE A 1 346 ? 14.710 10.865 4.000 1.00 15.03 332 PHE A C 1
ATOM 2592 O O . PHE A 1 346 ? 13.802 10.122 4.309 1.00 17.13 332 PHE A O 1
ATOM 2600 N N . THR A 1 347 ? 14.525 11.914 3.174 1.00 14.23 333 THR A N 1
ATOM 2601 C CA . THR A 1 347 ? 13.413 11.936 2.324 1.00 14.05 333 THR A CA 1
ATOM 2602 C C . THR A 1 347 ? 13.389 10.676 1.415 1.00 15.23 333 THR A C 1
ATOM 2603 O O . THR A 1 347 ? 14.345 9.990 1.316 1.00 14.43 333 THR A O 1
ATOM 2607 N N . GLN A 1 348 ? 12.280 10.519 0.736 1.00 14.31 334 GLN A N 1
ATOM 2608 C CA . GLN A 1 348 ? 12.167 9.532 -0.353 1.00 13.34 334 GLN A CA 1
ATOM 2609 C C . GLN A 1 348 ? 11.998 10.350 -1.607 1.00 15.59 334 GLN A C 1
ATOM 2610 O O . GLN A 1 348 ? 11.002 11.105 -1.792 1.00 16.46 334 GLN A O 1
ATOM 2616 N N . PRO A 1 349 ? 12.866 10.216 -2.603 1.00 14.22 335 PRO A N 1
ATOM 2617 C CA . PRO A 1 349 ? 14.174 9.480 -2.546 1.00 14.21 335 PRO A CA 1
ATOM 2618 C C . PRO A 1 349 ? 15.148 10.186 -1.631 1.00 12.67 335 PRO A C 1
ATOM 2619 O O . PRO A 1 349 ? 14.940 11.379 -1.301 1.00 14.06 335 PRO A O 1
ATOM 2623 N N . ASN A 1 350 ? 16.161 9.465 -1.218 1.00 11.73 336 ASN A N 1
ATOM 2624 C CA . ASN A 1 350 ? 17.213 9.984 -0.341 1.00 12.34 336 ASN A CA 1
ATOM 2625 C C . ASN A 1 350 ? 18.169 10.942 -1.093 1.00 13.25 336 ASN A C 1
ATOM 2626 O O . ASN A 1 350 ? 18.326 10.894 -2.344 1.00 12.43 336 ASN A O 1
ATOM 2631 N N . LEU A 1 351 ? 18.768 11.855 -0.322 1.00 13.32 337 LEU A N 1
ATOM 2632 C CA . LEU A 1 351 ? 19.912 12.659 -0.836 1.00 12.69 337 LEU A CA 1
ATOM 2633 C C . LEU A 1 351 ? 21.059 12.237 0.012 1.00 13.61 337 LEU A C 1
ATOM 2634 O O . LEU A 1 351 ? 20.935 12.186 1.275 1.00 14.76 337 LEU A O 1
ATOM 2639 N N . ALA A 1 352 ? 22.227 11.982 -0.578 1.00 11.80 338 ALA A N 1
ATOM 2640 C CA . ALA A 1 352 ? 23.361 11.531 0.229 1.00 12.73 338 ALA A CA 1
ATOM 2641 C C . ALA A 1 352 ? 24.645 12.190 -0.271 1.00 14.13 338 ALA A C 1
ATOM 2642 O O . ALA A 1 352 ? 24.772 12.466 -1.478 1.00 13.70 338 ALA A O 1
ATOM 2644 N N . ARG A 1 353 ? 25.595 12.395 0.604 1.00 13.52 339 ARG A N 1
ATOM 2645 C CA . ARG A 1 353 ? 26.863 12.965 0.207 1.00 12.95 339 ARG A CA 1
ATOM 2646 C C . ARG A 1 353 ? 27.979 12.478 1.129 1.00 13.24 339 ARG A C 1
ATOM 2647 O O . ARG A 1 353 ? 27.768 12.079 2.276 1.00 13.84 339 ARG A O 1
ATOM 2655 N N . VAL A 1 354 ? 29.178 12.405 0.553 1.00 12.93 340 VAL A N 1
ATOM 2656 C CA . VAL A 1 354 ? 30.392 12.168 1.367 1.00 13.02 340 VAL A CA 1
ATOM 2657 C C . VAL A 1 354 ? 31.558 12.850 0.658 1.00 13.33 340 VAL A C 1
ATOM 2658 O O . VAL A 1 354 ? 31.616 12.834 -0.573 1.00 13.69 340 VAL A O 1
ATOM 2662 N N . GLY A 1 355 ? 32.462 13.474 1.404 1.00 13.61 341 GLY A N 1
ATOM 2663 C CA . GLY A 1 355 ? 33.682 14.041 0.799 1.00 14.34 341 GLY A CA 1
ATOM 2664 C C . GLY A 1 355 ? 33.330 15.459 0.218 1.00 15.00 341 GLY A C 1
ATOM 2665 O O . GLY A 1 355 ? 32.369 16.167 0.567 1.00 16.92 341 GLY A O 1
ATOM 2666 N N . LEU A 1 356 ? 34.210 15.848 -0.697 1.00 16.13 342 LEU A N 1
ATOM 2667 C CA . LEU A 1 356 ? 34.194 17.209 -1.213 1.00 16.71 342 LEU A CA 1
ATOM 2668 C C . LEU A 1 356 ? 33.156 17.390 -2.323 1.00 15.62 342 LEU A C 1
ATOM 2669 O O . LEU A 1 356 ? 32.941 16.492 -3.182 1.00 15.92 342 LEU A O 1
ATOM 2674 N N . THR A 1 357 ? 32.622 18.587 -2.384 1.00 16.06 343 THR A N 1
ATOM 2675 C CA . THR A 1 357 ? 31.875 18.965 -3.576 1.00 16.75 343 THR A CA 1
ATOM 2676 C C . THR A 1 357 ? 32.887 19.242 -4.702 1.00 17.82 343 THR A C 1
ATOM 2677 O O . THR A 1 357 ? 34.061 19.409 -4.471 1.00 18.73 343 THR A O 1
ATOM 2681 N N . GLU A 1 358 ? 32.417 19.260 -5.959 1.00 18.23 344 GLU A N 1
ATOM 2682 C CA . GLU A 1 358 ? 33.285 19.621 -7.066 1.00 19.09 344 GLU A CA 1
ATOM 2683 C C . GLU A 1 358 ? 33.923 21.032 -6.877 1.00 21.42 344 GLU A C 1
ATOM 2684 O O . GLU A 1 358 ? 35.132 21.190 -7.081 1.00 20.88 344 GLU A O 1
ATOM 2690 N N . ALA A 1 359 ? 33.138 21.985 -6.467 1.00 20.46 345 ALA A N 1
ATOM 2691 C CA . ALA A 1 359 ? 33.650 23.365 -6.229 1.00 22.93 345 ALA A CA 1
ATOM 2692 C C . ALA A 1 359 ? 34.678 23.360 -5.139 1.00 23.99 345 ALA A C 1
ATOM 2693 O O . ALA A 1 359 ? 35.724 23.985 -5.272 1.00 26.33 345 ALA A O 1
ATOM 2695 N N . GLU A 1 360 ? 34.451 22.597 -4.042 1.00 21.23 346 GLU A N 1
ATOM 2696 C CA . GLU A 1 360 ? 35.466 22.510 -2.997 1.00 23.01 346 GLU A CA 1
ATOM 2697 C C . GLU A 1 360 ? 36.734 21.904 -3.491 1.00 22.25 346 GLU A C 1
ATOM 2698 O O . GLU A 1 360 ? 37.810 22.328 -3.106 1.00 25.34 346 GLU A O 1
ATOM 2704 N N . ALA A 1 361 ? 36.693 20.859 -4.328 1.00 18.77 347 ALA A N 1
ATOM 2705 C CA . ALA A 1 361 ? 37.873 20.217 -4.831 1.00 19.02 347 ALA A CA 1
ATOM 2706 C C . ALA A 1 361 ? 38.614 21.208 -5.779 1.00 25.18 347 ALA A C 1
ATOM 2707 O O . ALA A 1 361 ? 39.852 21.280 -5.768 1.00 22.95 347 ALA A O 1
ATOM 2709 N N . ARG A 1 362 ? 37.857 21.893 -6.609 1.00 22.23 348 ARG A N 1
ATOM 2710 C CA . ARG A 1 362 ? 38.494 22.819 -7.599 1.00 25.69 348 ARG A CA 1
ATOM 2711 C C . ARG A 1 362 ? 39.123 23.990 -6.898 1.00 28.91 348 ARG A C 1
ATOM 2712 O O . ARG A 1 362 ? 39.987 24.630 -7.502 1.00 34.01 348 ARG A O 1
ATOM 2720 N N . ALA A 1 363 ? 38.729 24.299 -5.686 1.00 27.10 349 ALA A N 1
ATOM 2721 C CA . ALA A 1 363 ? 39.361 25.368 -4.911 1.00 30.36 349 ALA A CA 1
ATOM 2722 C C . ALA A 1 363 ? 40.699 24.990 -4.306 1.00 33.97 349 ALA A C 1
ATOM 2723 O O . ALA A 1 363 ? 41.383 25.849 -3.772 1.00 44.74 349 ALA A O 1
ATOM 2725 N N . LYS A 1 364 ? 41.071 23.720 -4.340 1.00 31.57 350 LYS A N 1
ATOM 2726 C CA . LYS A 1 364 ? 42.361 23.246 -3.839 1.00 37.23 350 LYS A CA 1
ATOM 2727 C C . LYS A 1 364 ? 43.312 22.989 -4.983 1.00 40.48 350 LYS A C 1
ATOM 2728 O O . LYS A 1 364 ? 42.917 22.971 -6.129 1.00 38.89 350 LYS A O 1
ATOM 2734 N N . GLU A 1 365 ? 44.595 22.783 -4.698 1.00 40.62 351 GLU A N 1
ATOM 2735 C CA . GLU A 1 365 ? 45.508 22.579 -5.820 1.00 45.09 351 GLU A CA 1
ATOM 2736 C C . GLU A 1 365 ? 45.436 21.105 -6.214 1.00 40.40 351 GLU A C 1
ATOM 2737 O O . GLU A 1 365 ? 45.338 20.250 -5.349 1.00 51.87 351 GLU A O 1
ATO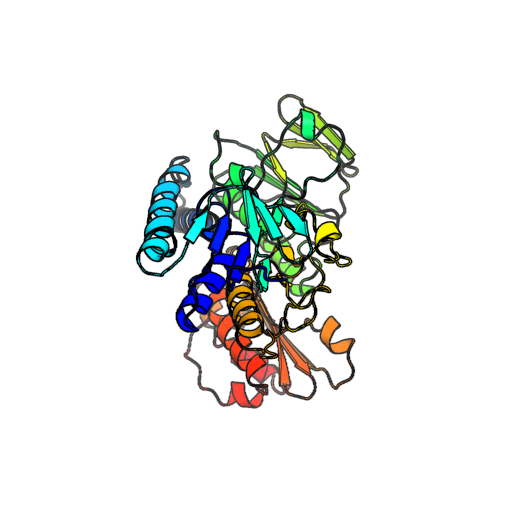M 2743 N N . GLY A 1 366 ? 45.459 20.803 -7.497 1.00 37.48 352 GLY A N 1
ATOM 2744 C CA . GLY A 1 366 ? 45.369 19.423 -7.902 1.00 34.61 352 GLY A CA 1
ATOM 2745 C C . GLY A 1 366 ? 44.551 19.309 -9.169 1.00 30.34 352 GLY A C 1
ATOM 2746 O O . GLY A 1 366 ? 43.924 20.245 -9.583 1.00 35.80 352 GLY A O 1
ATOM 2747 N N . GLU A 1 367 ? 44.645 18.182 -9.823 1.00 28.44 353 GLU A N 1
ATOM 2748 C CA A GLU A 1 367 ? 43.935 17.946 -11.064 0.50 26.64 353 GLU A CA 1
ATOM 2749 C CA B GLU A 1 367 ? 43.914 17.959 -11.062 0.50 26.01 353 GLU A CA 1
ATOM 2750 C C . GLU A 1 367 ? 42.530 17.383 -10.687 1.00 25.48 353 GLU A C 1
ATOM 2751 O O . GLU A 1 367 ? 42.470 16.269 -10.160 1.00 24.54 353 GLU A O 1
ATOM 2762 N N . VAL A 1 368 ? 41.473 18.137 -10.984 1.00 21.88 354 VAL A N 1
ATOM 2763 C CA . VAL A 1 368 ? 40.096 17.705 -10.560 1.00 22.32 354 VAL A CA 1
ATOM 2764 C C . VAL A 1 368 ? 39.313 17.240 -11.758 1.00 24.59 354 VAL A C 1
ATOM 2765 O O . VAL A 1 368 ? 39.334 17.901 -12.779 1.00 22.31 354 VAL A O 1
ATOM 2769 N N . GLU A 1 369 ? 38.634 16.068 -11.675 1.00 19.12 355 GLU A N 1
ATOM 2770 C CA . GLU A 1 369 ? 37.639 15.680 -12.635 1.00 18.53 355 GLU A CA 1
ATOM 2771 C C . GLU A 1 369 ? 36.302 15.400 -11.911 1.00 19.02 355 GLU A C 1
ATOM 2772 O O . GLU A 1 369 ? 36.302 1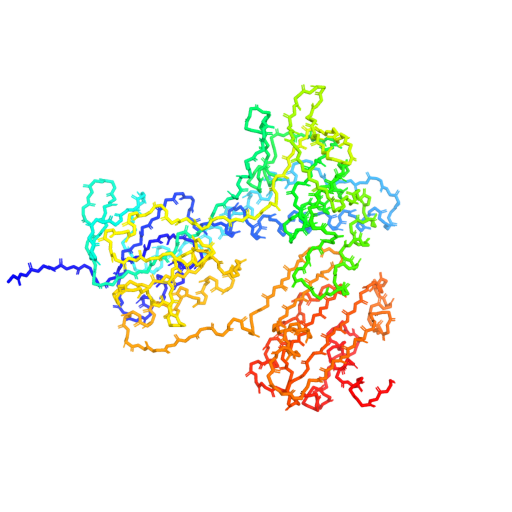5.022 -10.731 1.00 19.35 355 GLU A O 1
ATOM 2778 N N . ALA A 1 370 ? 35.237 15.537 -12.617 1.00 15.59 356 ALA A N 1
ATOM 2779 C CA . ALA A 1 370 ? 33.923 15.212 -12.054 1.00 16.66 356 ALA A CA 1
ATOM 2780 C C . ALA A 1 370 ? 33.017 14.668 -13.125 1.00 17.97 356 ALA A C 1
ATOM 2781 O O . ALA A 1 370 ? 33.098 15.105 -14.314 1.00 17.37 356 ALA A O 1
ATOM 2783 N N . ARG A 1 371 ? 32.074 13.776 -12.785 1.00 15.80 357 ARG A N 1
ATOM 2784 C CA . ARG A 1 371 ? 31.101 13.284 -13.723 1.00 14.35 357 ARG A CA 1
ATOM 2785 C C . ARG A 1 371 ? 29.788 13.159 -12.977 1.00 14.88 357 ARG A C 1
ATOM 2786 O O . ARG A 1 371 ? 29.741 12.844 -11.750 1.00 15.26 357 ARG A O 1
ATOM 2794 N N . VAL A 1 372 ? 28.722 13.297 -13.737 1.00 13.76 358 VAL A N 1
ATOM 2795 C CA . VAL A 1 372 ? 27.361 13.106 -13.223 1.00 13.84 358 VAL A CA 1
ATOM 2796 C C . VAL A 1 372 ? 26.619 12.128 -14.106 1.00 17.45 358 VAL A C 1
ATOM 2797 O O . VAL A 1 372 ? 26.567 12.282 -15.340 1.00 18.10 358 VAL A O 1
ATOM 2801 N N . LEU A 1 373 ? 26.119 11.059 -13.512 1.00 14.75 359 LEU A N 1
ATOM 2802 C CA . LEU A 1 373 ? 25.324 10.006 -14.128 1.00 14.41 359 LEU A CA 1
ATOM 2803 C C . LEU A 1 373 ? 23.836 10.228 -13.737 1.00 17.50 359 LEU A C 1
ATOM 2804 O O . LEU A 1 373 ? 23.494 10.292 -12.526 1.00 15.31 359 LEU A O 1
ATOM 2809 N N . PRO A 1 374 ? 22.883 10.329 -14.680 1.00 14.96 360 PRO A N 1
ATOM 2810 C CA . PRO A 1 374 ? 21.476 10.378 -14.298 1.00 15.55 360 PRO A CA 1
ATOM 2811 C C . PRO A 1 374 ? 20.967 9.076 -13.738 1.00 13.53 360 PRO A C 1
ATOM 2812 O O . PRO A 1 374 ? 21.286 8.008 -14.314 1.00 15.01 360 PRO A O 1
ATOM 2816 N N . MET A 1 375 ? 20.102 9.130 -12.719 1.00 14.55 361 MET A N 1
ATOM 2817 C CA . MET A 1 375 ? 19.540 7.923 -12.228 1.00 15.91 361 MET A CA 1
ATOM 2818 C C . MET A 1 375 ? 18.622 7.203 -13.229 1.00 17.50 361 MET A C 1
ATOM 2819 O O . MET A 1 375 ? 18.472 6.005 -13.187 1.00 15.94 361 MET A O 1
ATOM 2824 N N . SER A 1 376 ? 18.106 7.919 -14.198 1.00 16.45 362 SER A N 1
ATOM 2825 C CA . SER A 1 376 ? 17.255 7.370 -15.214 1.00 19.68 362 SER A CA 1
ATOM 2826 C C . SER A 1 376 ? 18.030 6.363 -16.051 1.00 21.79 362 SER A C 1
ATOM 2827 O O . SER A 1 376 ? 17.325 5.517 -16.625 1.00 27.67 362 SER A O 1
ATOM 2830 N N . SER A 1 377 ? 19.383 6.389 -16.069 1.00 19.89 363 SER A N 1
ATOM 2831 C CA . SER A 1 377 ? 20.323 5.461 -16.768 1.00 21.68 363 SER A CA 1
ATOM 2832 C C . SER A 1 377 ? 20.610 4.180 -15.939 1.00 23.41 363 SER A C 1
ATOM 2833 O O . SER A 1 377 ? 21.327 3.297 -16.461 1.00 27.32 363 SER A O 1
ATOM 2836 N N . VAL A 1 378 ? 20.122 4.085 -14.716 1.00 16.43 364 VAL A N 1
ATOM 2837 C CA . VAL A 1 378 ? 20.458 2.949 -13.856 1.00 15.39 364 VAL A CA 1
ATOM 2838 C C . VAL A 1 378 ? 19.375 1.907 -13.962 1.00 15.17 364 VAL A C 1
ATOM 2839 O O . VAL A 1 378 ? 18.186 2.215 -13.675 1.00 14.66 364 VAL A O 1
ATOM 2843 N N . ALA A 1 379 ? 19.671 0.660 -14.382 1.00 15.92 365 ALA A N 1
ATOM 2844 C CA . ALA A 1 379 ? 18.609 -0.290 -14.617 1.00 15.15 365 ALA A CA 1
ATOM 2845 C C . ALA A 1 379 ? 17.698 -0.452 -13.440 1.00 13.76 365 ALA A C 1
ATOM 2846 O O . ALA A 1 379 ? 16.512 -0.464 -13.600 1.00 15.36 365 ALA A O 1
ATOM 2848 N N . LYS A 1 380 ? 18.262 -0.598 -12.226 1.00 13.03 366 LYS A N 1
ATOM 2849 C CA . LYS A 1 380 ? 17.385 -0.875 -11.121 1.00 14.47 366 LYS A CA 1
ATOM 2850 C C . LYS A 1 380 ? 16.396 0.282 -10.875 1.00 14.34 366 LYS A C 1
ATOM 2851 O O . LYS A 1 380 ? 15.276 0.099 -10.476 1.00 14.18 366 LYS A O 1
ATOM 2857 N N . ALA A 1 381 ? 16.858 1.508 -11.088 1.00 14.34 367 ALA A N 1
ATOM 2858 C CA . ALA A 1 381 ? 15.998 2.704 -10.892 1.00 14.70 367 ALA A CA 1
ATOM 2859 C C . ALA A 1 381 ? 14.818 2.678 -11.889 1.00 13.29 367 ALA A C 1
ATOM 2860 O O . ALA A 1 381 ? 13.654 2.976 -11.518 1.00 15.22 367 ALA A O 1
ATOM 2862 N N . GLU A 1 382 ? 15.040 2.175 -13.108 1.00 15.39 368 GLU A N 1
ATOM 2863 C CA . GLU A 1 382 ? 13.960 1.951 -14.051 1.00 16.27 368 GLU A CA 1
ATOM 2864 C C . GLU A 1 382 ? 13.005 0.852 -13.603 1.00 16.33 368 GLU A C 1
ATOM 2865 O O . GLU A 1 382 ? 11.742 0.993 -13.634 1.00 16.77 368 GLU A O 1
ATOM 2871 N N . ILE A 1 383 ? 13.555 -0.233 -13.094 1.00 14.88 369 ILE A N 1
ATOM 2872 C CA . ILE A 1 383 ? 12.777 -1.390 -12.650 1.00 15.45 369 ILE A CA 1
ATOM 2873 C C . ILE A 1 383 ? 11.819 -1.073 -11.488 1.00 16.04 369 ILE A C 1
ATOM 2874 O O . ILE A 1 383 ? 10.660 -1.498 -11.477 1.00 18.42 369 ILE A O 1
ATOM 2879 N N . ILE A 1 384 ? 12.262 -0.183 -10.585 1.00 13.64 370 ILE A N 1
ATOM 2880 C CA . ILE A 1 384 ? 11.470 0.158 -9.404 1.00 15.13 370 ILE A CA 1
ATOM 2881 C C . ILE A 1 384 ? 10.791 1.512 -9.498 1.00 16.78 370 ILE A C 1
ATOM 2882 O O . ILE A 1 384 ? 10.380 2.047 -8.471 1.00 16.41 370 ILE A O 1
ATOM 2887 N N . ASN A 1 385 ? 10.724 2.050 -10.691 1.00 16.38 371 ASN A N 1
ATOM 2888 C CA A ASN A 1 385 ? 9.998 3.306 -10.931 0.50 17.84 371 ASN A CA 1
ATOM 2889 C CA B ASN A 1 385 ? 10.050 3.315 -10.972 0.50 17.90 371 ASN A CA 1
ATOM 2890 C C . ASN A 1 385 ? 10.533 4.453 -10.075 1.00 20.19 371 ASN A C 1
ATOM 2891 O O . ASN A 1 385 ? 9.763 5.187 -9.416 1.00 20.46 371 ASN A O 1
ATOM 2900 N N . SER A 1 386 ? 11.864 4.590 -10.021 1.00 15.53 372 SER A N 1
ATOM 2901 C CA . SER A 1 386 ? 12.468 5.670 -9.208 1.00 16.53 372 SER A CA 1
ATOM 2902 C C . SER A 1 386 ? 13.564 6.334 -9.978 1.00 14.58 372 SER A C 1
ATOM 2903 O O . SER A 1 386 ? 14.748 6.316 -9.664 1.00 14.95 372 SER A O 1
ATOM 2906 N N . ARG A 1 387 ? 13.166 6.931 -11.102 1.00 15.67 373 ARG A N 1
ATOM 2907 C CA . ARG A 1 387 ? 14.151 7.431 -12.041 1.00 15.89 373 ARG A CA 1
ATOM 2908 C C . ARG A 1 387 ? 14.673 8.843 -11.712 1.00 14.65 373 ARG A C 1
ATOM 2909 O O . ARG A 1 387 ? 15.708 9.196 -12.284 1.00 17.64 373 ARG A O 1
ATOM 2917 N N . LEU A 1 388 ? 14.059 9.597 -10.800 1.00 14.47 374 LEU A N 1
ATOM 2918 C CA . LEU A 1 388 ? 14.541 10.903 -10.428 1.00 16.48 374 LEU A CA 1
ATOM 2919 C C . LEU A 1 388 ? 15.888 10.783 -9.690 1.00 16.93 374 LEU A C 1
ATOM 2920 O O . LEU A 1 388 ? 16.044 9.863 -8.855 1.00 17.92 374 LEU A O 1
ATOM 2925 N N . GLY A 1 389 ? 16.843 11.581 -10.080 1.00 14.49 375 GLY A N 1
ATOM 2926 C CA . GLY A 1 389 ? 18.093 11.660 -9.347 1.00 14.11 375 GLY A CA 1
ATOM 2927 C C . GLY A 1 389 ? 19.316 11.561 -10.168 1.00 13.61 375 GLY A C 1
ATOM 2928 O O . GLY A 1 389 ? 19.288 11.596 -11.398 1.00 14.12 375 GLY A O 1
ATOM 2929 N N . PHE A 1 390 ? 20.422 11.403 -9.485 1.00 11.97 376 PHE A N 1
ATOM 2930 C CA . PHE A 1 390 ? 21.720 11.374 -10.068 1.00 11.84 376 PHE A CA 1
ATOM 2931 C C . PHE A 1 390 ? 22.775 10.836 -9.150 1.00 14.21 376 PHE A C 1
ATOM 2932 O O . PHE A 1 390 ? 22.570 10.733 -7.932 1.00 12.78 376 PHE A O 1
ATOM 2940 N N . VAL A 1 391 ? 23.926 10.530 -9.721 1.00 13.69 377 VAL A N 1
ATOM 2941 C CA . VAL A 1 391 ? 25.138 10.213 -8.921 1.00 14.59 377 VAL A CA 1
ATOM 2942 C C . VAL A 1 391 ? 26.267 11.086 -9.483 1.00 14.25 377 VAL A C 1
ATOM 2943 O O . VAL A 1 391 ? 26.525 11.089 -10.704 1.00 15.02 377 VAL A O 1
ATOM 2947 N N . LYS A 1 392 ? 26.922 11.843 -8.599 1.00 12.42 378 LYS A N 1
ATOM 2948 C CA . LYS A 1 392 ? 28.057 12.711 -9.005 1.00 13.31 378 LYS A CA 1
ATOM 2949 C C . LYS A 1 392 ? 29.296 12.253 -8.273 1.00 13.61 378 LYS A C 1
ATOM 2950 O O . LYS A 1 392 ? 29.271 12.014 -7.055 1.00 15.22 378 LYS A O 1
ATOM 2956 N N . MET A 1 393 ? 30.380 12.128 -8.998 1.00 11.91 379 MET A N 1
ATOM 2957 C CA . MET A 1 393 ? 31.667 11.656 -8.471 1.00 12.91 379 MET A CA 1
ATOM 2958 C C . MET A 1 393 ? 32.744 12.665 -8.766 1.00 14.06 379 MET A C 1
ATOM 2959 O O . MET A 1 393 ? 32.750 13.216 -9.892 1.00 14.96 379 MET A O 1
ATOM 2964 N N . VAL A 1 394 ? 33.562 12.968 -7.787 1.00 12.95 380 VAL A N 1
ATOM 2965 C CA . VAL A 1 394 ? 34.615 13.954 -7.910 1.00 14.32 380 VAL A CA 1
ATOM 2966 C C . VAL A 1 394 ? 35.956 13.333 -7.599 1.00 16.65 380 VAL A C 1
ATOM 2967 O O . VAL A 1 394 ? 36.084 12.608 -6.605 1.00 14.07 380 VAL A O 1
ATOM 2971 N N . THR A 1 395 ? 36.961 13.524 -8.487 1.00 16.02 381 THR A N 1
ATOM 2972 C CA . THR A 1 395 ? 38.294 12.911 -8.217 1.00 16.78 381 THR A CA 1
ATOM 2973 C C . THR A 1 395 ? 39.309 14.037 -8.139 1.00 20.11 381 THR A C 1
ATOM 2974 O O . THR A 1 395 ? 39.128 15.084 -8.733 1.00 19.27 381 THR A O 1
ATOM 2978 N N . MET A 1 396 ? 40.384 13.835 -7.351 1.00 20.46 382 MET A N 1
ATOM 2979 C CA . MET A 1 396 ? 41.462 14.850 -7.225 1.00 23.20 382 MET A CA 1
ATOM 2980 C C . MET A 1 396 ? 42.727 13.998 -7.362 1.00 24.06 382 MET A C 1
ATOM 2981 O O . MET A 1 396 ? 42.931 13.037 -6.623 1.00 21.28 382 MET A O 1
ATOM 2986 N N . ASN A 1 397 ? 43.533 14.317 -8.379 1.00 24.69 383 ASN A N 1
ATOM 2987 C CA A ASN A 1 397 ? 44.724 13.537 -8.699 0.50 25.12 383 ASN A CA 1
ATOM 2988 C CA B ASN A 1 397 ? 44.747 13.548 -8.743 0.50 25.26 383 ASN A CA 1
ATOM 2989 C C . ASN A 1 397 ? 44.477 12.059 -8.890 1.00 25.44 383 ASN A C 1
ATOM 2990 O O . ASN A 1 397 ? 45.276 11.198 -8.501 1.00 27.40 383 ASN A O 1
ATOM 2999 N N . GLY A 1 398 ? 43.321 11.754 -9.446 1.00 20.80 384 GLY A N 1
ATOM 3000 C CA . GLY A 1 398 ? 42.912 10.457 -9.810 1.00 21.37 384 GLY A CA 1
ATOM 3001 C C . GLY A 1 398 ? 42.301 9.640 -8.655 1.00 21.24 384 GLY A C 1
ATOM 3002 O O . GLY A 1 398 ? 41.905 8.551 -8.879 1.00 24.44 384 GLY A O 1
ATOM 3003 N N . ARG A 1 399 ? 42.205 10.243 -7.501 1.00 17.77 385 ARG A N 1
ATOM 3004 C CA . ARG A 1 399 ? 41.542 9.515 -6.317 1.00 15.39 385 ARG A CA 1
ATOM 3005 C C . ARG A 1 399 ? 40.153 10.086 -6.118 1.00 16.84 385 ARG A C 1
ATOM 3006 O O . ARG A 1 399 ? 39.923 11.304 -6.175 1.00 16.27 385 ARG A O 1
ATOM 3014 N N . ILE A 1 400 ? 39.225 9.198 -5.809 1.00 16.28 386 ILE A N 1
ATOM 3015 C CA . ILE A 1 400 ? 37.832 9.649 -5.487 1.00 15.75 386 ILE A CA 1
ATOM 3016 C C . ILE A 1 400 ? 37.850 10.386 -4.184 1.00 16.99 386 ILE A C 1
ATOM 3017 O O . ILE A 1 400 ? 38.361 9.863 -3.124 1.00 17.00 386 ILE A O 1
ATOM 3022 N N . VAL A 1 401 ? 37.405 11.611 -4.199 1.00 15.04 387 VAL A N 1
ATOM 3023 C CA . VAL A 1 401 ? 37.268 12.439 -3.090 1.00 15.20 387 VAL A CA 1
ATOM 3024 C C . VAL A 1 401 ? 35.891 12.960 -2.691 1.00 15.14 387 VAL A C 1
ATOM 3025 O O . VAL A 1 401 ? 35.733 13.614 -1.638 1.00 15.20 387 VAL A O 1
ATOM 3029 N N . GLY A 1 402 ? 34.884 12.725 -3.531 1.00 14.57 388 GLY A N 1
ATOM 3030 C CA . GLY A 1 402 ? 33.534 13.149 -3.188 1.00 14.32 388 GLY A CA 1
ATOM 3031 C C . GLY A 1 402 ? 32.589 12.326 -4.010 1.00 12.73 388 GLY A C 1
ATOM 3032 O O . GLY A 1 402 ? 32.798 12.009 -5.188 1.00 12.50 388 GLY A O 1
ATOM 3033 N N . VAL A 1 403 ? 31.455 11.993 -3.378 1.00 13.59 389 VAL A N 1
ATOM 3034 C CA . VAL A 1 403 ? 30.327 11.349 -4.060 1.00 12.71 389 VAL A CA 1
ATOM 3035 C C . VAL A 1 403 ? 29.059 11.959 -3.505 1.00 13.30 389 VAL A C 1
ATOM 3036 O O . VAL A 1 403 ? 28.906 12.088 -2.269 1.00 12.92 389 VAL A O 1
ATOM 3040 N N . HIS A 1 404 ? 28.123 12.328 -4.394 1.00 11.58 390 HIS A N 1
ATOM 3041 C CA . HIS A 1 404 ? 26.895 12.975 -4.064 1.00 12.92 390 HIS A CA 1
ATOM 3042 C C . HIS A 1 404 ? 25.850 12.288 -4.865 1.00 13.56 390 HIS A C 1
ATOM 3043 O O . HIS A 1 404 ? 25.988 12.079 -6.043 1.00 14.32 390 HIS A O 1
ATOM 3050 N N . ALA A 1 405 ? 24.674 11.986 -4.255 1.00 12.92 391 ALA A N 1
ATOM 3051 C CA . ALA A 1 405 ? 23.695 11.214 -5.009 1.00 12.47 391 ALA A CA 1
ATOM 3052 C C . ALA A 1 405 ? 22.271 11.514 -4.494 1.00 13.53 391 ALA A C 1
ATOM 3053 O O . ALA A 1 405 ? 22.075 11.906 -3.314 1.00 13.15 391 ALA A O 1
ATOM 3055 N N . VAL A 1 406 ? 21.304 11.371 -5.391 1.00 10.70 392 VAL A N 1
ATOM 3056 C CA . VAL A 1 406 ? 19.875 11.446 -5.068 1.00 11.58 392 VAL A CA 1
ATOM 3057 C C . VAL A 1 406 ? 19.289 10.214 -5.765 1.00 12.21 392 VAL A C 1
ATOM 3058 O O . VAL A 1 406 ? 19.452 10.003 -6.966 1.00 13.09 392 VAL A O 1
ATOM 3062 N N . GLY A 1 407 ? 18.503 9.431 -5.012 1.00 12.09 393 GLY A N 1
ATOM 3063 C CA . GLY A 1 407 ? 17.840 8.279 -5.588 1.00 13.09 393 GLY A CA 1
ATOM 3064 C C . GLY A 1 407 ? 17.322 7.350 -4.491 1.00 13.69 393 GLY A C 1
ATOM 3065 O O . GLY A 1 407 ? 17.495 7.600 -3.277 1.00 13.82 393 GLY A O 1
ATOM 3066 N N . GLU A 1 408 ? 16.652 6.316 -4.905 1.00 14.05 394 GLU A N 1
ATOM 3067 C CA . GLU A 1 408 ? 15.976 5.425 -3.963 1.00 15.25 394 GLU A CA 1
ATOM 3068 C C . GLU A 1 408 ? 17.023 4.682 -3.108 1.00 16.50 394 GLU A C 1
ATOM 3069 O O . GLU A 1 408 ? 17.860 3.937 -3.622 1.00 17.45 394 GLU A O 1
ATOM 3075 N N . ASN A 1 409 ? 16.949 4.849 -1.803 1.00 15.59 395 ASN A N 1
ATOM 3076 C CA . ASN A 1 409 ? 17.783 4.174 -0.849 1.00 18.41 395 ASN A CA 1
ATOM 3077 C C . ASN A 1 409 ? 19.264 4.401 -1.093 1.00 16.00 395 ASN A C 1
ATOM 3078 O O . ASN A 1 409 ? 20.079 3.587 -0.704 1.00 16.21 395 ASN A O 1
ATOM 3083 N N . VAL A 1 410 ? 19.640 5.586 -1.659 1.00 11.96 396 VAL A N 1
ATOM 3084 C CA . VAL A 1 410 ? 21.086 5.853 -1.821 1.00 12.16 396 VAL A CA 1
ATOM 3085 C C . VAL A 1 410 ? 21.801 5.938 -0.466 1.00 12.60 396 VAL A C 1
ATOM 3086 O O . VAL A 1 410 ? 23.012 5.886 -0.428 1.00 12.50 396 VAL A O 1
ATOM 3090 N N . ALA A 1 411 ? 21.073 6.139 0.625 1.00 11.82 397 ALA A N 1
ATOM 3091 C CA . ALA A 1 411 ? 21.719 6.059 1.908 1.00 14.35 397 ALA A CA 1
ATOM 3092 C C . ALA A 1 411 ? 22.486 4.750 2.147 1.00 13.86 397 ALA A C 1
ATOM 3093 O O . ALA A 1 411 ? 23.516 4.779 2.843 1.00 16.00 397 ALA A O 1
ATOM 3095 N N . GLU A 1 412 ? 22.078 3.676 1.476 1.00 15.22 398 GLU A N 1
ATOM 3096 C CA . GLU A 1 412 ? 22.626 2.326 1.683 1.00 14.32 398 GLU A CA 1
ATOM 3097 C C . GLU A 1 412 ? 23.917 2.141 0.919 1.00 18.26 398 GLU A C 1
ATOM 3098 O O . GLU A 1 412 ? 24.629 1.183 1.215 1.00 25.74 398 GLU A O 1
ATOM 3104 N N . MET A 1 413 ? 24.151 2.928 -0.124 1.00 15.19 399 MET A N 1
ATOM 3105 C CA . MET A 1 413 ? 25.380 2.852 -0.923 1.00 16.98 399 MET A CA 1
ATOM 3106 C C . MET A 1 413 ? 26.429 3.889 -0.529 1.00 17.55 399 MET A C 1
ATOM 3107 O O . MET A 1 413 ? 27.577 3.788 -0.949 1.00 16.58 399 MET A O 1
ATOM 3112 N N . ILE A 1 414 ? 26.103 4.861 0.310 1.00 16.50 400 ILE A N 1
ATOM 3113 C CA . ILE A 1 414 ? 27.030 5.961 0.587 1.00 16.14 400 ILE A CA 1
ATOM 3114 C C . ILE A 1 414 ? 28.150 5.452 1.452 1.00 18.27 400 ILE A C 1
ATOM 3115 O O . ILE A 1 414 ? 29.259 5.998 1.401 1.00 18.12 400 ILE A O 1
ATOM 3120 N N . GLY A 1 415 ? 27.975 4.317 2.182 1.00 16.04 401 GLY A N 1
ATOM 3121 C CA . GLY A 1 415 ? 29.077 3.796 2.919 1.00 17.10 401 GLY A CA 1
ATOM 3122 C C . GLY A 1 415 ? 30.128 3.145 1.996 1.00 14.81 401 GLY A C 1
ATOM 3123 O O . GLY A 1 415 ? 31.326 3.202 2.337 1.00 17.24 401 GLY A O 1
ATOM 3124 N N . GLU A 1 416 ? 29.705 2.570 0.885 1.00 15.18 402 GLU A N 1
ATOM 3125 C CA . GLU A 1 416 ? 30.696 2.148 -0.115 1.00 15.20 402 GLU A CA 1
ATOM 3126 C C . GLU A 1 416 ? 31.526 3.303 -0.588 1.00 14.58 402 GLU A C 1
ATOM 3127 O O . GLU A 1 416 ? 32.785 3.178 -0.707 1.00 14.54 402 GLU A O 1
ATOM 3133 N N . ALA A 1 417 ? 30.892 4.436 -0.840 1.00 15.52 403 ALA A N 1
ATOM 3134 C CA . ALA A 1 417 ? 31.633 5.629 -1.255 1.00 16.34 403 ALA A CA 1
ATOM 3135 C C . ALA A 1 417 ? 32.568 6.144 -0.174 1.00 15.21 403 ALA A C 1
ATOM 3136 O O . ALA A 1 417 ? 33.709 6.484 -0.510 1.00 14.75 403 ALA A O 1
ATOM 3138 N N . ALA A 1 418 ? 32.095 6.151 1.084 1.00 14.76 404 ALA A N 1
ATOM 3139 C CA . ALA A 1 418 ? 32.992 6.519 2.170 1.00 15.31 404 ALA A CA 1
ATOM 3140 C C . ALA A 1 418 ? 34.227 5.646 2.276 1.00 16.64 404 ALA A C 1
ATOM 3141 O O . ALA A 1 418 ? 35.343 6.132 2.436 1.00 15.99 404 ALA A O 1
ATOM 3143 N N . LEU A 1 419 ? 34.047 4.345 2.110 1.00 16.29 405 LEU A N 1
ATOM 3144 C CA . LEU A 1 419 ? 35.158 3.422 2.217 1.00 18.15 405 LEU A CA 1
ATOM 3145 C C . LEU A 1 419 ? 36.094 3.649 1.060 1.00 18.71 405 LEU A C 1
ATOM 3146 O O . LEU A 1 419 ? 37.350 3.668 1.243 1.00 17.65 405 LEU A O 1
ATOM 3151 N N . ALA A 1 420 ? 35.542 3.846 -0.152 1.00 15.72 406 ALA A N 1
ATOM 3152 C CA . ALA A 1 420 ? 36.377 4.133 -1.343 1.00 17.26 406 ALA A CA 1
ATOM 3153 C C . ALA A 1 420 ? 37.218 5.364 -1.069 1.00 17.42 406 ALA A C 1
ATOM 3154 O O . ALA A 1 420 ? 38.445 5.384 -1.362 1.00 18.23 406 ALA A O 1
ATOM 3156 N N . ILE A 1 421 ? 36.667 6.411 -0.518 1.00 14.89 407 ILE A N 1
ATOM 3157 C CA . ILE A 1 421 ? 37.387 7.650 -0.234 1.00 15.95 407 ILE A CA 1
ATOM 3158 C C . ILE A 1 421 ? 38.473 7.421 0.804 1.00 17.69 407 ILE A C 1
ATOM 3159 O O . ILE A 1 421 ? 39.639 7.814 0.584 1.00 18.72 407 ILE A O 1
ATOM 3164 N N . ARG A 1 422 ? 38.154 6.698 1.885 1.00 17.36 408 ARG A N 1
ATOM 3165 C CA . ARG A 1 422 ? 39.217 6.364 2.885 1.00 17.83 408 ARG A CA 1
ATOM 3166 C C . ARG A 1 422 ? 40.362 5.597 2.282 1.00 17.16 408 ARG A C 1
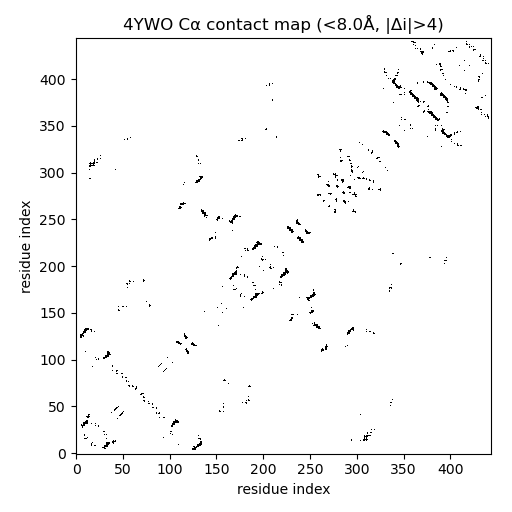ATOM 3167 O O . ARG A 1 422 ? 41.559 5.793 2.640 1.00 21.42 408 ARG A O 1
ATOM 3175 N N . PHE A 1 423 ? 40.145 4.708 1.359 1.00 16.54 409 PHE A N 1
ATOM 3176 C CA . PHE A 1 423 ? 41.182 3.903 0.743 1.00 18.66 409 PHE A CA 1
ATOM 3177 C C . PHE A 1 423 ? 41.906 4.648 -0.379 1.00 21.37 409 PHE A C 1
ATOM 3178 O O . PHE A 1 423 ? 42.821 4.080 -0.985 1.00 23.45 409 PHE A O 1
ATOM 3186 N N . GLY A 1 424 ? 41.452 5.847 -0.732 1.00 20.09 410 GLY A N 1
ATOM 3187 C CA . GLY A 1 424 ? 42.027 6.553 -1.903 1.00 20.36 410 GLY A CA 1
ATOM 3188 C C . GLY A 1 424 ? 41.778 5.810 -3.189 1.00 20.74 410 GLY A C 1
ATOM 3189 O O . GLY A 1 424 ? 42.617 5.817 -4.092 1.00 22.05 410 GLY A O 1
ATOM 3190 N N . ALA A 1 425 ? 40.617 5.161 -3.363 1.00 17.67 411 ALA A N 1
ATOM 3191 C CA . ALA A 1 425 ? 40.322 4.390 -4.504 1.00 17.25 411 ALA A CA 1
ATOM 3192 C C . ALA A 1 425 ? 40.319 5.278 -5.778 1.00 20.27 411 ALA A C 1
ATOM 3193 O O . ALA A 1 425 ? 39.914 6.443 -5.708 1.00 21.18 411 ALA A O 1
ATOM 3195 N N . THR A 1 426 ? 40.756 4.691 -6.874 1.00 18.91 412 THR A N 1
ATOM 3196 C CA . THR A 1 426 ? 40.679 5.400 -8.125 1.00 20.98 412 THR A CA 1
ATOM 3197 C C . THR A 1 426 ? 39.393 4.948 -8.801 1.00 19.19 412 THR A C 1
ATOM 3198 O O . THR A 1 426 ? 38.754 3.877 -8.519 1.00 19.38 412 THR A O 1
ATOM 3202 N N . VAL A 1 427 ? 39.043 5.612 -9.916 1.00 19.77 413 VAL A N 1
ATOM 3203 C CA . VAL A 1 427 ? 37.984 5.090 -10.742 1.00 21.43 413 VAL A CA 1
ATOM 3204 C C . VAL A 1 427 ? 38.260 3.670 -11.275 1.00 24.37 413 VAL A C 1
ATOM 3205 O O . VAL A 1 427 ? 37.380 2.846 -11.316 1.00 21.33 413 VAL A O 1
ATOM 3209 N N . HIS A 1 428 ? 39.518 3.335 -11.604 1.00 22.78 414 HIS A N 1
ATOM 3210 C CA . HIS A 1 428 ? 39.764 1.939 -12.063 1.00 23.70 414 HIS A CA 1
ATOM 3211 C C . HIS A 1 428 ? 39.526 0.971 -11.018 1.00 20.07 414 HIS A C 1
ATOM 3212 O O . HIS A 1 428 ? 39.108 -0.107 -11.316 1.00 24.44 414 HIS A O 1
ATOM 3219 N N . ASP A 1 429 ? 39.752 1.328 -9.770 1.00 22.03 415 ASP A N 1
ATOM 3220 C CA . ASP A 1 429 ? 39.470 0.426 -8.623 1.00 20.91 415 ASP A CA 1
ATOM 3221 C C . ASP A 1 429 ? 37.980 0.098 -8.578 1.00 22.02 415 ASP A C 1
ATOM 3222 O O . ASP A 1 429 ? 37.596 -1.047 -8.377 1.00 25.55 415 ASP A O 1
ATOM 3227 N N . LEU A 1 430 ? 37.165 1.069 -8.800 1.00 21.29 416 LEU A N 1
ATOM 3228 C CA . LEU A 1 430 ? 35.731 0.796 -8.852 1.00 23.42 416 LEU A CA 1
ATOM 3229 C C . LEU A 1 430 ? 35.340 -0.002 -10.067 1.00 22.78 416 LEU A C 1
ATOM 3230 O O . LEU A 1 430 ? 34.509 -0.905 -10.011 1.00 22.32 416 LEU A O 1
ATOM 3235 N N . ILE A 1 431 ? 35.867 0.360 -11.236 1.00 21.16 417 ILE A N 1
ATOM 3236 C CA . ILE A 1 431 ? 35.615 -0.412 -12.422 1.00 20.42 417 ILE A CA 1
ATOM 3237 C C . ILE A 1 431 ? 35.956 -1.891 -12.289 1.00 21.86 417 ILE A C 1
ATOM 3238 O O . ILE A 1 431 ? 35.205 -2.765 -12.792 1.00 24.28 417 ILE A O 1
ATOM 3243 N N . ASP A 1 432 ? 37.065 -2.147 -11.563 1.00 21.62 418 ASP A N 1
ATOM 3244 C CA . ASP A 1 432 ? 37.545 -3.521 -11.346 1.00 24.94 418 ASP A CA 1
ATOM 3245 C C . ASP A 1 432 ? 36.754 -4.335 -10.316 1.00 22.98 418 ASP A C 1
ATOM 3246 O O . ASP A 1 432 ? 36.964 -5.540 -10.173 1.00 25.01 418 ASP A O 1
ATOM 3251 N N . THR A 1 433 ? 35.857 -3.701 -9.596 1.00 22.25 419 THR A N 1
ATOM 3252 C CA . THR A 1 433 ? 35.026 -4.343 -8.550 1.00 21.00 419 THR A CA 1
ATOM 3253 C C . THR A 1 433 ? 33.685 -4.694 -9.157 1.00 22.24 419 THR A C 1
ATOM 3254 O O . THR A 1 433 ? 32.936 -3.776 -9.548 1.00 26.19 419 THR A O 1
ATOM 3258 N N . VAL A 1 434 ? 33.456 -6.009 -9.295 1.00 20.26 420 VAL A N 1
ATOM 3259 C CA . VAL A 1 434 ? 32.174 -6.511 -9.814 1.00 19.24 420 VAL A CA 1
ATOM 3260 C C . VAL A 1 434 ? 31.077 -6.170 -8.775 1.00 23.21 420 VAL A C 1
ATOM 3261 O O . VAL A 1 434 ? 31.188 -6.529 -7.592 1.00 22.08 420 VAL A O 1
ATOM 3265 N N . HIS A 1 435 ? 30.083 -5.390 -9.216 1.00 19.80 421 HIS A N 1
ATOM 3266 C CA . HIS A 1 435 ? 28.902 -5.084 -8.381 1.00 20.20 421 HIS A CA 1
ATOM 3267 C C . HIS A 1 435 ? 27.801 -6.139 -8.628 1.00 20.93 421 HIS A C 1
ATOM 3268 O O . HIS A 1 435 ? 28.058 -7.175 -9.271 1.00 19.95 421 HIS A O 1
ATOM 3275 N N . MET A 1 436 ? 26.651 -5.977 -8.010 1.00 18.35 422 MET A N 1
ATOM 3276 C CA . MET A 1 436 ? 25.511 -6.847 -8.253 1.00 16.49 422 MET A CA 1
ATOM 3277 C C . MET A 1 436 ? 24.555 -6.146 -9.187 1.00 17.20 422 MET A C 1
ATOM 3278 O O . MET A 1 436 ? 24.159 -4.969 -8.954 1.00 17.63 422 MET A O 1
ATOM 3283 N N . PHE A 1 437 ? 24.162 -6.846 -10.245 1.00 13.48 423 PHE A N 1
ATOM 3284 C CA . PHE A 1 437 ? 23.099 -6.323 -11.135 1.00 13.69 423 PHE A CA 1
ATOM 3285 C C . PHE A 1 437 ? 21.775 -6.965 -10.802 1.00 16.09 423 PHE A C 1
ATOM 3286 O O . PHE A 1 437 ? 21.775 -8.227 -10.560 1.00 17.62 423 PHE A O 1
ATOM 3294 N N . PRO A 1 438 ? 20.628 -6.250 -10.744 1.00 15.44 424 PRO A N 1
ATOM 3295 C CA . PRO A 1 438 ? 20.505 -4.781 -10.897 1.00 14.31 424 PRO A CA 1
ATOM 3296 C C . PRO A 1 438 ? 20.316 -4.235 -9.476 1.00 14.69 424 PRO A C 1
ATOM 3297 O O . PRO A 1 438 ? 19.344 -4.629 -8.747 1.00 16.17 424 PRO A O 1
ATOM 3301 N N . THR A 1 439 ? 21.177 -3.316 -9.088 1.00 12.92 425 THR A N 1
ATOM 3302 C CA . THR A 1 439 ? 21.102 -2.580 -7.812 1.00 12.48 425 THR A CA 1
ATOM 3303 C C . THR A 1 439 ? 21.237 -1.127 -8.069 1.00 14.01 425 THR A C 1
ATOM 3304 O O . THR A 1 439 ? 21.834 -0.706 -9.068 1.00 15.37 425 THR A O 1
ATOM 3308 N N . ILE A 1 440 ? 20.773 -0.325 -7.126 1.00 12.65 426 ILE A N 1
ATOM 3309 C CA . ILE A 1 440 ? 21.094 1.148 -7.192 1.00 14.05 426 ILE A CA 1
ATOM 3310 C C . ILE A 1 440 ? 22.587 1.394 -6.998 1.00 14.79 426 ILE A C 1
ATOM 3311 O O . ILE A 1 440 ? 23.145 2.254 -7.656 1.00 15.58 426 ILE A O 1
ATOM 3316 N N . ALA A 1 441 ? 23.217 0.611 -6.158 1.00 14.48 427 ALA A N 1
ATOM 3317 C CA . ALA A 1 441 ? 24.643 0.767 -5.847 1.00 14.34 427 ALA A CA 1
ATOM 3318 C C . ALA A 1 441 ? 25.560 0.633 -7.038 1.00 16.93 427 ALA A C 1
ATOM 3319 O O . ALA A 1 441 ? 26.673 1.201 -7.061 1.00 16.61 427 ALA A O 1
ATOM 3321 N N . GLU A 1 442 ? 25.165 -0.154 -8.026 1.00 15.55 428 GLU A N 1
ATOM 3322 C CA A GLU A 1 442 ? 26.084 -0.215 -9.162 0.50 16.33 428 GLU A CA 1
ATOM 3323 C CA B GLU A 1 442 ? 25.800 -0.260 -9.400 0.50 17.21 428 GLU A CA 1
ATOM 3324 C C . GLU A 1 442 ? 26.179 1.093 -9.912 1.00 17.15 428 GLU A C 1
ATOM 3325 O O . GLU A 1 442 ? 27.176 1.265 -10.679 1.00 16.74 428 GLU A O 1
ATOM 3336 N N . SER A 1 443 ? 25.335 2.088 -9.576 1.00 16.23 429 SER A N 1
ATOM 3337 C CA . SER A 1 443 ? 25.531 3.474 -10.060 1.00 17.11 429 SER A CA 1
ATOM 3338 C C . SER A 1 443 ? 26.898 4.046 -9.675 1.00 15.25 429 SER A C 1
ATOM 3339 O O . SER A 1 443 ? 27.442 4.862 -10.426 1.00 15.92 429 SER A O 1
ATOM 3342 N N . LEU A 1 444 ? 27.526 3.591 -8.606 1.00 13.88 430 LEU A N 1
ATOM 3343 C CA . LEU A 1 444 ? 28.896 4.032 -8.243 1.00 13.35 430 LEU A CA 1
ATOM 3344 C C . LEU A 1 444 ? 29.905 3.580 -9.297 1.00 15.89 430 LEU A C 1
ATOM 3345 O O . LEU A 1 444 ? 30.782 4.321 -9.659 1.00 18.06 430 LEU A O 1
ATOM 3350 N N . ARG A 1 445 ? 29.726 2.373 -9.823 1.00 15.33 431 ARG A N 1
ATOM 3351 C CA . ARG A 1 445 ? 30.638 1.897 -10.853 1.00 17.11 431 ARG A CA 1
ATOM 3352 C C . ARG A 1 445 ? 30.264 2.537 -12.200 1.00 14.77 431 ARG A C 1
ATOM 3353 O O . ARG A 1 445 ? 31.142 2.877 -12.960 1.00 16.28 431 ARG A O 1
ATOM 3361 N N . LEU A 1 446 ? 28.983 2.786 -12.459 1.00 15.11 432 LEU A N 1
ATOM 3362 C CA . LEU A 1 446 ? 28.609 3.409 -13.718 1.00 15.44 432 LEU A CA 1
ATOM 3363 C C . LEU A 1 446 ? 29.085 4.780 -13.825 1.00 16.09 432 LEU A C 1
ATOM 3364 O O . LEU A 1 446 ? 29.572 5.235 -14.951 1.00 18.23 432 LEU A O 1
ATOM 3369 N N . VAL A 1 447 ? 29.038 5.555 -12.747 1.00 14.42 433 VAL A N 1
ATOM 3370 C CA . VAL A 1 447 ? 29.622 6.879 -12.851 1.00 13.84 433 VAL A CA 1
ATOM 3371 C C . VAL A 1 447 ? 31.126 6.850 -12.982 1.00 14.82 433 VAL A C 1
ATOM 3372 O O . VAL A 1 447 ? 31.733 7.730 -13.622 1.00 17.68 433 VAL A O 1
ATOM 3376 N N . ALA A 1 448 ? 31.796 5.895 -12.354 1.00 14.96 434 ALA A N 1
ATOM 3377 C CA . ALA A 1 448 ? 33.263 5.690 -12.556 1.00 15.31 434 ALA A CA 1
ATOM 3378 C C . ALA A 1 448 ? 33.562 5.445 -14.066 1.00 17.01 434 ALA A C 1
ATOM 3379 O O . ALA A 1 448 ? 34.603 6.019 -14.584 1.00 17.75 434 ALA A O 1
ATOM 3381 N N . LEU A 1 449 ? 32.764 4.655 -14.721 1.00 17.66 435 LEU A N 1
ATOM 3382 C CA . LEU A 1 449 ? 32.924 4.340 -16.158 1.00 20.44 435 LEU A CA 1
ATOM 3383 C C . LEU A 1 449 ? 32.806 5.629 -17.020 1.00 23.27 435 LEU A C 1
ATOM 3384 O O . LEU A 1 449 ? 33.397 5.752 -18.111 1.00 25.15 435 LEU A O 1
ATOM 3389 N N . ALA A 1 450 ? 32.070 6.608 -16.494 1.00 19.01 436 ALA A N 1
ATOM 3390 C CA . ALA A 1 450 ? 31.852 7.889 -17.203 1.00 22.81 436 ALA A CA 1
ATOM 3391 C C . ALA A 1 450 ? 33.092 8.708 -17.323 1.00 21.59 436 ALA A C 1
ATOM 3392 O O . ALA A 1 450 ? 33.082 9.683 -18.137 1.00 25.91 436 ALA A O 1
ATOM 3394 N N . PHE A 1 451 ? 34.178 8.405 -16.609 1.00 19.77 437 PHE A N 1
ATOM 3395 C CA . PHE A 1 451 ? 35.369 9.192 -16.559 1.00 21.62 437 PHE A CA 1
ATOM 3396 C C . PHE A 1 451 ? 36.099 9.051 -17.877 1.00 35.11 437 PHE A C 1
ATOM 3397 O O . PHE A 1 451 ? 36.605 10.021 -18.404 1.00 35.13 437 PHE A O 1
ATOM 3405 N N . ARG A 1 452 ? 35.971 7.904 -18.479 1.00 28.50 438 ARG A N 1
ATOM 3406 C CA . ARG A 1 452 ? 36.600 7.821 -19.817 1.00 44.57 438 ARG A CA 1
ATOM 3407 C C . ARG A 1 452 ? 35.603 7.480 -20.898 1.00 49.83 438 ARG A C 1
ATOM 3408 O O . ARG A 1 452 ? 35.667 8.043 -21.984 1.00 67.03 438 ARG A O 1
ATOM 3416 N N . SER A 1 453 ? 34.637 6.620 -20.538 1.00 51.83 439 SER A N 1
ATOM 3417 C CA . SER A 1 453 ? 33.570 6.104 -21.407 1.00 56.88 439 SER A CA 1
ATOM 3418 C C . SER A 1 453 ? 32.305 6.998 -21.416 1.00 61.29 439 SER A C 1
ATOM 3419 O O . SER A 1 453 ? 32.055 7.826 -20.525 1.00 66.37 439 SER A O 1
ATOM 3422 N N . ASP A 1 454 ? 31.487 6.776 -22.433 1.00 60.45 440 ASP A N 1
ATOM 3423 C CA . ASP A 1 454 ? 30.185 7.403 -22.537 1.00 65.48 440 ASP A CA 1
ATOM 3424 C C . ASP A 1 454 ? 29.140 6.471 -21.932 1.00 60.21 440 ASP A C 1
ATOM 3425 O O . ASP A 1 454 ? 28.722 5.544 -22.620 1.00 57.59 440 ASP A O 1
#

Foldseek 3Di:
DDDDAFAEEEEAQALLRVLLCVLCLVVPGAYAYEHADQHHPCCLQQHVQLLVQLLVQLVVVVVVCVVPVDPDADDPCSLVVSVVVSVVCSVPVTVVVPVVGHYNYHYFAWFDQAQFWIDGPRDIHGHQFYEYEHAWAADDDPAAPDVVQDAAESRCLSVPPDDWAEEEEEAAEQVSLSSLSSVLSRNHAYEYEELAQFHNVVDAPQVRVLSVVLNVVSNYHYHYNKDFHHWDADVAIWTQIPVGIDGTNHYYYPHDIAAPDPRNCVNNVWDADPLRATDDDQLQATRSNRYGYAACSNNPDHDSVRRSVRSNSNSCCNNPVDRDGDDQQLDKDWRPNVFIKIKHFDDQVRLVVDDFDKDKFKDFQLPAVVCVVVVKRHKIWMWMAGNQFTGMIIITTHPCVVLSVVVSVSNVVRHGLVNLCPDDDDPRDSNCRSNVRSCVRVHD

B-factor: mean 24.88, std 10.69, range [10.7, 82.6]